Protein 7XIH (pdb70)

B-factor: mean 23.39, std 10.76, range [11.21, 102.72]

Nearest PDB structures (foldseek):
  7xig-assembly1_B  TM=1.002E+00  e=7.622E-67  Pyrobaculum calidifontis
  1jq3-assembly1_B  TM=9.353E-01  e=1.056E-29  Thermotoga maritima
  1iy9-assembly1_D  TM=9.188E-01  e=1.643E-30  Bacillus subtilis
  2o07-assembly1_B  TM=8.857E-01  e=4.064E-29  Homo sapiens
  3rw9-assembly1_B  TM=8.843E-01  e=9.977E-29  Homo sapiens

InterPro domains:
  IPR001045 Spermidine/spermine synthases [MF_00198] (8-289)
  IPR029063 S-adenosyl-L-methionine-dependent methyltransferase superfamily [G3DSA:3.40.50.150] (61-288)
  IPR029063 S-adenosyl-L-methionine-dependent methyltransferase superfamily [SSF53335] (6-283)
  IPR030373 Polyamine biosynthesis domain, conserved site [PS01330] (84-97)
  IPR030374 Polyamine biosynthesis domain [PS51006] (5-245)
  IPR035246 Spermidine synthase, tetramerisation domain [PF17284] (21-57)
  IPR037163 Spermidine synthase, tetramerisation domain superfamily [G3DSA:2.30.140.10] (8-59)

Foldseek 3Di:
DVQADPDWQFADAQVVDTDTFYWDFWDDWDDFVFWTWTWTQTPVFGTFIATNSFTLAGLRFNLVVLCVQAQLQVLLQPAFAEEEEEAPQLQQNLVQNVLFQSHQAYEYEYQTPVSNVVSVVPVCSRNVCSCVPPRYHYHHNLVQVVLVVCLVVQAAGQEYGYSDPECVDGPSCVVCQALVNLQSNLSRYDQFHKYKYWHRACASCVPSSVRSVVSLVVRAVEKAWFWADRPSRPHTTIMIMGTNHGHSQPQAQVSSQVSCVVRNRDGPDDGRVVSNCRRPDDGDYPPD/DDADPDWQFADAQVVDTDTFHFDFWDDWDDFPFWTWTWTQTPVFGTFIATNSFTLAGLRFNQVVLCVQAQLQVLLQLAFAEEEEEAPLLQQNLVQNVLQQSHQAYEYEYQTVVSNVVSVVPVCSRNVCSCVPPRYHYHHRLVQVVLVVCLVVQAAGAEYGYSDPECVDHPSCVVCQALVNLQSVLSRYDLFHKYKYWQRACASCVVSSVRSVVSLVSRAVAKAWFWADRPSRPGTTIMIMGGNHGHSQPDALVSSQVSCVVRNRDGPDDGSVVSNVRRPDDGDYDPD

Structure (mmCIF, N/CA/C/O backbone):
data_7XIH
#
_entry.id   7XIH
#
_cell.length_a   176.567
_cell.length_b   57.256
_cell.length_c   54.485
_cell.angle_alpha   90.00
_cell.angle_beta   98.50
_cell.angle_gamma   90.00
#
_symmetry.space_group_name_H-M   'C 1 2 1'
#
loop_
_entity.id
_entity.type
_entity.pdbx_description
1 polymer 'Polyamine aminopropyltransferase'
2 non-polymer "5'-DEOXY-5'-METHYLTHIOADENOSINE"
3 non-polymer SPERMIDINE
4 water water
#
loop_
_atom_site.group_PDB
_atom_site.id
_atom_site.type_symbol
_atom_site.label_atom_id
_atom_site.label_alt_id
_atom_site.label_comp_id
_atom_site.label_asym_id
_atom_site.label_entity_id
_atom_site.label_seq_id
_atom_site.pdbx_PDB_ins_code
_atom_site.Cartn_x
_atom_site.Cartn_y
_atom_site.Cartn_z
_atom_site.occupancy
_atom_site.B_iso_or_equiv
_atom_site.auth_seq_id
_atom_site.auth_comp_id
_atom_site.auth_asym_id
_atom_site.auth_atom_id
_atom_site.pdbx_PDB_model_num
ATOM 1 N N . ARG A 1 22 ? -2.005 -38.764 15.338 1.00 40.25 2 ARG A N 1
ATOM 2 C CA . ARG A 1 22 ? -2.781 -39.605 14.360 1.00 45.60 2 ARG A CA 1
ATOM 3 C C . ARG A 1 22 ? -3.268 -40.915 15.031 1.00 40.17 2 ARG A C 1
ATOM 4 O O . ARG A 1 22 ? -4.479 -41.317 14.965 1.00 38.05 2 ARG A O 1
ATOM 12 N N . LYS A 1 23 ? -2.434 -41.694 15.720 1.00 30.03 3 LYS A N 1
ATOM 13 C CA . LYS A 1 23 ? -3.052 -42.775 16.546 1.00 28.95 3 LYS A CA 1
ATOM 14 C C . LYS A 1 23 ? -3.392 -42.194 17.920 1.00 28.85 3 LYS A C 1
ATOM 15 O O . LYS A 1 23 ? -4.517 -42.510 18.435 1.00 24.73 3 LYS A O 1
ATOM 21 N N . VAL A 1 24 ? -2.475 -41.356 18.435 1.00 36.38 4 VAL A N 1
ATOM 22 C CA . VAL A 1 24 ? -2.618 -40.661 19.735 1.00 35.41 4 VAL A CA 1
ATOM 23 C C . VAL A 1 24 ? -2.659 -39.160 19.367 1.00 28.06 4 VAL A C 1
ATOM 24 O O . VAL A 1 24 ? -1.643 -38.583 19.000 1.00 36.44 4 VAL A O 1
ATOM 28 N N . PRO A 1 25 ? -3.845 -38.502 19.338 1.00 31.13 5 PRO A N 1
ATOM 29 C CA . PRO A 1 25 ? -4.011 -37.054 19.130 1.00 19.30 5 PRO A CA 1
ATOM 30 C C . PRO A 1 25 ? -3.036 -36.379 20.111 1.00 19.98 5 PRO A C 1
ATOM 31 O O . PRO A 1 25 ? -2.736 -36.915 21.179 1.00 27.11 5 PRO A O 1
ATOM 35 N N . GLY A 1 26 ? -2.614 -35.168 19.796 1.00 17.77 6 GLY A N 1
ATOM 36 C CA . GLY A 1 26 ? -1.740 -34.396 20.674 1.00 19.29 6 GLY A CA 1
ATOM 37 C C . GLY A 1 26 ? -0.978 -33.354 19.912 1.00 15.28 6 GLY A C 1
ATOM 38 O O . GLY A 1 26 ? -1.258 -33.129 18.730 1.00 16.22 6 GLY A O 1
ATOM 39 N N . PRO A 1 27 ? 0.048 -32.785 20.562 1.00 14.05 7 PRO A N 1
ATOM 40 C CA . PRO A 1 27 ? 0.550 -33.206 21.889 1.00 15.03 7 PRO A CA 1
ATOM 41 C C . PRO A 1 27 ? -0.297 -32.868 23.090 1.00 14.15 7 PRO A C 1
ATOM 42 O O . PRO A 1 27 ? -0.114 -33.526 24.108 1.00 15.55 7 PRO A O 1
ATOM 46 N N . ILE A 1 28 ? -1.149 -31.880 23.007 1.00 13.50 8 ILE A N 1
ATOM 47 C CA . ILE A 1 28 ? -2.008 -31.510 24.129 1.00 14.52 8 ILE A CA 1
ATOM 48 C C . ILE A 1 28 ? -3.409 -32.047 23.826 1.00 13.85 8 ILE A C 1
ATOM 49 O O . ILE A 1 28 ? -3.934 -31.822 22.706 1.00 14.35 8 ILE A O 1
ATOM 54 N N . THR A 1 29 ? -3.969 -32.722 24.808 1.00 13.57 9 THR A N 1
ATOM 55 C CA A THR A 1 29 ? -5.157 -33.549 24.588 0.50 14.50 9 THR A CA 1
ATOM 56 C CA B THR A 1 29 ? -5.211 -33.470 24.555 0.50 14.63 9 THR A CA 1
ATOM 57 C C . THR A 1 29 ? -6.142 -33.370 25.743 1.00 14.29 9 THR A C 1
ATOM 58 O O . THR A 1 29 ? -5.706 -33.339 26.901 1.00 20.48 9 THR A O 1
ATOM 65 N N . LEU A 1 30 ? -7.427 -33.304 25.498 1.00 13.31 10 LEU A N 1
ATOM 66 C CA . LEU A 1 30 ? -8.486 -33.452 26.499 1.00 13.17 10 LEU A CA 1
ATOM 67 C C . LEU A 1 30 ? -8.763 -34.940 26.601 1.00 13.39 10 LEU A C 1
ATOM 68 O O . LEU A 1 30 ? -8.990 -35.618 25.593 1.00 14.40 10 LEU A O 1
ATOM 73 N N . ILE A 1 31 ? -8.830 -35.411 27.830 1.00 13.60 11 ILE A N 1
ATOM 74 C CA . ILE A 1 31 ? -9.341 -36.763 28.119 1.00 14.84 11 ILE A CA 1
ATOM 75 C C . ILE A 1 31 ? -10.789 -36.569 28.560 1.00 14.78 11 ILE A C 1
ATOM 76 O O . ILE A 1 31 ? -11.066 -36.106 29.691 1.00 16.13 11 ILE A O 1
ATOM 81 N N . GLU A 1 32 ? -11.718 -36.777 27.651 1.00 14.05 12 GLU A N 1
ATOM 82 C CA . GLU A 1 32 ? -13.129 -36.572 27.904 1.00 13.34 12 GLU A CA 1
ATOM 83 C C . GLU A 1 32 ? -13.726 -37.886 28.399 1.00 13.86 12 GLU A C 1
ATOM 84 O O . GLU A 1 32 ? -13.743 -38.863 27.646 1.00 14.75 12 GLU A O 1
ATOM 90 N N . PRO A 1 33 ? -14.265 -37.943 29.634 1.00 13.49 13 PRO A N 1
ATOM 91 C CA . PRO A 1 33 ? -14.943 -39.133 30.083 1.00 13.75 13 PRO A CA 1
ATOM 92 C C . PRO A 1 33 ? -16.149 -39.393 29.186 1.00 14.50 13 PRO A C 1
ATOM 93 O O . PRO A 1 33 ? -16.746 -38.504 28.639 1.00 14.60 13 PRO A O 1
ATOM 97 N N A LEU A 1 34 ? -16.554 -40.634 29.201 0.50 15.93 14 LEU A N 1
ATOM 98 N N B LEU A 1 34 ? -16.395 -40.680 28.939 0.50 17.44 14 LEU A N 1
ATOM 99 C CA A LEU A 1 34 ? -17.808 -41.037 28.564 0.50 14.83 14 LEU A CA 1
ATOM 100 C CA B LEU A 1 34 ? -17.602 -41.171 28.225 0.50 17.88 14 LEU A CA 1
ATOM 101 C C A LEU A 1 34 ? -18.454 -42.035 29.506 0.50 16.04 14 LEU A C 1
ATOM 102 C C B LEU A 1 34 ? -18.434 -42.063 29.179 0.50 17.26 14 LEU A C 1
ATOM 103 O O A LEU A 1 34 ? -19.334 -41.612 30.335 0.50 20.00 14 LEU A O 1
ATOM 104 O O B LEU A 1 34 ? -19.490 -41.606 29.661 0.50 20.43 14 LEU A O 1
ATOM 113 N N . SER A 1 35 ? -17.983 -43.279 29.495 1.00 16.06 15 SER A N 1
ATOM 114 C CA . SER A 1 35 ? -18.733 -44.302 30.218 1.00 17.31 15 SER A CA 1
ATOM 115 C C . SER A 1 35 ? -18.070 -44.743 31.499 1.00 16.27 15 SER A C 1
ATOM 116 O O . SER A 1 35 ? -18.683 -45.544 32.225 1.00 19.64 15 SER A O 1
ATOM 119 N N . GLY A 1 36 ? -16.810 -44.395 31.682 1.00 15.96 16 GLY A N 1
ATOM 120 C CA . GLY A 1 36 ? -15.942 -44.982 32.727 1.00 17.56 16 GLY A CA 1
ATOM 121 C C . GLY A 1 36 ? -15.095 -46.117 32.155 1.00 16.26 16 GLY A C 1
ATOM 122 O O . GLY A 1 36 ? -14.006 -46.326 32.636 1.00 19.95 16 GLY A O 1
ATOM 123 N N . ASN A 1 37 ? -15.569 -46.811 31.121 1.00 15.58 17 ASN A N 1
ATOM 124 C CA . ASN A 1 37 ? -14.816 -47.883 30.451 1.00 15.88 17 ASN A CA 1
ATOM 125 C C . ASN A 1 37 ? -14.448 -47.477 29.025 1.00 15.10 17 ASN A C 1
ATOM 126 O O . ASN A 1 37 ? -13.733 -48.274 28.387 1.00 16.26 17 ASN A O 1
ATOM 131 N N . THR A 1 38 ? -14.887 -46.328 28.577 1.00 14.40 18 THR A N 1
ATOM 132 C CA . THR A 1 38 ? -14.487 -45.674 27.331 1.00 14.01 18 THR A CA 1
ATOM 133 C C . THR A 1 38 ? -14.334 -44.194 27.658 1.00 13.91 18 THR A C 1
ATOM 134 O O . THR A 1 38 ? -15.194 -43.656 28.334 1.00 15.11 18 THR A O 1
ATOM 138 N N . SER A 1 39 ? -13.296 -43.578 27.126 1.00 13.58 19 SER A N 1
ATOM 139 C CA . SER A 1 39 ? -13.120 -42.116 27.128 1.00 14.12 19 SER A CA 1
ATOM 140 C C . SER A 1 39 ? -12.674 -41.656 25.740 1.00 14.00 19 SER A C 1
ATOM 141 O O . SER A 1 39 ? -12.258 -42.487 24.902 1.00 15.24 19 SER A O 1
ATOM 144 N N . LEU A 1 40 ? -12.791 -40.362 25.450 1.00 14.19 20 LEU A N 1
ATOM 145 C CA . LEU A 1 40 ? -12.304 -39.794 24.195 1.00 13.88 20 LEU A CA 1
ATOM 146 C C . LEU A 1 40 ? -11.000 -39.044 24.476 1.00 14.38 20 LEU A C 1
ATOM 147 O O . LEU A 1 40 ? -10.856 -38.415 25.503 1.00 16.29 20 LEU A O 1
ATOM 152 N N A LEU A 1 41 ? -10.036 -39.172 23.562 0.50 13.55 21 LEU A N 1
ATOM 153 N N B LEU A 1 41 ? -10.086 -39.102 23.524 0.50 13.74 21 LEU A N 1
ATOM 154 C CA A LEU A 1 41 ? -8.800 -38.369 23.524 0.50 13.15 21 LEU A CA 1
ATOM 155 C CA B LEU A 1 41 ? -8.820 -38.366 23.562 0.50 13.94 21 LEU A CA 1
ATOM 156 C C A LEU A 1 41 ? -8.978 -37.358 22.408 0.50 12.65 21 LEU A C 1
ATOM 157 C C B LEU A 1 41 ? -8.895 -37.367 22.416 0.50 12.79 21 LEU A C 1
ATOM 158 O O A LEU A 1 41 ? -9.118 -37.772 21.231 0.50 14.94 21 LEU A O 1
ATOM 159 O O B LEU A 1 41 ? -8.956 -37.798 21.235 0.50 15.24 21 LEU A O 1
ATOM 168 N N . ILE A 1 42 ? -8.939 -36.071 22.744 1.00 13.02 22 ILE A N 1
ATOM 169 C CA . ILE A 1 42 ? -9.282 -35.019 21.760 1.00 12.69 22 ILE A CA 1
ATOM 170 C C . ILE A 1 42 ? -8.168 -33.990 21.719 1.00 11.95 22 ILE A C 1
ATOM 171 O O . ILE A 1 42 ? -7.892 -33.347 22.736 1.00 13.57 22 ILE A O 1
ATOM 176 N N . LYS A 1 43 ? -7.567 -33.772 20.570 1.00 13.10 23 LYS A N 1
ATOM 177 C CA . LYS A 1 43 ? -6.487 -32.769 20.456 1.00 13.18 23 LYS A CA 1
ATOM 178 C C . LYS A 1 43 ? -7.045 -31.373 20.782 1.00 12.87 23 LYS A C 1
ATOM 179 O O . LYS A 1 43 ? -8.068 -30.945 20.237 1.00 13.09 23 LYS A O 1
ATOM 185 N N . ILE A 1 44 ? -6.280 -30.683 21.625 1.00 13.15 24 ILE A N 1
ATOM 186 C CA . ILE A 1 44 ? -6.517 -29.293 22.073 1.00 13.41 24 ILE A CA 1
ATOM 187 C C . ILE A 1 44 ? -5.494 -28.387 21.418 1.00 14.49 24 ILE A C 1
ATOM 188 O O . ILE A 1 44 ? -4.290 -28.681 21.446 1.00 16.98 24 ILE A O 1
ATOM 193 N N . ASN A 1 45 ? -5.960 -27.275 20.903 1.00 15.29 25 ASN A N 1
ATOM 194 C CA . ASN A 1 45 ? -5.062 -26.265 20.294 1.00 17.29 25 ASN A CA 1
ATOM 195 C C . ASN A 1 45 ? -4.808 -25.074 21.201 1.00 17.78 25 ASN A C 1
ATOM 196 O O . ASN A 1 45 ? -3.764 -24.436 21.025 1.00 20.41 25 ASN A O 1
ATOM 201 N N . ALA A 1 46 ? -5.722 -24.778 22.116 1.00 17.46 26 ALA A N 1
ATOM 202 C CA . ALA A 1 46 ? -5.665 -23.553 22.946 1.00 17.44 26 ALA A CA 1
ATOM 203 C C . ALA A 1 46 ? -6.543 -23.741 24.152 1.00 17.27 26 ALA A C 1
ATOM 204 O O . ALA A 1 46 ? -7.568 -24.436 24.072 1.00 17.69 26 ALA A O 1
ATOM 206 N N . ILE A 1 47 ? -6.191 -23.040 25.224 1.00 18.59 27 ILE A N 1
ATOM 207 C CA . ILE A 1 47 ? -7.009 -22.972 26.455 1.00 19.75 27 ILE A CA 1
ATOM 208 C C . ILE A 1 47 ? -7.306 -21.502 26.693 1.00 21.62 27 ILE A C 1
ATOM 209 O O . ILE A 1 47 ? -6.355 -20.791 27.033 1.00 25.47 27 ILE A O 1
ATOM 214 N N . HIS A 1 48 ? -8.550 -21.089 26.503 1.00 20.20 28 HIS A N 1
ATOM 215 C CA . HIS A 1 48 ? -8.921 -19.655 26.615 1.00 22.38 28 HIS A CA 1
ATOM 216 C C . HIS A 1 48 ? -9.273 -19.253 28.030 1.00 24.00 28 HIS A C 1
ATOM 217 O O . HIS A 1 48 ? -9.003 -18.120 28.372 1.00 29.91 28 HIS A O 1
ATOM 224 N N . SER A 1 49 ? -9.917 -20.107 28.793 1.00 21.70 29 SER A N 1
ATOM 225 C CA . SER A 1 49 ? -10.319 -19.765 30.172 1.00 23.42 29 SER A CA 1
ATOM 226 C C . SER A 1 49 ? -10.436 -21.022 31.013 1.00 22.18 29 SER A C 1
ATOM 227 O O . SER A 1 49 ? -10.955 -22.019 30.512 1.00 22.78 29 SER A O 1
ATOM 230 N N . VAL A 1 50 ? -10.068 -20.958 32.277 1.00 25.18 30 VAL A N 1
ATOM 231 C CA . VAL A 1 50 ? -10.219 -22.042 33.272 1.00 24.29 30 VAL A CA 1
ATOM 232 C C . VAL A 1 50 ? -10.767 -21.365 34.516 1.00 27.09 30 VAL A C 1
ATOM 233 O O . VAL A 1 50 ? -10.131 -20.410 35.007 1.00 33.90 30 VAL A O 1
ATOM 237 N N . LYS A 1 51 ? -11.906 -21.804 35.030 1.00 22.51 31 LYS A N 1
ATOM 238 C CA . LYS A 1 51 ? -12.509 -21.203 36.236 1.00 23.17 31 LYS A CA 1
ATOM 239 C C . LYS A 1 51 ? -13.076 -22.351 37.036 1.00 20.97 31 LYS A C 1
ATOM 240 O O . LYS A 1 51 ? -13.958 -23.074 36.546 1.00 21.89 31 LYS A O 1
ATOM 246 N N . LYS A 1 52 ? -12.714 -22.427 38.311 1.00 22.16 32 LYS A N 1
ATOM 247 C CA . LYS A 1 52 ? -13.407 -23.239 39.319 1.00 23.63 32 LYS A CA 1
ATOM 248 C C . LYS A 1 52 ? -14.478 -22.361 39.950 1.00 22.87 32 LYS A C 1
ATOM 249 O O . LYS A 1 52 ? -14.192 -21.495 40.791 1.00 27.45 32 LYS A O 1
ATOM 255 N N . SER A 1 53 ? -15.711 -22.629 39.547 1.00 22.54 33 SER A N 1
ATOM 256 C CA . SER A 1 53 ? -16.885 -21.902 40.086 1.00 22.36 33 SER A CA 1
ATOM 257 C C . SER A 1 53 ? -17.255 -22.598 41.387 1.00 24.46 33 SER A C 1
ATOM 258 O O . SER A 1 53 ? -16.719 -23.670 41.726 1.00 24.52 33 SER A O 1
ATOM 261 N N . PRO A 1 54 ? -18.206 -22.051 42.166 1.00 25.97 34 PRO A N 1
ATOM 262 C CA . PRO A 1 54 ? -18.701 -22.766 43.330 1.00 27.96 34 PRO A CA 1
ATOM 263 C C . PRO A 1 54 ? -19.408 -24.077 43.008 1.00 23.41 34 PRO A C 1
ATOM 264 O O . PRO A 1 54 ? -19.582 -24.911 43.889 1.00 29.68 34 PRO A O 1
ATOM 268 N N . TYR A 1 55 ? -19.754 -24.267 41.717 1.00 22.95 35 TYR A N 1
ATOM 269 C CA . TYR A 1 55 ? -20.597 -25.408 41.289 1.00 23.92 35 TYR A CA 1
ATOM 270 C C . TYR A 1 55 ? -19.792 -26.460 40.527 1.00 21.69 35 TYR A C 1
ATOM 271 O O . TYR A 1 55 ? -20.124 -27.626 40.594 1.00 23.19 35 TYR A O 1
ATOM 280 N N . GLN A 1 56 ? -18.828 -26.061 39.693 1.00 21.91 36 GLN A N 1
ATOM 281 C CA . GLN A 1 56 ? -18.197 -26.982 38.735 1.00 21.03 36 GLN A CA 1
ATOM 282 C C . GLN A 1 56 ? -16.922 -26.338 38.208 1.00 19.16 36 GLN A C 1
ATOM 283 O O . GLN A 1 56 ? -16.729 -25.129 38.319 1.00 20.06 36 GLN A O 1
ATOM 289 N N . GLU A 1 57 ? -16.141 -27.170 37.565 1.00 18.08 37 GLU A N 1
ATOM 290 C CA . GLU A 1 57 ? -14.901 -26.725 36.877 1.00 17.45 37 GLU A CA 1
ATOM 291 C C . GLU A 1 57 ? -15.206 -26.409 35.410 1.00 16.31 37 GLU A C 1
ATOM 292 O O . GLU A 1 57 ? -15.696 -27.298 34.655 1.00 18.20 37 GLU A O 1
ATOM 298 N N . ILE A 1 58 ? -14.934 -25.168 35.003 1.00 16.27 38 ILE A N 1
ATOM 299 C CA . ILE A 1 58 ? -15.272 -24.672 33.655 1.00 15.32 38 ILE A CA 1
ATOM 300 C C . ILE A 1 58 ? -13.999 -24.513 32.840 1.00 16.17 38 ILE A C 1
ATOM 301 O O . ILE A 1 58 ? -13.018 -23.897 33.319 1.00 18.57 38 ILE A O 1
ATOM 306 N N . ILE A 1 59 ? -13.975 -25.013 31.613 1.00 15.38 39 ILE A N 1
ATOM 307 C CA . ILE A 1 59 ? -12.869 -24.740 30.664 1.00 15.09 39 ILE A CA 1
ATOM 308 C C . ILE A 1 59 ? -13.489 -24.308 29.349 1.00 14.39 39 ILE A C 1
ATOM 309 O O . ILE A 1 59 ? -14.417 -24.971 28.854 1.00 15.58 39 ILE A O 1
ATOM 314 N N . ILE A 1 60 ? -12.970 -23.231 28.783 1.00 15.08 40 ILE A N 1
ATOM 315 C CA . ILE A 1 60 ? -13.239 -22.924 27.368 1.00 15.57 40 ILE A CA 1
ATOM 316 C C . ILE A 1 60 ? -11.951 -23.122 26.611 1.00 15.92 40 ILE A C 1
ATOM 317 O O . ILE A 1 60 ? -10.898 -22.604 27.006 1.00 17.65 40 ILE A O 1
ATOM 322 N N . ALA A 1 61 ? -12.008 -23.948 25.555 1.00 15.13 41 ALA A N 1
ATOM 323 C CA . ALA A 1 61 ? -10.801 -24.379 24.861 1.00 15.23 41 ALA A CA 1
ATOM 324 C C . ALA A 1 61 ? -11.093 -24.483 23.373 1.00 14.77 41 ALA A C 1
ATOM 325 O O . ALA A 1 61 ? -12.284 -24.532 22.995 1.00 16.77 41 ALA A O 1
ATOM 327 N N . ASP A 1 62 ? -10.056 -24.619 22.565 1.00 15.32 42 ASP A N 1
ATOM 328 C CA . ASP A 1 62 ? -10.219 -24.902 21.138 1.00 15.30 42 ASP A CA 1
ATOM 329 C C . ASP A 1 62 ? -9.758 -26.311 20.877 1.00 13.78 42 ASP A C 1
ATOM 330 O O . ASP A 1 62 ? -8.655 -26.679 21.311 1.00 15.49 42 ASP A O 1
ATOM 335 N N . THR A 1 63 ? -10.583 -27.092 20.215 1.00 14.38 43 THR A N 1
ATOM 336 C CA . THR A 1 63 ? -10.237 -28.440 19.789 1.00 13.56 43 THR A CA 1
ATOM 337 C C . THR A 1 63 ? -10.007 -28.442 18.276 1.00 13.67 43 THR A C 1
ATOM 338 O O . THR A 1 63 ? -10.645 -27.676 17.520 1.00 14.76 43 THR A O 1
ATOM 342 N N . GLU A 1 64 ? -9.156 -29.336 17.785 1.00 14.05 44 GLU A N 1
ATOM 343 C CA . GLU A 1 64 ? -8.932 -29.411 16.331 1.00 14.47 44 GLU A CA 1
ATOM 344 C C . GLU A 1 64 ? -10.170 -29.957 15.614 1.00 14.65 44 GLU A C 1
ATOM 345 O O . GLU A 1 64 ? -10.577 -29.391 14.587 1.00 16.06 44 GLU A O 1
ATOM 351 N N . ASP A 1 65 ? -10.763 -31.042 16.101 1.00 13.15 45 ASP A N 1
ATOM 352 C CA . ASP A 1 65 ? -11.887 -31.647 15.392 1.00 13.23 45 ASP A CA 1
ATOM 353 C C . ASP A 1 65 ? -13.154 -30.824 15.502 1.00 12.79 45 ASP A C 1
ATOM 354 O O . ASP A 1 65 ? -13.975 -30.894 14.585 1.00 14.30 45 ASP A O 1
ATOM 359 N N . TYR A 1 66 ? -13.371 -30.155 16.629 1.00 12.42 46 TYR A N 1
ATOM 360 C CA . TYR A 1 66 ? -14.717 -29.649 16.941 1.00 12.69 46 TYR A CA 1
ATOM 361 C C . TYR A 1 66 ? -14.741 -28.129 17.127 1.00 12.71 46 TYR A C 1
ATOM 362 O O . TYR A 1 66 ? -15.782 -27.562 17.457 1.00 13.79 46 TYR A O 1
ATOM 371 N N . GLY A 1 67 ? -13.615 -27.464 16.926 1.00 13.08 47 GLY A N 1
ATOM 372 C CA . GLY A 1 67 ? -13.530 -26.037 17.204 1.00 13.38 47 GLY A CA 1
ATOM 373 C C . GLY A 1 67 ? -13.682 -25.704 18.700 1.00 12.70 47 GLY A C 1
ATOM 374 O O . GLY A 1 67 ? -13.330 -26.509 19.554 1.00 13.33 47 GLY A O 1
ATOM 375 N N . ARG A 1 68 ? -14.163 -24.502 18.978 1.00 12.75 48 ARG A N 1
ATOM 376 C CA . ARG A 1 68 ? -14.239 -24.047 20.385 1.00 13.68 48 ARG A CA 1
ATOM 377 C C . ARG A 1 68 ? -15.263 -24.896 21.128 1.00 13.34 48 ARG A C 1
ATOM 378 O O . ARG A 1 68 ? -16.349 -25.187 20.592 1.00 13.84 48 ARG A O 1
ATOM 386 N N . VAL A 1 69 ? -14.953 -25.184 22.385 1.00 13.72 49 VAL A N 1
ATOM 387 C CA . VAL A 1 69 ? -15.798 -25.955 23.277 1.00 13.34 49 VAL A CA 1
ATOM 388 C C . VAL A 1 69 ? -15.958 -25.296 24.631 1.00 13.91 49 VAL A C 1
ATOM 389 O O . VAL A 1 69 ? -15.042 -24.636 25.141 1.00 14.62 49 VAL A O 1
ATOM 393 N N . LEU A 1 70 ? -17.110 -25.579 25.228 1.00 13.27 50 LEU A N 1
ATOM 394 C CA . LEU A 1 70 ? -17.356 -25.440 26.668 1.00 13.27 50 LEU A CA 1
ATOM 395 C C . LEU A 1 70 ? -17.195 -26.827 27.285 1.00 13.61 50 LEU A C 1
ATOM 396 O O . LEU A 1 70 ? -17.863 -27.764 26.821 1.00 13.62 50 LEU A O 1
ATOM 401 N N . ILE A 1 71 ? -16.392 -26.902 28.349 1.00 13.56 51 ILE A N 1
ATOM 402 C CA . ILE A 1 71 ? -16.173 -28.145 29.113 1.00 13.39 51 ILE A CA 1
ATOM 403 C C . ILE A 1 71 ? -16.593 -27.893 30.565 1.00 13.57 51 ILE A C 1
ATOM 404 O O . ILE A 1 71 ? -16.131 -26.900 31.103 1.00 15.88 51 ILE A O 1
ATOM 409 N N . LEU A 1 72 ? -17.411 -28.771 31.101 1.00 13.28 52 LEU A N 1
ATOM 410 C CA . LEU A 1 72 ? -17.808 -28.686 32.499 1.00 14.16 52 LEU A CA 1
ATOM 411 C C . LEU A 1 72 ? -17.493 -30.011 33.152 1.00 14.30 52 LEU A C 1
ATOM 412 O O . LEU A 1 72 ? -17.976 -31.078 32.722 1.00 13.97 52 LEU A O 1
ATOM 417 N N . ASP A 1 73 ? -16.683 -29.969 34.196 1.00 15.05 53 ASP A N 1
ATOM 418 C CA . ASP A 1 73 ? -16.216 -31.182 34.884 1.00 16.19 53 ASP A CA 1
ATOM 419 C C . ASP A 1 73 ? -15.724 -32.238 33.917 1.00 13.94 53 ASP A C 1
ATOM 420 O O . ASP A 1 73 ? -15.954 -33.421 34.115 1.00 15.30 53 ASP A O 1
ATOM 425 N N . ASP A 1 74 ? -14.975 -31.770 32.926 1.00 13.97 54 ASP A N 1
ATOM 426 C CA . ASP A 1 74 ? -14.251 -32.637 31.963 1.00 13.56 54 ASP A CA 1
ATOM 427 C C . ASP A 1 74 ? -15.097 -33.058 30.750 1.00 13.32 54 ASP A C 1
ATOM 428 O O . ASP A 1 74 ? -14.538 -33.633 29.810 1.00 13.71 54 ASP A O 1
ATOM 433 N N . TYR A 1 75 ? -16.387 -32.808 30.794 1.00 12.95 55 TYR A N 1
ATOM 434 C CA . TYR A 1 75 ? -17.297 -33.202 29.709 1.00 13.56 55 TYR A CA 1
ATOM 435 C C . TYR A 1 75 ? -17.543 -32.029 28.776 1.00 12.94 55 TYR A C 1
ATOM 436 O O . TYR A 1 75 ? -17.978 -30.959 29.217 1.00 14.48 55 TYR A O 1
ATOM 445 N N . ILE A 1 76 ? -17.319 -32.244 27.460 1.00 12.72 56 ILE A N 1
ATOM 446 C CA . ILE A 1 76 ? -17.725 -31.234 26.467 1.00 12.48 56 ILE A CA 1
ATOM 447 C C . ILE A 1 76 ? -19.242 -31.082 26.555 1.00 12.07 56 ILE A C 1
ATOM 448 O O . ILE A 1 76 ? -19.969 -32.057 26.474 1.00 14.16 56 ILE A O 1
ATOM 453 N N . GLN A 1 77 ? -19.680 -29.828 26.685 1.00 12.37 57 GLN A N 1
ATOM 454 C CA . GLN A 1 77 ? -21.105 -29.477 26.717 1.00 12.78 57 GLN A CA 1
ATOM 455 C C . GLN A 1 77 ? -21.608 -29.089 25.358 1.00 12.28 57 GLN A C 1
ATOM 456 O O . GLN A 1 77 ? -22.777 -29.263 25.066 1.00 14.90 57 GLN A O 1
ATOM 462 N N . SER A 1 78 ? -20.740 -28.493 24.546 1.00 13.02 58 SER A N 1
ATOM 463 C CA . SER A 1 78 ? -21.066 -27.918 23.241 1.00 12.94 58 SER A CA 1
ATOM 464 C C . SER A 1 78 ? -19.775 -27.586 22.526 1.00 13.53 58 SER A C 1
ATOM 465 O O . SER A 1 78 ? -18.802 -27.159 23.151 1.00 14.10 58 SER A O 1
ATOM 468 N N . SER A 1 79 ? -19.829 -27.787 21.218 1.00 12.91 59 SER A N 1
ATOM 469 C CA . SER A 1 79 ? -18.708 -27.422 20.320 1.00 13.12 59 SER A CA 1
ATOM 470 C C . SER A 1 79 ? -19.192 -26.583 19.161 1.00 12.06 59 SER A C 1
ATOM 471 O O . SER A 1 79 ? -20.324 -26.720 18.712 1.00 13.05 59 SER A O 1
ATOM 474 N N . TYR A 1 80 ? -18.341 -25.714 18.653 1.00 12.70 60 TYR A N 1
ATOM 475 C CA . TYR A 1 80 ? -18.752 -24.926 17.478 1.00 13.05 60 TYR A CA 1
ATOM 476 C C . TYR A 1 80 ? -19.171 -25.787 16.285 1.00 13.43 60 TYR A C 1
ATOM 477 O O . TYR A 1 80 ? -20.108 -25.440 15.593 1.00 14.09 60 TYR A O 1
ATOM 486 N N . VAL A 1 81 ? -18.510 -26.915 16.065 1.00 13.87 61 VAL A N 1
ATOM 487 C CA . VAL A 1 81 ? -18.735 -27.681 14.852 1.00 14.56 61 VAL A CA 1
ATOM 488 C C . VAL A 1 81 ? -20.046 -28.518 14.929 1.00 14.48 61 VAL A C 1
ATOM 489 O O . VAL A 1 81 ? -20.535 -28.859 13.847 1.00 16.19 61 VAL A O 1
ATOM 493 N N . ASP A 1 82 ? -20.495 -28.921 16.129 1.00 13.43 62 ASP A N 1
ATOM 494 C CA . ASP A 1 82 ? -21.656 -29.840 16.188 1.00 13.90 62 ASP A CA 1
ATOM 495 C C . ASP A 1 82 ? -22.697 -29.443 17.234 1.00 12.95 62 ASP A C 1
ATOM 496 O O . ASP A 1 82 ? -23.726 -30.115 17.287 1.00 13.29 62 ASP A O 1
ATOM 501 N N . GLU A 1 83 ? -22.568 -28.282 17.863 1.00 13.42 63 GLU A N 1
ATOM 502 C CA . GLU A 1 83 ? -23.613 -27.904 18.841 1.00 13.05 63 GLU A CA 1
ATOM 503 C C . GLU A 1 83 ? -24.975 -27.713 18.210 1.00 13.54 63 GLU A C 1
ATOM 504 O O . GLU A 1 83 ? -25.989 -27.970 18.844 1.00 13.31 63 GLU A O 1
ATOM 510 N N . GLN A 1 84 ? -25.035 -27.292 16.953 1.00 12.81 64 GLN A N 1
ATOM 511 C CA . GLN A 1 84 ? -26.378 -27.121 16.352 1.00 13.83 64 GLN A CA 1
ATOM 512 C C . GLN A 1 84 ? -27.116 -28.462 16.284 1.00 12.89 64 GLN A C 1
ATOM 513 O O . GLN A 1 84 ? -28.350 -28.457 16.424 1.00 14.57 64 GLN A O 1
ATOM 519 N N . TYR A 1 85 ? -26.427 -29.585 16.098 1.00 13.66 65 TYR A N 1
ATOM 520 C CA . TYR A 1 85 ? -27.148 -30.875 16.161 1.00 12.96 65 TYR A CA 1
ATOM 521 C C . TYR A 1 85 ? -27.825 -31.032 17.490 1.00 13.33 65 TYR A C 1
ATOM 522 O O . TYR A 1 85 ? -28.990 -31.483 17.578 1.00 15.46 65 TYR A O 1
ATOM 531 N N . TYR A 1 86 ? -27.146 -30.694 18.561 1.00 12.53 66 TYR A N 1
ATOM 532 C CA . TYR A 1 86 ? -27.658 -30.850 19.939 1.00 12.78 66 TYR A CA 1
ATOM 533 C C . TYR A 1 86 ? -28.792 -29.864 20.165 1.00 12.38 66 TYR A C 1
ATOM 534 O O . TYR A 1 86 ? -29.898 -30.257 20.550 1.00 12.84 66 TYR A O 1
ATOM 543 N N . HIS A 1 87 ? -28.533 -28.573 19.958 1.00 12.62 67 HIS A N 1
ATOM 544 C CA . HIS A 1 87 ? -29.515 -27.540 20.351 1.00 13.41 67 HIS A CA 1
ATOM 545 C C . HIS A 1 87 ? -30.761 -27.604 19.493 1.00 13.40 67 HIS A C 1
ATOM 546 O O . HIS A 1 87 ? -31.853 -27.393 19.977 1.00 13.79 67 HIS A O 1
ATOM 553 N N . GLU A 1 88 ? -30.589 -27.832 18.171 1.00 12.63 68 GLU A N 1
ATOM 554 C CA . GLU A 1 88 ? -31.787 -27.931 17.307 1.00 13.29 68 GLU A CA 1
ATOM 555 C C . GLU A 1 88 ? -32.614 -29.163 17.676 1.00 13.10 68 GLU A C 1
ATOM 556 O O . GLU A 1 88 ? -33.855 -29.094 17.630 1.00 14.23 68 GLU A O 1
ATOM 562 N N . SER A 1 89 ? -31.964 -30.284 17.976 1.00 13.04 69 SER A N 1
ATOM 563 C CA . SER A 1 89 ? -32.693 -31.502 18.340 1.00 13.31 69 SER A CA 1
ATOM 564 C C . SER A 1 89 ? -33.364 -31.375 19.691 1.00 14.00 69 SER A C 1
ATOM 565 O O . SER A 1 89 ? -34.453 -31.954 19.884 1.00 14.33 69 SER A O 1
ATOM 568 N N . LEU A 1 90 ? -32.766 -30.653 20.626 1.00 13.45 70 LEU A N 1
ATOM 569 C CA . LEU A 1 90 ? -33.366 -30.452 21.938 1.00 13.42 70 LEU A CA 1
ATOM 570 C C . LEU A 1 90 ? -34.624 -29.584 21.815 1.00 13.29 70 LEU A C 1
ATOM 571 O O . LEU A 1 90 ? -35.617 -29.848 22.486 1.00 14.76 70 LEU A O 1
ATOM 576 N N . VAL A 1 91 ? -34.514 -28.508 21.001 1.00 13.62 71 VAL A N 1
ATOM 577 C CA . VAL A 1 91 ? -35.541 -27.462 21.055 1.00 12.97 71 VAL A CA 1
ATOM 578 C C . VAL A 1 91 ? -36.676 -27.673 20.061 1.00 13.92 71 VAL A C 1
ATOM 579 O O . VAL A 1 91 ? -37.855 -27.502 20.412 1.00 14.47 71 VAL A O 1
ATOM 583 N N . HIS A 1 92 ? -36.350 -27.922 18.790 1.00 13.47 72 HIS A N 1
ATOM 584 C CA . HIS A 1 92 ? -37.372 -27.741 17.761 1.00 14.40 72 HIS A CA 1
ATOM 585 C C . HIS A 1 92 ? -38.469 -28.804 17.723 1.00 14.14 72 HIS A C 1
ATOM 586 O O . HIS A 1 92 ? -39.603 -28.443 17.437 1.00 15.31 72 HIS A O 1
ATOM 593 N N . PRO A 1 93 ? -38.220 -30.097 18.004 1.00 14.14 73 PRO A N 1
ATOM 594 C CA . PRO A 1 93 ? -39.356 -31.022 18.001 1.00 15.20 73 PRO A CA 1
ATOM 595 C C . PRO A 1 93 ? -40.449 -30.573 18.970 1.00 15.19 73 PRO A C 1
ATOM 596 O O . PRO A 1 93 ? -41.649 -30.573 18.592 1.00 17.47 73 PRO A O 1
ATOM 600 N N . ALA A 1 94 ? -40.083 -30.157 20.178 1.00 15.13 74 ALA A N 1
ATOM 601 C CA . ALA A 1 94 ? -41.058 -29.730 21.199 1.00 16.34 74 ALA A CA 1
ATOM 602 C C . ALA A 1 94 ? -41.712 -28.420 20.715 1.00 15.89 74 ALA A C 1
ATOM 603 O O . ALA A 1 94 ? -42.952 -28.283 20.753 1.00 19.07 74 ALA A O 1
ATOM 605 N N . MET A 1 95 ? -40.917 -27.461 20.290 1.00 15.78 75 MET A N 1
ATOM 606 C CA . MET A 1 95 ? -41.480 -26.168 19.872 1.00 16.46 75 MET A CA 1
ATOM 607 C C . MET A 1 95 ? -42.392 -26.288 18.657 1.00 17.39 75 MET A C 1
ATOM 608 O O . MET A 1 95 ? -43.418 -25.594 18.644 1.00 18.79 75 MET A O 1
ATOM 613 N N . ALA A 1 96 ? -42.048 -27.130 17.693 1.00 18.04 76 ALA A N 1
ATOM 614 C CA . ALA A 1 96 ? -42.880 -27.340 16.507 1.00 19.30 76 ALA A CA 1
ATOM 615 C C . ALA A 1 96 ? -44.139 -28.135 16.854 1.00 22.23 76 ALA A C 1
ATOM 616 O O . ALA A 1 96 ? -45.179 -27.909 16.183 1.00 25.48 76 ALA A O 1
ATOM 618 N N . THR A 1 97 ? -44.099 -29.016 17.828 1.00 19.94 77 THR A N 1
ATOM 619 C CA . THR A 1 97 ? -45.268 -29.811 18.238 1.00 22.72 77 THR A CA 1
ATOM 620 C C . THR A 1 97 ? -46.323 -28.906 18.907 1.00 24.52 77 THR A C 1
ATOM 621 O O . THR A 1 97 ? -47.534 -29.102 18.754 1.00 28.91 77 THR A O 1
ATOM 625 N N . HIS A 1 98 ? -45.883 -27.930 19.663 1.00 21.22 78 HIS A N 1
ATOM 626 C CA . HIS A 1 98 ? -46.787 -26.958 20.291 1.00 21.57 78 HIS A CA 1
ATOM 627 C C . HIS A 1 98 ? -47.341 -26.061 19.192 1.00 21.58 78 HIS A C 1
ATOM 628 O O . HIS A 1 98 ? -46.598 -25.496 18.407 1.00 21.98 78 HIS A O 1
ATOM 635 N N . PRO A 1 99 ? -48.685 -25.885 19.088 1.00 24.96 79 PRO A N 1
ATOM 636 C CA . PRO A 1 99 ? -49.236 -25.085 17.988 1.00 26.15 79 PRO A CA 1
ATOM 637 C C . PRO A 1 99 ? -48.965 -23.580 18.103 1.00 23.81 79 PRO A C 1
ATOM 638 O O . PRO A 1 99 ? -49.113 -22.880 17.121 1.00 24.14 79 PRO A O 1
ATOM 642 N N . ASN A 1 100 ? -48.661 -23.096 19.306 1.00 21.29 80 ASN A N 1
ATOM 643 C CA . ASN A 1 100 ? -48.473 -21.639 19.525 1.00 21.18 80 ASN A CA 1
ATOM 644 C C . ASN A 1 100 ? -47.682 -21.387 20.790 1.00 20.75 80 ASN A C 1
ATOM 645 O O . ASN A 1 100 ? -48.188 -20.916 21.780 1.00 22.13 80 ASN A O 1
ATOM 650 N N . PRO A 1 101 ? -46.386 -21.708 20.797 1.00 20.08 81 PRO A N 1
ATOM 651 C CA . PRO A 1 101 ? -45.624 -21.541 22.024 1.00 19.75 81 PRO A CA 1
ATOM 652 C C . PRO A 1 101 ? -45.236 -20.082 22.225 1.00 18.83 81 PRO A C 1
ATOM 653 O O . PRO A 1 101 ? -44.452 -19.529 21.475 1.00 21.17 81 PRO A O 1
ATOM 657 N N . ARG A 1 102 ? -45.813 -19.477 23.262 1.00 19.31 82 ARG A N 1
ATOM 658 C CA . ARG A 1 102 ? -45.616 -18.050 23.568 1.00 19.92 82 ARG A CA 1
ATOM 659 C C . ARG A 1 102 ? -44.668 -17.853 24.745 1.00 19.53 82 ARG A C 1
ATOM 660 O O . ARG A 1 102 ? -43.892 -16.943 24.704 1.00 20.87 82 ARG A O 1
ATOM 668 N N . ASP A 1 103 ? -44.793 -18.688 25.779 1.00 19.75 83 ASP A N 1
ATOM 669 C CA . ASP A 1 103 ? -44.031 -18.580 27.033 1.00 20.02 83 ASP A CA 1
ATOM 670 C C . ASP A 1 103 ? -43.144 -19.835 27.166 1.00 19.40 83 ASP A C 1
ATOM 671 O O . ASP A 1 103 ? -43.670 -20.958 27.259 1.00 19.42 83 ASP A O 1
ATOM 676 N N . VAL A 1 104 ? -41.841 -19.632 27.194 1.00 18.14 84 VAL A N 1
ATOM 677 C CA . VAL A 1 104 ? -40.853 -20.730 27.204 1.00 17.02 84 VAL A CA 1
ATOM 678 C C . VAL A 1 104 ? -39.973 -20.560 28.442 1.00 17.06 84 VAL A C 1
ATOM 679 O O . VAL A 1 104 ? -39.527 -19.436 28.727 1.00 17.87 84 VAL A O 1
ATOM 683 N N . LEU A 1 105 ? -39.729 -21.669 29.129 1.00 15.72 85 LEU A N 1
ATOM 684 C CA . LEU A 1 105 ? -38.775 -21.755 30.222 1.00 16.50 85 LEU A CA 1
ATOM 685 C C . LEU A 1 105 ? -37.674 -22.729 29.851 1.00 16.18 85 LEU A C 1
ATOM 686 O O . LEU A 1 105 ? -37.980 -23.839 29.427 1.00 16.81 85 LEU A O 1
ATOM 691 N N . ILE A 1 106 ? -36.445 -22.313 30.088 1.00 15.47 86 ILE A N 1
ATOM 692 C CA . ILE A 1 106 ? -35.246 -23.156 29.872 1.00 16.20 86 ILE A CA 1
ATOM 693 C C . ILE A 1 106 ? -34.571 -23.296 31.221 1.00 16.20 86 ILE A C 1
ATOM 694 O O . ILE A 1 106 ? -34.324 -22.252 31.861 1.00 16.81 86 ILE A O 1
ATOM 699 N N . LEU A 1 107 ? -34.291 -24.530 31.640 1.00 15.36 87 LEU A N 1
ATOM 700 C CA . LEU A 1 107 ? -33.479 -24.817 32.832 1.00 16.95 87 LEU A CA 1
ATOM 701 C C . LEU A 1 107 ? -32.131 -25.298 32.358 1.00 15.50 87 LEU A C 1
ATOM 702 O O . LEU A 1 107 ? -32.059 -26.257 31.572 1.00 16.56 87 LEU A O 1
ATOM 707 N N . GLY A 1 108 ? -31.107 -24.615 32.796 1.00 15.40 88 GLY A N 1
ATOM 708 C CA . GLY A 1 108 ? -29.736 -24.832 32.316 1.00 16.03 88 GLY A CA 1
ATOM 709 C C . GLY A 1 108 ? -29.463 -24.006 31.054 1.00 15.29 88 GLY A C 1
ATOM 710 O O . GLY A 1 108 ? -29.833 -22.841 30.982 1.00 17.91 88 GLY A O 1
ATOM 711 N N . GLY A 1 109 ? -28.779 -24.586 30.078 1.00 16.36 89 GLY A N 1
ATOM 712 C CA . GLY A 1 109 ? -28.544 -23.904 28.787 1.00 17.35 89 GLY A CA 1
ATOM 713 C C . GLY A 1 109 ? -27.568 -22.727 28.886 1.00 16.87 89 GLY A C 1
ATOM 714 O O . GLY A 1 109 ? -27.718 -21.780 28.172 1.00 18.17 89 GLY A O 1
ATOM 715 N N . GLY A 1 110 ? -26.571 -22.816 29.780 1.00 17.77 90 GLY A N 1
ATOM 716 C CA . GLY A 1 110 ? -25.687 -21.702 30.115 1.00 18.75 90 GLY A CA 1
ATOM 717 C C . GLY A 1 110 ? -24.973 -21.033 28.969 1.00 18.04 90 GLY A C 1
ATOM 718 O O . GLY A 1 110 ? -24.632 -19.885 29.136 1.00 19.55 90 GLY A O 1
ATOM 719 N N . GLU A 1 111 ? -24.706 -21.726 27.865 1.00 16.24 91 GLU A N 1
ATOM 720 C CA . GLU A 1 111 ? -23.988 -21.073 26.768 1.00 17.69 91 GLU A CA 1
ATOM 721 C C . GLU A 1 111 ? -24.936 -20.232 25.919 1.00 15.58 91 GLU A C 1
ATOM 722 O O . GLU A 1 111 ? -24.454 -19.480 25.064 1.00 17.03 91 GLU A O 1
ATOM 728 N N . GLY A 1 112 ? -26.268 -20.371 26.114 1.00 15.38 92 GLY A N 1
ATOM 729 C CA . GLY A 1 112 ? -27.206 -19.488 25.399 1.00 15.69 92 GLY A CA 1
ATOM 730 C C . GLY A 1 112 ? -27.734 -20.036 24.082 1.00 14.80 92 GLY A C 1
ATOM 731 O O . GLY A 1 112 ? -28.588 -19.383 23.488 1.00 16.12 92 GLY A O 1
ATOM 732 N N . ALA A 1 113 ? -27.260 -21.197 23.644 1.00 14.60 93 ALA A N 1
ATOM 733 C CA . ALA A 1 113 ? -27.683 -21.725 22.333 1.00 13.56 93 ALA A CA 1
ATOM 734 C C . ALA A 1 113 ? -29.093 -22.328 22.393 1.00 14.07 93 ALA A C 1
ATOM 735 O O . ALA A 1 113 ? -29.800 -22.270 21.385 1.00 14.38 93 ALA A O 1
ATOM 737 N N . THR A 1 114 ? -29.518 -22.863 23.534 1.00 13.88 94 THR A N 1
ATOM 738 C CA . THR A 1 114 ? -30.894 -23.370 23.660 1.00 13.77 94 THR A CA 1
ATOM 739 C C . THR A 1 114 ? -31.840 -22.178 23.520 1.00 13.35 94 THR A C 1
ATOM 740 O O . THR A 1 114 ? -32.837 -22.253 22.808 1.00 14.41 94 THR A O 1
ATOM 744 N N . LEU A 1 115 ? -31.523 -21.091 24.231 1.00 14.79 95 LEU A N 1
ATOM 745 C CA . LEU A 1 115 ? -32.335 -19.850 24.154 1.00 15.26 95 LEU A CA 1
ATOM 746 C C . LEU A 1 115 ? -32.313 -19.321 22.712 1.00 14.99 95 LEU A C 1
ATOM 747 O O . LEU A 1 115 ? -33.379 -18.954 22.190 1.00 15.83 95 LEU A O 1
ATOM 752 N N . ARG A 1 116 ? -31.146 -19.293 22.092 1.00 14.61 96 ARG A N 1
ATOM 753 C CA . ARG A 1 116 ? -31.048 -18.900 20.665 1.00 14.60 96 ARG A CA 1
ATOM 754 C C . ARG A 1 116 ? -32.046 -19.660 19.790 1.00 15.68 96 ARG A C 1
ATOM 755 O O . ARG A 1 116 ? -32.796 -19.064 19.019 1.00 15.82 96 ARG A O 1
ATOM 763 N N . GLU A 1 117 ? -32.083 -20.967 19.919 1.00 14.44 97 GLU A N 1
ATOM 764 C CA . GLU A 1 117 ? -33.012 -21.755 19.092 1.00 15.11 97 GLU A CA 1
ATOM 765 C C . GLU A 1 117 ? -34.473 -21.455 19.437 1.00 14.02 97 GLU A C 1
ATOM 766 O O . GLU A 1 117 ? -35.299 -21.349 18.534 1.00 15.42 97 GLU A O 1
ATOM 772 N N . ALA A 1 118 ? -34.807 -21.391 20.726 1.00 14.63 98 ALA A N 1
ATOM 773 C CA . ALA A 1 118 ? -36.219 -21.185 21.092 1.00 15.08 98 ALA A CA 1
ATOM 774 C C . ALA A 1 118 ? -36.698 -19.803 20.589 1.00 15.62 98 ALA A C 1
ATOM 775 O O . ALA A 1 118 ? -37.838 -19.702 20.111 1.00 16.66 98 ALA A O 1
ATOM 777 N N . LEU A 1 119 ? -35.825 -18.803 20.651 1.00 16.64 99 LEU A N 1
ATOM 778 C CA . LEU A 1 119 ? -36.205 -17.425 20.236 1.00 17.70 99 LEU A CA 1
ATOM 779 C C . LEU A 1 119 ? -36.481 -17.342 18.742 1.00 16.92 99 LEU A C 1
ATOM 780 O O . LEU A 1 119 ? -37.122 -16.378 18.281 1.00 19.26 99 LEU A O 1
ATOM 785 N N . LYS A 1 120 ? -36.014 -18.310 17.943 1.00 16.15 100 LYS A N 1
ATOM 786 C CA . LYS A 1 120 ? -36.263 -18.300 16.494 1.00 15.46 100 LYS A CA 1
ATOM 787 C C . LYS A 1 120 ? -37.766 -18.420 16.206 1.00 17.43 100 LYS A C 1
ATOM 788 O O . LYS A 1 120 ? -38.199 -17.994 15.155 1.00 18.67 100 LYS A O 1
ATOM 794 N N . HIS A 1 121 ? -38.522 -19.033 17.098 1.00 16.56 101 HIS A N 1
ATOM 795 C CA . HIS A 1 121 ? -39.957 -19.225 16.864 1.00 16.73 101 HIS A CA 1
ATOM 796 C C . HIS A 1 121 ? -40.621 -17.851 17.050 1.00 17.18 101 HIS A C 1
ATOM 797 O O . HIS A 1 121 ? -40.668 -17.348 18.151 1.00 18.27 101 HIS A O 1
ATOM 804 N N . GLY A 1 122 ? -41.249 -17.377 15.980 1.00 18.37 102 GLY A N 1
ATOM 805 C CA . GLY A 1 122 ? -41.881 -16.043 15.986 1.00 20.39 102 GLY A CA 1
ATOM 806 C C . GLY A 1 122 ? -43.094 -15.941 16.903 1.00 19.86 102 GLY A C 1
ATOM 807 O O . GLY A 1 122 ? -43.548 -14.813 17.161 1.00 23.19 102 GLY A O 1
ATOM 808 N N . THR A 1 123 ? -43.627 -17.057 17.367 1.00 19.34 103 THR A N 1
ATOM 809 C CA . THR A 1 123 ? -44.736 -17.098 18.334 1.00 19.48 103 THR A CA 1
ATOM 810 C C . THR A 1 123 ? -44.237 -16.693 19.726 1.00 17.93 103 THR A C 1
ATOM 811 O O . THR A 1 123 ? -45.057 -16.320 20.593 1.00 20.37 103 THR A O 1
ATOM 815 N N . VAL A 1 124 ? -42.936 -16.866 19.989 1.00 18.18 104 VAL A N 1
ATOM 816 C CA . VAL A 1 124 ? -42.459 -16.698 21.389 1.00 17.23 104 VAL A CA 1
ATOM 817 C C . VAL A 1 124 ? -42.543 -15.220 21.779 1.00 18.68 104 VAL A C 1
ATOM 818 O O . VAL A 1 124 ? -42.008 -14.348 21.082 1.00 20.75 104 VAL A O 1
ATOM 822 N N . LYS A 1 125 ? -43.147 -14.944 22.925 1.00 19.14 105 LYS A N 1
ATOM 823 C CA . LYS A 1 125 ? -43.296 -13.589 23.475 1.00 19.43 105 LYS A CA 1
ATOM 824 C C . LYS A 1 125 ? -42.375 -13.423 24.684 1.00 19.23 105 LYS A C 1
ATOM 825 O O . LYS A 1 125 ? -41.895 -12.315 24.928 1.00 22.80 105 LYS A O 1
ATOM 831 N N . ARG A 1 126 ? -42.165 -14.480 25.475 1.00 21.64 106 ARG A N 1
ATOM 832 C CA A ARG A 1 126 ? -41.386 -14.424 26.733 0.50 23.60 106 ARG A CA 1
ATOM 833 C CA B ARG A 1 126 ? -41.389 -14.417 26.735 0.50 24.34 106 ARG A CA 1
ATOM 834 C C . ARG A 1 126 ? -40.593 -15.724 26.857 1.00 20.88 106 ARG A C 1
ATOM 835 O O . ARG A 1 126 ? -41.184 -16.774 26.809 1.00 21.72 106 ARG A O 1
ATOM 850 N N . ALA A 1 127 ? -39.301 -15.612 26.981 1.00 20.05 107 ALA A N 1
ATOM 851 C CA . ALA A 1 127 ? -38.416 -16.762 27.217 1.00 20.42 107 ALA A CA 1
ATOM 852 C C . ALA A 1 127 ? -37.588 -16.487 28.462 1.00 20.95 107 ALA A C 1
ATOM 853 O O . ALA A 1 127 ? -37.004 -15.398 28.568 1.00 26.55 107 ALA A O 1
ATOM 855 N N . VAL A 1 128 ? -37.560 -17.405 29.381 1.00 19.56 108 VAL A N 1
ATOM 856 C CA . VAL A 1 128 ? -36.763 -17.251 30.616 1.00 19.05 108 VAL A CA 1
ATOM 857 C C . VAL A 1 128 ? -35.772 -18.410 30.609 1.00 17.55 108 VAL A C 1
ATOM 858 O O . VAL A 1 128 ? -36.202 -19.558 30.387 1.00 19.19 108 VAL A O 1
ATOM 862 N N . MET A 1 129 ? -34.526 -18.123 30.858 1.00 17.58 109 MET A N 1
ATOM 863 C CA . MET A 1 129 ? -33.482 -19.165 31.001 1.00 17.72 109 MET A CA 1
ATOM 864 C C . MET A 1 129 ? -32.960 -19.059 32.456 1.00 16.69 109 MET A C 1
ATOM 865 O O . MET A 1 129 ? -32.650 -17.947 32.911 1.00 18.94 109 MET A O 1
ATOM 870 N N . VAL A 1 130 ? -32.845 -20.187 33.126 1.00 17.08 110 VAL A N 1
ATOM 871 C CA . VAL A 1 130 ? -32.428 -20.252 34.556 1.00 17.51 110 VAL A CA 1
ATOM 872 C C . VAL A 1 130 ? -31.235 -21.184 34.637 1.00 17.73 110 VAL A C 1
ATOM 873 O O . VAL A 1 130 ? -31.390 -22.394 34.443 1.00 17.77 110 VAL A O 1
ATOM 877 N N . ASP A 1 131 ? -30.064 -20.639 34.933 1.00 17.62 111 ASP A N 1
ATOM 878 C CA . ASP A 1 131 ? -28.822 -21.439 35.114 1.00 17.00 111 ASP A CA 1
ATOM 879 C C . ASP A 1 131 ? -28.340 -21.170 36.557 1.00 16.95 111 ASP A C 1
ATOM 880 O O . ASP A 1 131 ? -28.305 -20.015 36.967 1.00 19.61 111 ASP A O 1
ATOM 885 N N . ILE A 1 132 ? -27.834 -22.204 37.213 1.00 17.31 112 ILE A N 1
ATOM 886 C CA . ILE A 1 132 ? -27.353 -22.096 38.604 1.00 18.62 112 ILE A CA 1
ATOM 887 C C . ILE A 1 132 ? -26.032 -21.331 38.636 1.00 20.02 112 ILE A C 1
ATOM 888 O O . ILE A 1 132 ? -25.657 -20.800 39.688 1.00 20.21 112 ILE A O 1
ATOM 893 N N . ASP A 1 133 ? -25.295 -21.295 37.516 1.00 18.83 113 ASP A N 1
ATOM 894 C CA . ASP A 1 133 ? -23.880 -20.899 37.521 1.00 17.92 113 ASP A CA 1
ATOM 895 C C . ASP A 1 133 ? -23.624 -19.634 36.731 1.00 17.69 113 ASP A C 1
ATOM 896 O O . ASP A 1 133 ? -23.458 -19.700 35.524 1.00 18.35 113 ASP A O 1
ATOM 901 N N . ARG A 1 134 ? -23.532 -18.501 37.428 1.00 18.67 114 ARG A N 1
ATOM 902 C CA . ARG A 1 134 ? -23.234 -17.201 36.792 1.00 20.89 114 ARG A CA 1
ATOM 903 C C . ARG A 1 134 ? -21.953 -17.301 35.956 1.00 18.42 114 ARG A C 1
ATOM 904 O O . ARG A 1 134 ? -21.852 -16.610 34.917 1.00 18.88 114 ARG A O 1
ATOM 912 N N . ASP A 1 135 ? -20.952 -18.031 36.422 1.00 18.44 115 ASP A N 1
ATOM 913 C CA . ASP A 1 135 ? -19.656 -18.056 35.698 1.00 18.62 115 ASP A CA 1
ATOM 914 C C . ASP A 1 135 ? -19.801 -18.731 34.333 1.00 18.54 115 ASP A C 1
ATOM 915 O O . ASP A 1 135 ? -19.133 -18.323 33.394 1.00 18.41 115 ASP A O 1
ATOM 920 N N . VAL A 1 136 ? -20.658 -19.751 34.230 1.00 17.59 116 VAL A N 1
ATOM 921 C CA . VAL A 1 136 ? -20.866 -20.348 32.892 1.00 16.83 116 VAL A CA 1
ATOM 922 C C . VAL A 1 136 ? -21.475 -19.305 31.972 1.00 16.92 116 VAL A C 1
ATOM 923 O O . VAL A 1 136 ? -21.005 -19.160 30.805 1.00 16.82 116 VAL A O 1
ATOM 927 N N . VAL A 1 137 ? -22.492 -18.608 32.413 1.00 17.75 117 VAL A N 1
ATOM 928 C CA . VAL A 1 137 ? -23.170 -17.621 31.546 1.00 18.05 117 VAL A CA 1
ATOM 929 C C . VAL A 1 137 ? -22.172 -16.516 31.177 1.00 18.44 117 VAL A C 1
ATOM 930 O O . VAL A 1 137 ? -22.106 -16.135 29.987 1.00 18.70 117 VAL A O 1
ATOM 934 N N . GLU A 1 138 ? -21.414 -16.008 32.159 1.00 19.25 118 GLU A N 1
ATOM 935 C CA . GLU A 1 138 ? -20.500 -14.878 31.886 1.00 20.94 118 GLU A CA 1
ATOM 936 C C . GLU A 1 138 ? -19.368 -15.302 30.939 1.00 18.50 118 GLU A C 1
ATOM 937 O O . GLU A 1 138 ? -19.004 -14.561 30.034 1.00 19.74 118 GLU A O 1
ATOM 943 N N . LEU A 1 139 ? -18.811 -16.492 31.138 1.00 18.42 119 LEU A N 1
ATOM 944 C CA . LEU A 1 139 ? -17.705 -16.919 30.245 1.00 18.08 119 LEU A CA 1
ATOM 945 C C . LEU A 1 139 ? -18.279 -17.242 28.862 1.00 17.41 119 LEU A C 1
ATOM 946 O O . LEU A 1 139 ? -17.577 -17.031 27.872 1.00 18.34 119 LEU A O 1
ATOM 951 N N . SER A 1 140 ? -19.524 -17.733 28.776 1.00 17.87 120 SER A N 1
ATOM 952 C CA . SER A 1 140 ? -20.135 -17.967 27.466 1.00 18.70 120 SER A CA 1
ATOM 953 C C . SER A 1 140 ? -20.354 -16.635 26.760 1.00 19.96 120 SER A C 1
ATOM 954 O O . SER A 1 140 ? -20.046 -16.530 25.562 1.00 20.89 120 SER A O 1
ATOM 957 N N . ARG A 1 141 ? -20.814 -15.631 27.484 1.00 18.99 121 ARG A N 1
ATOM 958 C CA . ARG A 1 141 ? -21.042 -14.303 26.878 1.00 21.58 121 ARG A CA 1
ATOM 959 C C . ARG A 1 141 ? -19.741 -13.879 26.234 1.00 21.04 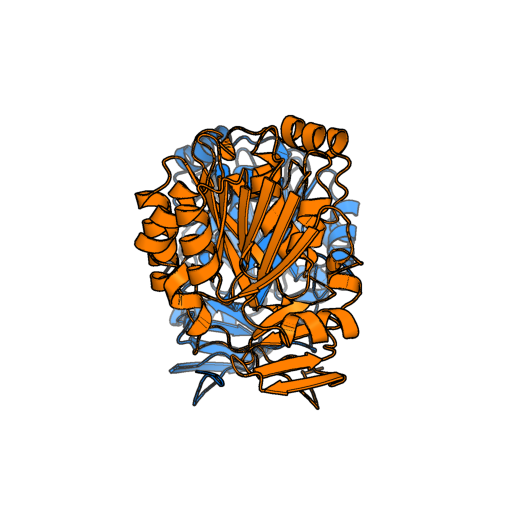121 ARG A C 1
ATOM 960 O O . ARG A 1 141 ? -19.743 -13.483 25.072 1.00 22.99 121 ARG A O 1
ATOM 968 N N . ALA A 1 142 ? -18.629 -13.982 26.965 1.00 19.91 122 ALA A N 1
ATOM 969 C CA . ALA A 1 142 ? -17.302 -13.477 26.534 1.00 21.72 122 ALA A CA 1
ATOM 970 C C . ALA A 1 142 ? -16.652 -14.316 25.434 1.00 19.57 122 ALA A C 1
ATOM 971 O O . ALA A 1 142 ? -16.013 -13.756 24.563 1.00 21.44 122 ALA A O 1
ATOM 973 N N . TYR A 1 143 ? -16.742 -15.629 25.526 1.00 17.55 123 TYR A N 1
ATOM 974 C CA . TYR A 1 143 ? -15.909 -16.525 24.702 1.00 18.03 123 TYR A CA 1
ATOM 975 C C . TYR A 1 143 ? -16.688 -17.387 23.710 1.00 16.59 123 TYR A C 1
ATOM 976 O O . TYR A 1 143 ? -16.034 -18.017 22.857 1.00 18.26 123 TYR A O 1
ATOM 985 N N . LEU A 1 144 ? -18.020 -17.458 23.793 1.00 16.59 124 LEU A N 1
ATOM 986 C CA . LEU A 1 144 ? -18.777 -18.348 22.880 1.00 16.69 124 LEU A CA 1
ATOM 987 C C . LEU A 1 144 ? -19.829 -17.582 22.105 1.00 15.97 124 LEU A C 1
ATOM 988 O O . LEU A 1 144 ? -20.993 -17.986 22.084 1.00 16.23 124 LEU A O 1
ATOM 993 N N . PRO A 1 145 ? -19.444 -16.515 21.379 1.00 16.78 125 PRO A N 1
ATOM 994 C CA . PRO A 1 145 ? -20.455 -15.771 20.641 1.00 16.32 125 PRO A CA 1
ATOM 995 C C . PRO A 1 145 ? -21.204 -16.529 19.543 1.00 15.90 125 PRO A C 1
ATOM 996 O O . PRO A 1 145 ? -22.336 -16.194 19.267 1.00 17.56 125 PRO A O 1
ATOM 1000 N N . GLN A 1 146 ? -20.578 -17.553 18.975 1.00 15.91 126 GLN A N 1
ATOM 1001 C CA . GLN A 1 146 ? -21.276 -18.349 17.954 1.00 18.39 126 GLN A CA 1
ATOM 1002 C C . GLN A 1 146 ? -22.330 -19.243 18.622 1.00 16.69 126 GLN A C 1
ATOM 1003 O O . GLN A 1 146 ? -23.227 -19.744 17.904 1.00 20.62 126 GLN A O 1
ATOM 1009 N N . MET A 1 147 ? -22.308 -19.418 19.943 1.00 16.72 127 MET A N 1
ATOM 1010 C CA . MET A 1 147 ? -23.353 -20.204 20.613 1.00 17.34 127 MET A CA 1
ATOM 1011 C C . MET A 1 147 ? -24.508 -19.285 21.001 1.00 17.24 127 MET A C 1
ATOM 1012 O O . MET A 1 147 ? -25.634 -19.502 20.545 1.00 18.09 127 MET A O 1
ATOM 1017 N N . HIS A 1 148 ? -24.282 -18.195 21.727 1.00 16.64 128 HIS A N 1
ATOM 1018 C CA . HIS A 1 148 ? -25.424 -17.357 22.169 1.00 16.50 128 HIS A CA 1
ATOM 1019 C C . HIS A 1 148 ? -25.977 -16.517 21.030 1.00 16.72 128 HIS A C 1
ATOM 1020 O O . HIS A 1 148 ? -27.194 -16.261 21.015 1.00 17.68 128 HIS A O 1
ATOM 1027 N N . GLN A 1 149 ? -25.098 -16.001 20.181 1.00 16.68 129 GLN A N 1
ATOM 1028 C CA . GLN A 1 149 ? -25.518 -15.147 19.053 1.00 17.77 129 GLN A CA 1
ATOM 1029 C C . GLN A 1 149 ? -26.458 -14.047 19.515 1.00 19.78 129 GLN A C 1
ATOM 1030 O O . GLN A 1 149 ? -27.481 -13.780 18.853 1.00 23.84 129 GLN A O 1
ATOM 1036 N N . GLY A 1 150 ? -26.121 -13.442 20.637 1.00 18.71 130 GLY A N 1
ATOM 1037 C CA . GLY A 1 150 ? -26.901 -12.318 21.173 1.00 20.32 130 GLY A CA 1
ATOM 1038 C C . GLY A 1 150 ? -28.166 -12.689 21.915 1.00 21.28 130 GLY A C 1
ATOM 1039 O O . GLY A 1 150 ? -28.906 -11.775 22.326 1.00 22.97 130 GLY A O 1
ATOM 1040 N N . ALA A 1 151 ? -28.453 -13.953 22.088 1.00 19.36 131 ALA A N 1
ATOM 1041 C CA . ALA A 1 151 ? -29.756 -14.378 22.683 1.00 19.67 131 ALA A CA 1
ATOM 1042 C C . ALA A 1 151 ? -29.951 -13.794 24.084 1.00 21.20 131 ALA A C 1
ATOM 1043 O O . ALA A 1 151 ? -31.077 -13.510 24.458 1.00 22.44 131 ALA A O 1
ATOM 1045 N N . PHE A 1 152 ? -28.894 -13.656 24.835 1.00 21.49 132 PHE A N 1
ATOM 1046 C CA . PHE A 1 152 ? -28.982 -13.179 26.232 1.00 22.68 132 PHE A CA 1
ATOM 1047 C C . PHE A 1 152 ? -29.570 -11.763 26.248 1.00 25.20 132 PHE A C 1
ATOM 1048 O O . PHE A 1 152 ? -30.142 -11.384 27.263 1.00 32.11 132 PHE A O 1
ATOM 1056 N N . ASP A 1 153 ? -29.404 -11.008 25.168 1.00 26.63 133 ASP A N 1
ATOM 1057 C CA . ASP A 1 153 ? -29.773 -9.576 25.117 1.00 29.60 133 ASP A CA 1
ATOM 1058 C C . ASP A 1 153 ? -31.059 -9.383 24.294 1.00 28.62 133 ASP A C 1
ATOM 1059 O O . ASP A 1 153 ? -31.487 -8.250 24.094 1.00 33.66 133 ASP A O 1
ATOM 1064 N N . ASP A 1 154 ? -31.763 -10.443 23.905 1.00 24.99 134 ASP A N 1
ATOM 1065 C CA . ASP A 1 154 ? -33.065 -10.297 23.178 1.00 24.93 134 ASP A CA 1
ATOM 1066 C C . ASP A 1 154 ? -34.058 -9.726 24.181 1.00 21.68 134 ASP A C 1
ATOM 1067 O O . ASP A 1 154 ? -34.089 -10.169 25.305 1.00 22.47 134 ASP A O 1
ATOM 1072 N N . PRO A 1 155 ? -34.864 -8.723 23.809 1.00 25.61 135 PRO A N 1
ATOM 1073 C CA . PRO A 1 155 ? -35.813 -8.141 24.745 1.00 26.05 135 PRO A CA 1
ATOM 1074 C C . PRO A 1 155 ? -36.909 -9.097 25.202 1.00 24.06 135 PRO A C 1
ATOM 1075 O O . PRO A 1 155 ? -37.545 -8.829 26.214 1.00 26.59 135 PRO A O 1
ATOM 1079 N N . ARG A 1 156 ? -37.064 -10.225 24.504 1.00 22.22 136 ARG A N 1
ATOM 1080 C CA . ARG A 1 156 ? -38.061 -11.240 24.927 1.00 22.67 136 ARG A CA 1
ATOM 1081 C C . ARG A 1 156 ? -37.455 -12.163 25.961 1.00 21.35 136 ARG A C 1
ATOM 1082 O O . ARG A 1 156 ? -38.213 -13.001 26.492 1.00 24.11 136 ARG A O 1
ATOM 1090 N N . ALA A 1 157 ? -36.136 -12.099 26.180 1.00 21.97 137 ALA A N 1
ATOM 1091 C CA . ALA A 1 157 ? -35.432 -13.061 27.033 1.00 22.13 137 ALA A CA 1
ATOM 1092 C C . ALA A 1 157 ? -35.140 -12.438 28.393 1.00 20.78 137 ALA A C 1
ATOM 1093 O O . ALA A 1 157 ? -34.837 -11.243 28.439 1.00 23.87 137 ALA A O 1
ATOM 1095 N N . LYS A 1 158 ? -35.123 -13.262 29.414 1.00 21.18 138 LYS A N 1
ATOM 1096 C CA . LYS A 1 158 ? -34.618 -12.965 30.763 1.00 23.01 138 LYS A CA 1
ATOM 1097 C C . LYS A 1 158 ? -33.700 -14.120 31.158 1.00 21.01 138 LYS A C 1
ATOM 1098 O O . LYS A 1 158 ? -34.091 -15.288 31.074 1.00 22.91 138 LYS A O 1
ATOM 1104 N N . VAL A 1 159 ? -32.541 -13.763 31.667 1.00 20.59 139 VAL A N 1
ATOM 1105 C CA . VAL A 1 159 ? -31.594 -14.738 32.227 1.00 20.34 139 VAL A CA 1
ATOM 1106 C C . VAL A 1 159 ? -31.622 -14.597 33.743 1.00 20.65 139 VAL A C 1
ATOM 1107 O O . VAL A 1 159 ? -31.368 -13.497 34.253 1.00 23.02 139 VAL A O 1
ATOM 1111 N N . VAL A 1 160 ? -31.923 -15.700 34.421 1.00 19.53 140 VAL A N 1
ATOM 1112 C CA . VAL A 1 160 ? -31.976 -15.766 35.892 1.00 20.29 140 VAL A CA 1
ATOM 1113 C C . VAL A 1 160 ? -30.867 -16.709 36.323 1.00 21.82 140 VAL A C 1
ATOM 1114 O O . VAL A 1 160 ? -30.786 -17.832 35.801 1.00 21.25 140 VAL A O 1
ATOM 1118 N N . ILE A 1 161 ? -30.080 -16.275 37.297 1.00 21.77 141 ILE A N 1
ATOM 1119 C CA . ILE A 1 161 ? -29.093 -17.165 37.948 1.00 20.60 141 ILE A CA 1
ATOM 1120 C C . ILE A 1 161 ? -29.704 -17.686 39.231 1.00 20.19 141 ILE A C 1
ATOM 1121 O O . ILE A 1 161 ? -29.872 -16.922 40.228 1.00 23.15 141 ILE A O 1
ATOM 1126 N N . GLN A 1 162 ? -30.076 -18.951 39.216 1.00 20.11 142 GLN A N 1
ATOM 1127 C CA . GLN A 1 162 ? -30.737 -19.627 40.356 1.00 21.51 142 GLN A CA 1
ATOM 1128 C C . GLN A 1 162 ? -30.683 -21.126 40.122 1.00 21.58 142 GLN A C 1
ATOM 1129 O O . GLN A 1 162 ? -30.599 -21.560 38.945 1.00 19.99 142 GLN A O 1
ATOM 1135 N N . ASP A 1 163 ? -30.713 -21.910 41.168 1.00 21.33 143 ASP A N 1
ATOM 1136 C CA . ASP A 1 163 ? -31.021 -23.345 41.055 1.00 19.00 143 ASP A CA 1
ATOM 1137 C C . ASP A 1 163 ? -32.427 -23.482 40.452 1.00 20.36 143 ASP A C 1
ATOM 1138 O O . ASP A 1 163 ? -33.390 -22.960 40.995 1.00 21.57 143 ASP A O 1
ATOM 1143 N N . GLY A 1 164 ? -32.517 -24.189 39.331 1.00 19.57 144 GLY A N 1
ATOM 1144 C CA . GLY A 1 164 ? -33.797 -24.446 38.682 1.00 19.53 144 GLY A CA 1
ATOM 1145 C C . GLY A 1 164 ? -34.804 -25.112 39.628 1.00 17.93 144 GLY A C 1
ATOM 1146 O O . GLY A 1 164 ? -36.001 -24.901 39.458 1.00 21.02 144 GLY A O 1
ATOM 1147 N N . PHE A 1 165 ? -34.335 -25.876 40.608 1.00 20.55 145 PHE A N 1
ATOM 1148 C CA . PHE A 1 165 ? -35.216 -26.541 41.596 1.00 23.75 145 PHE A CA 1
ATOM 1149 C C . PHE A 1 165 ? -36.008 -25.475 42.362 1.00 23.09 145 PHE A C 1
ATOM 1150 O O . PHE A 1 165 ? -37.222 -25.563 42.493 1.00 24.33 145 PHE A O 1
ATOM 1158 N N . VAL A 1 166 ? -35.291 -24.440 42.786 1.00 23.67 146 VAL A N 1
ATOM 1159 C CA . VAL A 1 166 ? -35.885 -23.347 43.570 1.00 25.67 146 VAL A CA 1
ATOM 1160 C C . VAL A 1 166 ? -36.730 -22.476 42.669 1.00 23.92 146 VAL A C 1
ATOM 1161 O O . VAL A 1 166 ? -37.814 -22.032 43.065 1.00 25.27 146 VAL A O 1
ATOM 1165 N N . TYR A 1 167 ? -36.256 -22.243 41.448 1.00 22.80 147 TYR A N 1
ATOM 1166 C CA . TYR A 1 167 ? -37.035 -21.409 40.527 1.00 21.46 147 TYR A CA 1
ATOM 1167 C C . TYR A 1 167 ? -38.422 -22.046 40.342 1.00 19.73 147 TYR A C 1
ATOM 1168 O O . TYR A 1 167 ? -39.466 -21.343 40.310 1.00 22.14 147 TYR A O 1
ATOM 1177 N N . VAL A 1 168 ? -38.455 -23.356 40.129 1.00 20.52 148 VAL A N 1
ATOM 1178 C CA . VAL A 1 168 ? -39.745 -24.036 39.863 1.00 21.82 148 VAL A CA 1
ATOM 1179 C C . VAL A 1 168 ? -40.622 -24.032 41.137 1.00 21.66 148 VAL A C 1
ATOM 1180 O O . VAL A 1 168 ? -41.819 -23.818 40.984 1.00 24.28 148 VAL A O 1
ATOM 1184 N N . GLU A 1 169 ? -40.021 -24.191 42.306 1.00 24.31 149 GLU A N 1
ATOM 1185 C CA . GLU A 1 169 ? -40.781 -24.106 43.596 1.00 25.81 149 GLU A CA 1
ATOM 1186 C C . GLU A 1 169 ? -41.433 -22.716 43.689 1.00 23.68 149 GLU A C 1
ATOM 1187 O O . GLU A 1 169 ? -42.660 -22.605 44.005 1.00 27.61 149 GLU A O 1
ATOM 1193 N N . GLU A 1 170 ? -40.675 -21.666 43.361 1.00 25.01 150 GLU A N 1
ATOM 1194 C CA . GLU A 1 170 ? -41.191 -20.270 43.374 1.00 26.43 150 GLU A CA 1
ATOM 1195 C C . GLU A 1 170 ? -42.265 -20.095 42.317 1.00 24.86 150 GLU A C 1
ATOM 1196 O O . GLU A 1 170 ? -43.217 -19.373 42.583 1.00 26.28 150 GLU A O 1
ATOM 1202 N N . ALA A 1 171 ? -42.076 -20.644 41.124 1.00 22.98 151 ALA A N 1
ATOM 1203 C CA . ALA A 1 171 ? -43.053 -20.508 40.038 1.00 23.38 151 ALA A CA 1
ATOM 1204 C C . ALA A 1 171 ? -44.391 -21.105 40.515 1.00 21.13 151 ALA A C 1
ATOM 1205 O O . ALA A 1 171 ? -45.451 -20.531 40.188 1.00 26.21 151 ALA A O 1
ATOM 1207 N N . ILE A 1 172 ? -44.355 -22.267 41.158 1.00 22.82 152 ILE A N 1
ATOM 1208 C CA . ILE A 1 172 ? -45.604 -22.938 41.640 1.00 24.02 152 ILE A CA 1
ATOM 1209 C C . ILE A 1 172 ? -46.296 -22.015 42.668 1.00 27.66 152 ILE A C 1
ATOM 1210 O O . ILE A 1 172 ? -47.495 -21.814 42.507 1.00 26.88 152 ILE A O 1
ATOM 1215 N N . LYS A 1 173 ? -45.545 -21.436 43.584 1.00 28.51 153 LYS A N 1
ATOM 1216 C CA . LYS A 1 173 ? -46.134 -20.565 44.644 1.00 33.40 153 LYS A CA 1
ATOM 1217 C C . LYS A 1 173 ? -46.817 -19.399 43.939 1.00 32.39 153 LYS A C 1
ATOM 1218 O O . LYS A 1 173 ? -47.879 -18.972 44.364 1.00 32.33 153 LYS A O 1
ATOM 1224 N N . ALA A 1 174 ? -46.188 -18.865 42.912 1.00 28.55 154 ALA A N 1
ATOM 1225 C CA . ALA A 1 174 ? -46.642 -17.664 42.168 1.00 30.02 154 ALA A CA 1
ATOM 1226 C C . ALA A 1 174 ? -47.767 -18.004 41.156 1.00 30.54 154 ALA A C 1
ATOM 1227 O O . ALA A 1 174 ? -48.429 -17.055 40.688 1.00 34.79 154 ALA A O 1
ATOM 1229 N N . GLY A 1 175 ? -48.049 -19.280 40.872 1.00 28.59 155 GLY A N 1
ATOM 1230 C CA . GLY A 1 175 ? -49.036 -19.668 39.844 1.00 28.99 155 GLY A CA 1
ATOM 1231 C C . GLY A 1 175 ? -48.569 -19.470 38.412 1.00 24.58 155 GLY A C 1
ATOM 1232 O O . GLY A 1 175 ? -49.398 -19.445 37.501 1.00 28.25 155 GLY A O 1
ATOM 1233 N N . ASP A 1 176 ? -47.263 -19.371 38.197 1.00 24.46 156 ASP A N 1
ATOM 1234 C CA . ASP A 1 176 ? -46.716 -19.121 36.844 1.00 26.09 156 ASP A CA 1
ATOM 1235 C C . ASP A 1 176 ? -46.902 -20.381 35.979 1.00 24.63 156 ASP A C 1
ATOM 1236 O O . ASP A 1 176 ? -46.821 -21.495 36.496 1.00 24.28 156 ASP A O 1
ATOM 1241 N N . LYS A 1 177 ? -47.127 -20.172 34.684 1.00 22.52 157 LYS A N 1
ATOM 1242 C CA . LYS A 1 177 ? -47.334 -21.241 33.696 1.00 22.99 157 LYS A CA 1
ATOM 1243 C C . LYS A 1 177 ? -46.586 -20.942 32.402 1.00 21.57 157 LYS A C 1
ATOM 1244 O O . LYS A 1 177 ? -46.506 -19.781 31.977 1.00 23.95 157 LYS A O 1
ATOM 1250 N N . TYR A 1 178 ? -46.102 -22.017 31.793 1.00 19.45 158 TYR A N 1
ATOM 1251 C CA . TYR A 1 178 ? -45.392 -21.937 30.520 1.00 19.07 158 TYR A CA 1
ATOM 1252 C C . TYR A 1 178 ? -46.046 -22.881 29.524 1.00 19.87 158 TYR A C 1
ATOM 1253 O O . TYR A 1 178 ? -46.698 -23.839 29.877 1.00 20.10 158 TYR A O 1
ATOM 1262 N N . ASP A 1 179 ? -45.775 -22.622 28.233 1.00 18.16 159 ASP A N 1
ATOM 1263 C CA . ASP A 1 179 ? -46.189 -23.470 27.090 1.00 19.34 159 ASP A CA 1
ATOM 1264 C C . ASP A 1 179 ? -45.186 -24.604 26.859 1.00 17.39 159 ASP A C 1
ATOM 1265 O O . ASP A 1 179 ? -45.613 -25.730 26.570 1.00 18.25 159 ASP A O 1
ATOM 1270 N N . VAL A 1 180 ? -43.908 -24.274 26.895 1.00 16.75 160 VAL A N 1
ATOM 1271 C CA . VAL A 1 180 ? -42.856 -25.261 26.621 1.00 16.97 160 VAL A CA 1
ATOM 1272 C C . VAL A 1 180 ? -41.778 -25.042 27.664 1.00 16.16 160 VAL A C 1
ATOM 1273 O O . VAL A 1 180 ? -41.348 -23.907 27.864 1.00 17.39 160 VAL A O 1
ATOM 1277 N N . ILE A 1 181 ? -41.339 -26.143 28.258 1.00 15.32 161 ILE A N 1
ATOM 1278 C CA . ILE A 1 181 ? -40.242 -26.156 29.235 1.00 16.10 161 ILE A CA 1
ATOM 1279 C C . ILE A 1 181 ? -39.152 -27.053 28.663 1.00 15.93 161 ILE A C 1
ATOM 1280 O O . ILE A 1 181 ? -39.404 -28.205 28.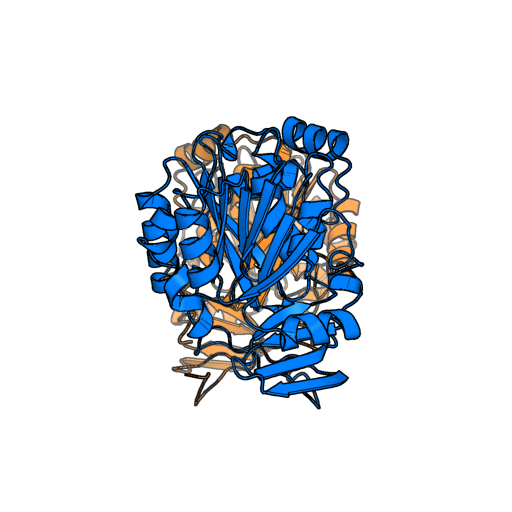349 1.00 16.45 161 ILE A O 1
ATOM 1285 N N . ILE A 1 182 ? -37.965 -26.487 28.546 1.00 15.67 162 ILE A N 1
ATOM 1286 C CA . ILE A 1 182 ? -36.795 -27.166 27.954 1.00 15.38 162 ILE A CA 1
ATOM 1287 C C . ILE A 1 182 ? -35.754 -27.326 29.058 1.00 14.97 162 ILE A C 1
ATOM 1288 O O . ILE A 1 182 ? -35.272 -26.308 29.571 1.00 16.94 162 ILE A O 1
ATOM 1293 N N . MET A 1 183 ? -35.377 -28.550 29.334 1.00 15.06 163 MET A N 1
ATOM 1294 C CA . MET A 1 183 ? -34.355 -28.850 30.355 1.00 15.60 163 MET A CA 1
ATOM 1295 C C . MET A 1 183 ? -33.068 -29.252 29.608 1.00 15.20 163 MET A C 1
ATOM 1296 O O . MET A 1 183 ? -33.046 -30.279 28.927 1.00 15.69 163 MET A O 1
ATOM 1301 N N . ASP A 1 184 ? -32.087 -28.380 29.764 1.00 15.04 164 ASP A N 1
ATOM 1302 C CA . ASP A 1 184 ? -30.757 -28.483 29.151 1.00 14.87 164 ASP A CA 1
ATOM 1303 C C . ASP A 1 184 ? -29.707 -28.459 30.282 1.00 14.91 164 ASP A C 1
ATOM 1304 O O . ASP A 1 184 ? -28.892 -27.544 30.342 1.00 15.60 164 ASP A O 1
ATOM 1309 N N . LEU A 1 185 ? -29.708 -29.487 31.090 1.00 14.93 165 LEU A N 1
ATOM 1310 C CA . LEU A 1 185 ? -28.888 -29.532 32.291 1.00 15.49 165 LEU A CA 1
ATOM 1311 C C . LEU A 1 185 ? -27.659 -30.405 32.022 1.00 16.41 165 LEU A C 1
ATOM 1312 O O . LEU A 1 185 ? -27.506 -31.060 30.972 1.00 18.01 165 LEU A O 1
ATOM 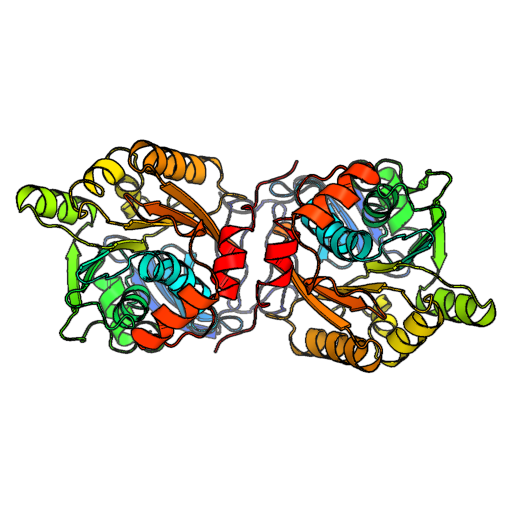1317 N N . THR A 1 186 ? -26.722 -30.351 32.927 1.00 16.35 166 THR A N 1
ATOM 1318 C CA . THR A 1 186 ? -25.642 -31.325 33.003 1.00 16.27 166 THR A CA 1
ATOM 1319 C C . THR A 1 186 ? -26.232 -32.727 33.186 1.00 16.68 166 THR A C 1
ATOM 1320 O O . THR A 1 186 ? -27.390 -32.882 33.456 1.00 17.98 166 THR A O 1
ATOM 1324 N N . ASP A 1 187 ? -25.424 -33.753 32.956 1.00 16.68 167 ASP A N 1
ATOM 1325 C CA . ASP A 1 187 ? -25.951 -35.115 32.749 1.00 17.53 167 ASP A CA 1
ATOM 1326 C C . ASP A 1 187 ? -26.512 -35.723 34.008 1.00 18.19 167 ASP A C 1
ATOM 1327 O O . ASP A 1 187 ? -25.994 -35.588 35.115 1.00 19.43 167 ASP A O 1
ATOM 1332 N N . PRO A 1 188 ? -27.566 -36.568 33.829 1.00 17.38 168 PRO A N 1
ATOM 1333 C CA . PRO A 1 188 ? -28.185 -37.237 34.974 1.00 18.69 168 PRO A CA 1
ATOM 1334 C C . PRO A 1 188 ? -27.250 -38.298 35.571 1.00 18.27 168 PRO A C 1
ATOM 1335 O O . PRO A 1 188 ? -27.405 -38.623 36.733 1.00 25.29 168 PRO A O 1
ATOM 1339 N N . TYR A 1 189 ? -26.266 -38.781 34.848 1.00 18.58 169 TYR A N 1
ATOM 1340 C CA . TYR A 1 189 ? -25.395 -39.883 35.312 1.00 20.99 169 TYR A CA 1
ATOM 1341 C C . TYR A 1 189 ? -24.138 -39.351 35.979 1.00 20.87 169 TYR A C 1
ATOM 1342 O O . TYR A 1 189 ? -23.397 -40.183 36.544 1.00 25.56 169 TYR A O 1
ATOM 1351 N N . SER A 1 190 ? -23.863 -38.060 35.899 1.00 20.63 170 SER A N 1
ATOM 1352 C CA . SER A 1 190 ? -22.579 -37.531 36.421 1.00 23.13 170 SER A CA 1
ATOM 1353 C C . SER A 1 190 ? -22.729 -36.336 37.342 1.00 23.52 170 SER A C 1
ATOM 1354 O O . SER A 1 190 ? -21.787 -36.022 37.967 1.00 28.57 170 SER A O 1
ATOM 1357 N N . SER A 1 191 ? -23.828 -35.595 37.272 1.00 23.79 171 SER A N 1
ATOM 1358 C CA . SER A 1 191 ? -23.886 -34.184 37.741 1.00 26.69 171 SER A CA 1
ATOM 1359 C C . SER A 1 191 ? -24.611 -34.102 39.086 1.00 23.65 171 SER A C 1
ATOM 1360 O O . SER A 1 191 ? -25.839 -34.271 39.166 1.00 31.27 171 SER A O 1
ATOM 1363 N N . ASP A 1 192 ? -23.901 -33.857 40.167 1.00 21.78 172 ASP A N 1
ATOM 1364 C CA . ASP A 1 192 ? -24.595 -33.706 41.463 1.00 23.76 172 ASP A CA 1
ATOM 1365 C C . ASP A 1 192 ? -25.496 -32.454 41.444 1.00 20.00 172 ASP A C 1
ATOM 1366 O O . ASP A 1 192 ? -26.629 -32.482 42.000 1.00 22.36 172 ASP A O 1
ATOM 1371 N N . ILE A 1 193 ? -25.051 -31.361 40.823 1.00 21.64 173 ILE A N 1
ATOM 1372 C CA . ILE A 1 193 ? -25.826 -30.091 40.849 1.00 21.61 173 ILE A CA 1
ATOM 1373 C C . ILE A 1 193 ? -27.180 -30.234 40.157 1.00 21.21 173 ILE A C 1
ATOM 1374 O O . ILE A 1 193 ? -28.092 -29.479 40.536 1.00 20.80 173 ILE A O 1
ATOM 1379 N N . ALA A 1 194 ? -27.340 -31.129 39.169 1.00 19.68 174 ALA A N 1
ATOM 1380 C CA . ALA A 1 194 ? -28.630 -31.296 38.467 1.00 20.69 174 ALA A CA 1
ATOM 1381 C C . ALA A 1 194 ? -29.477 -32.466 38.967 1.00 20.07 174 ALA A C 1
ATOM 1382 O O . ALA A 1 194 ? -30.624 -32.551 38.539 1.00 19.23 174 ALA A O 1
ATOM 1384 N N . LYS A 1 195 ? -29.036 -33.213 39.976 1.00 20.87 175 LYS A N 1
ATOM 1385 C CA . LYS A 1 195 ? -29.624 -34.540 40.284 1.00 22.87 175 LYS A CA 1
ATOM 1386 C C . LYS A 1 195 ? -31.116 -34.353 40.636 1.00 20.52 175 LYS A C 1
ATOM 1387 O O . LYS A 1 195 ? -31.932 -35.203 40.334 1.00 24.94 175 LYS A O 1
ATOM 1393 N N . GLN A 1 196 ? -31.445 -33.370 41.468 1.00 22.47 176 GLN A N 1
ATOM 1394 C CA . GLN A 1 196 ? -32.824 -33.230 41.995 1.00 24.57 176 GLN A CA 1
ATOM 1395 C C . GLN A 1 196 ? -33.817 -32.839 40.885 1.00 21.15 176 GLN A C 1
ATOM 1396 O O . GLN A 1 196 ? -35.027 -32.901 41.102 1.00 22.96 176 GLN A O 1
ATOM 1402 N N . LEU A 1 197 ? -33.332 -32.455 39.690 1.00 19.30 177 LEU A N 1
ATOM 1403 C CA . LEU A 1 197 ? -34.215 -32.011 38.573 1.00 19.90 177 LEU A CA 1
ATOM 1404 C C . LEU A 1 197 ? -34.594 -33.181 37.665 1.00 19.26 177 LEU A C 1
ATOM 1405 O O . LEU A 1 197 ? -35.345 -32.962 36.726 1.00 21.83 177 LEU A O 1
ATOM 1410 N N . TYR A 1 198 ? -34.118 -34.384 37.961 1.00 18.89 178 TYR A N 1
ATOM 1411 C CA . TYR A 1 198 ? -34.351 -35.538 37.074 1.00 19.43 178 TYR A CA 1
ATOM 1412 C C . TYR A 1 198 ? -35.357 -36.537 37.659 1.00 18.42 178 TYR A C 1
ATOM 1413 O O . TYR A 1 198 ? -35.462 -37.651 37.133 1.00 21.00 178 TYR A O 1
ATOM 1422 N N . THR A 1 199 ? -35.966 -36.218 38.784 1.00 18.82 179 THR A N 1
ATOM 1423 C CA . THR A 1 199 ? -36.831 -37.149 39.526 1.00 18.10 179 THR A CA 1
ATOM 1424 C C . THR A 1 199 ? -38.286 -37.102 39.083 1.00 18.47 179 THR A C 1
ATOM 1425 O O . THR A 1 199 ? -38.780 -36.096 38.573 1.00 19.18 179 THR A O 1
ATOM 1429 N N . ARG A 1 200 ? -39.006 -38.169 39.389 1.00 19.92 180 ARG A N 1
ATOM 1430 C CA A ARG A 1 200 ? -40.480 -38.205 39.186 0.50 19.93 180 ARG A CA 1
ATOM 1431 C CA B ARG A 1 200 ? -40.472 -38.189 39.167 0.50 19.80 180 ARG A CA 1
ATOM 1432 C C . ARG A 1 200 ? -41.104 -36.997 39.891 1.00 19.85 180 ARG A C 1
ATOM 1433 O O . ARG A 1 200 ? -42.042 -36.383 39.338 1.00 20.56 180 ARG A O 1
ATOM 1448 N N . GLU A 1 201 ? -40.704 -36.728 41.137 1.00 20.71 181 GLU A N 1
ATOM 1449 C CA . GLU A 1 201 ? -41.254 -35.583 41.897 1.00 22.04 181 GLU A CA 1
ATOM 1450 C C . GLU A 1 201 ? -40.992 -34.273 41.151 1.00 20.24 181 GLU A C 1
ATOM 1451 O O . GLU A 1 201 ? -41.899 -33.392 41.165 1.00 21.46 181 GLU A O 1
ATOM 1457 N N . PHE A 1 202 ? -39.811 -34.080 40.590 1.00 19.59 182 PHE A N 1
ATOM 1458 C CA . PHE A 1 202 ? -39.577 -32.830 39.856 1.00 18.45 182 PHE A CA 1
ATOM 1459 C C . PHE A 1 202 ? -40.462 -32.738 38.586 1.00 18.17 182 PHE A C 1
ATOM 1460 O O . PHE A 1 202 ? -40.961 -31.651 38.294 1.00 18.59 182 PHE A O 1
ATOM 1468 N N . PHE A 1 203 ? -40.626 -33.834 37.854 1.00 18.71 183 PHE A N 1
ATOM 1469 C CA . PHE A 1 203 ? -41.526 -33.767 36.673 1.00 18.58 183 PHE A CA 1
ATOM 1470 C C . PHE A 1 203 ? -42.990 -33.521 37.104 1.00 17.40 183 PHE A C 1
ATOM 1471 O O . PHE A 1 203 ? -43.692 -32.885 36.313 1.00 19.47 183 PHE A O 1
ATOM 1479 N N . ALA A 1 204 ? -43.384 -33.888 38.324 1.00 18.38 184 ALA A N 1
ATOM 1480 C CA . ALA A 1 204 ? -44.739 -33.525 38.787 1.00 20.17 184 ALA A CA 1
ATOM 1481 C C . ALA A 1 204 ? -44.800 -31.988 39.023 1.00 20.12 184 ALA A C 1
ATOM 1482 O O . ALA A 1 204 ? -45.809 -31.364 38.691 1.00 21.49 184 ALA A O 1
ATOM 1484 N N . LYS A 1 205 ? -43.709 -31.368 39.499 1.00 20.30 185 LYS A N 1
ATOM 1485 C CA . LYS A 1 205 ? -43.650 -29.902 39.678 1.00 20.55 185 LYS A CA 1
ATOM 1486 C C . LYS A 1 205 ? -43.648 -29.226 38.296 1.00 19.94 185 LYS A C 1
ATOM 1487 O O . LYS A 1 205 ? -44.352 -28.214 38.113 1.00 20.29 185 LYS A O 1
ATOM 1493 N N . ILE A 1 206 ? -42.916 -29.755 37.315 1.00 18.90 186 ILE A N 1
ATOM 1494 C CA . ILE A 1 206 ? -42.929 -29.206 35.945 1.00 18.30 186 ILE A CA 1
ATOM 1495 C C . ILE A 1 206 ? -44.358 -29.231 35.391 1.00 18.88 186 ILE A C 1
ATOM 1496 O O . ILE A 1 206 ? -44.798 -28.220 34.888 1.00 20.32 186 ILE A O 1
ATOM 1501 N N . ARG A 1 207 ? -45.110 -30.310 35.596 1.00 19.57 187 ARG A N 1
ATOM 1502 C CA A ARG A 1 207 ? -46.510 -30.359 35.100 0.50 21.51 187 ARG A CA 1
ATOM 1503 C CA B ARG A 1 207 ? -46.502 -30.354 35.103 0.50 21.28 187 ARG A CA 1
ATOM 1504 C C . ARG A 1 207 ? -47.276 -29.183 35.717 1.00 19.32 187 ARG A C 1
ATOM 1505 O O . ARG A 1 207 ? -48.149 -28.635 35.059 1.00 22.26 187 ARG A O 1
ATOM 1520 N N . ARG A 1 208 ? -47.048 -28.917 37.011 1.00 21.46 188 ARG A N 1
ATOM 1521 C CA . ARG A 1 208 ? -47.819 -27.844 37.684 1.00 23.20 188 ARG A CA 1
ATOM 1522 C C . ARG A 1 208 ? -47.518 -26.455 37.128 1.00 23.62 188 ARG A C 1
ATOM 1523 O O . ARG A 1 208 ? -48.361 -25.533 37.365 1.00 25.60 188 ARG A O 1
ATOM 1531 N N . ILE A 1 209 ? -46.394 -26.264 36.434 1.00 21.68 189 ILE A N 1
ATOM 1532 C CA . ILE A 1 209 ? -46.118 -24.938 35.827 1.00 21.62 189 ILE A CA 1
ATOM 1533 C C . ILE A 1 209 ? -46.233 -24.999 34.294 1.00 19.40 189 ILE A C 1
ATOM 1534 O O . ILE A 1 209 ? -45.745 -24.096 33.622 1.00 20.32 189 ILE A O 1
ATOM 1539 N N . LEU A 1 210 ? -46.964 -25.979 33.780 1.00 19.28 190 LEU A N 1
ATOM 1540 C CA . LEU A 1 210 ? -47.313 -26.010 32.341 1.00 17.88 190 LEU A CA 1
ATOM 1541 C C . LEU A 1 210 ? -48.793 -25.671 32.197 1.00 19.30 190 LEU A C 1
ATOM 1542 O O . LEU A 1 210 ? -49.632 -26.119 32.981 1.00 23.49 190 LEU A O 1
ATOM 1547 N N . ASN A 1 211 ? -49.073 -24.965 31.121 1.00 18.83 191 ASN A N 1
ATOM 1548 C CA . ASN A 1 211 ? -50.440 -24.841 30.597 1.00 20.82 191 ASN A CA 1
ATOM 1549 C C . ASN A 1 211 ? -50.969 -26.212 30.218 1.00 20.87 191 ASN A C 1
ATOM 1550 O O . ASN A 1 211 ? -50.192 -27.154 30.111 1.00 21.09 191 ASN A O 1
ATOM 1555 N N . ASP A 1 212 ? -52.296 -26.329 30.115 1.00 21.71 192 ASP A N 1
ATOM 1556 C CA . ASP A 1 212 ? -52.963 -27.634 29.946 1.00 23.74 192 ASP A CA 1
ATOM 1557 C C . ASP A 1 212 ? -52.505 -28.343 28.679 1.00 19.92 192 ASP A C 1
ATOM 1558 O O . ASP A 1 212 ? -52.665 -29.521 28.671 1.00 23.28 192 ASP A O 1
ATOM 1563 N N . ASP A 1 213 ? -52.055 -27.632 27.645 1.00 20.49 193 ASP A N 1
ATOM 1564 C CA . ASP A 1 213 ? -51.553 -28.216 26.398 1.00 20.40 193 ASP A CA 1
ATOM 1565 C C . ASP A 1 213 ? -50.005 -28.137 26.333 1.00 19.36 193 ASP A C 1
ATOM 1566 O O . ASP A 1 213 ? -49.462 -28.219 25.238 1.00 19.64 193 ASP A O 1
ATOM 1571 N N . GLY A 1 214 ? -49.346 -27.996 27.480 1.00 18.74 194 GLY A N 1
ATOM 1572 C CA . GLY A 1 214 ? -47.889 -27.788 27.573 1.00 19.59 194 GLY A CA 1
ATOM 1573 C C . GLY A 1 214 ? -47.083 -29.008 27.185 1.00 17.79 194 GLY A C 1
ATOM 1574 O O . GLY A 1 214 ? -47.550 -30.136 27.129 1.00 17.69 194 GLY A O 1
ATOM 1575 N N . VAL A 1 215 ? -45.807 -28.728 26.938 1.00 17.33 195 VAL A N 1
ATOM 1576 C CA . VAL A 1 215 ? -44.795 -29.726 26.543 1.00 16.30 195 VAL A CA 1
ATOM 1577 C C . VAL A 1 215 ? -43.529 -29.506 27.377 1.00 16.23 195 VAL A C 1
ATOM 1578 O O . VAL A 1 215 ? -43.114 -28.364 27.584 1.00 17.59 195 VAL A O 1
ATOM 1582 N N . VAL A 1 216 ? -42.932 -30.604 27.819 1.00 17.20 196 VAL A N 1
ATOM 1583 C CA . VAL A 1 216 ? -41.577 -30.620 28.427 1.00 15.71 196 VAL A CA 1
ATOM 1584 C C . VAL A 1 216 ? -40.637 -31.429 27.533 1.00 14.79 196 VAL A C 1
ATOM 1585 O O . VAL A 1 216 ? -41.052 -32.449 26.944 1.00 16.66 196 VAL A O 1
ATOM 1589 N N . VAL A 1 217 ? -39.393 -30.964 27.438 1.00 15.74 197 VAL A N 1
ATOM 1590 C CA . VAL A 1 217 ? -38.364 -31.830 26.854 1.00 14.52 197 VAL A CA 1
ATOM 1591 C C . VAL A 1 217 ? -37.116 -31.734 27.692 1.00 15.15 197 VAL A C 1
ATOM 1592 O O . VAL A 1 217 ? -36.787 -30.647 28.143 1.00 14.84 197 VAL A O 1
ATOM 1596 N N . THR A 1 218 ? -36.434 -32.843 27.825 1.00 14.50 198 THR A N 1
ATOM 1597 C CA . THR A 1 218 ? -35.158 -32.880 28.533 1.00 14.27 198 THR A CA 1
ATOM 1598 C C . THR A 1 218 ? -34.199 -33.755 27.745 1.00 13.44 198 THR A C 1
ATOM 1599 O O . THR A 1 218 ? -34.602 -34.756 27.151 1.00 14.34 198 THR A O 1
ATOM 1603 N N . GLN A 1 219 ? -32.907 -33.427 27.859 1.00 13.12 199 GLN A N 1
ATOM 1604 C CA . GLN A 1 219 ? -31.851 -34.413 27.561 1.00 14.51 199 GLN A CA 1
ATOM 1605 C C . GLN A 1 219 ? -31.800 -35.380 28.738 1.00 13.78 199 GLN A C 1
ATOM 1606 O O . GLN A 1 219 ? -32.107 -35.028 29.889 1.00 16.78 199 GLN A O 1
ATOM 1612 N N . ALA A 1 220 ? -31.434 -36.634 28.498 1.00 14.27 200 ALA A N 1
ATOM 1613 C CA . ALA A 1 220 ? -31.496 -37.699 29.493 1.00 14.75 200 ALA A CA 1
ATOM 1614 C C . ALA A 1 220 ? -30.249 -38.585 29.451 1.00 15.58 200 ALA A C 1
ATOM 1615 O O . ALA A 1 220 ? -30.304 -39.765 29.872 1.00 16.39 200 ALA A O 1
ATOM 1617 N N . GLY A 1 221 ? -29.122 -38.011 29.086 1.00 15.29 201 GLY A N 1
ATOM 1618 C CA . GLY A 1 221 ? -27.860 -38.750 29.050 1.00 15.39 201 GLY A CA 1
ATOM 1619 C C . GLY A 1 221 ? -27.819 -39.676 27.857 1.00 13.75 201 GLY A C 1
ATOM 1620 O O . GLY A 1 221 ? -27.950 -39.211 26.698 1.00 14.56 201 GLY A O 1
ATOM 1621 N N . ASN A 1 222 ? -27.516 -40.958 28.077 1.00 13.23 202 ASN A N 1
ATOM 1622 C CA . ASN A 1 222 ? -27.363 -41.928 26.983 1.00 13.41 202 ASN A CA 1
ATOM 1623 C C . ASN A 1 222 ? -27.838 -43.315 27.423 1.00 12.92 202 ASN A C 1
ATOM 1624 O O . ASN A 1 222 ? -27.362 -43.832 28.444 1.00 13.68 202 ASN A O 1
ATOM 1629 N N . SER A 1 223 ? -28.763 -43.879 26.667 1.00 12.79 203 SER A N 1
ATOM 1630 C CA . SER A 1 223 ? -29.374 -45.173 26.975 1.00 13.19 203 SER A CA 1
ATOM 1631 C C . SER A 1 223 ? -28.482 -46.374 26.717 1.00 13.73 203 SER A C 1
ATOM 1632 O O . SER A 1 223 ? -28.784 -47.437 27.205 1.00 15.29 203 SER A O 1
ATOM 1635 N N . PHE A 1 224 ? -27.439 -46.206 25.921 1.00 12.66 204 PHE A N 1
ATOM 1636 C CA . PHE A 1 224 ? -26.509 -47.298 25.614 1.00 12.52 204 PHE A CA 1
ATOM 1637 C C . PHE A 1 224 ? -25.522 -47.485 26.764 1.00 12.96 204 PHE A C 1
ATOM 1638 O O . PHE A 1 224 ? -25.414 -48.602 27.256 1.00 13.98 204 PHE A O 1
ATOM 1646 N N . TYR A 1 225 ? -24.889 -46.415 27.194 1.00 12.63 205 TYR A N 1
ATOM 1647 C CA . TYR A 1 225 ? -23.874 -46.477 28.263 1.00 13.62 205 TYR A CA 1
ATOM 1648 C C . TYR A 1 225 ? -24.444 -46.313 29.649 1.00 14.50 205 TYR A C 1
ATOM 1649 O O . TYR A 1 225 ? -23.841 -46.865 30.554 1.00 16.02 205 TYR A O 1
ATOM 1658 N N . PHE A 1 226 ? -25.571 -45.606 29.782 1.00 13.47 206 PHE A N 1
ATOM 1659 C CA . PHE A 1 226 ? -26.139 -45.296 31.115 1.00 14.18 206 PHE A CA 1
ATOM 1660 C C . PHE A 1 226 ? -27.624 -45.593 31.084 1.00 14.66 206 PHE A C 1
ATOM 1661 O O . PHE A 1 226 ? -28.472 -44.724 31.353 1.00 15.53 206 PHE A O 1
ATOM 1669 N N . PRO A 1 227 ? -27.971 -46.870 30.789 1.00 13.98 207 PRO A N 1
ATOM 1670 C CA . PRO A 1 227 ? -29.394 -47.200 30.685 1.00 15.32 207 PRO A CA 1
ATOM 1671 C C . PRO A 1 227 ? -30.130 -47.021 32.020 1.00 15.44 207 PRO A C 1
ATOM 1672 O O . PRO A 1 227 ? -31.326 -46.659 31.998 1.00 16.61 207 PRO A O 1
ATOM 1676 N N . ALA A 1 228 ? -29.524 -47.317 33.168 1.00 15.72 208 ALA A N 1
ATOM 1677 C CA . ALA A 1 228 ? -30.256 -47.218 34.459 1.00 17.83 208 ALA A CA 1
ATOM 1678 C C . ALA A 1 228 ? -30.649 -45.776 34.708 1.00 15.84 208 ALA A C 1
ATOM 1679 O O . ALA A 1 228 ? -31.817 -45.513 35.070 1.00 17.41 208 ALA A O 1
ATOM 1681 N N . GLU A 1 229 ? -29.728 -44.850 34.549 1.00 16.22 209 GLU A N 1
ATOM 1682 C CA . GLU A 1 229 ? -29.968 -43.410 34.801 1.00 16.18 209 GLU A CA 1
ATOM 1683 C C . GLU A 1 229 ? -31.020 -42.934 33.797 1.00 15.63 209 GLU A C 1
ATOM 1684 O O . GLU A 1 229 ? -31.936 -42.164 34.133 1.00 17.06 209 GLU A O 1
ATOM 1690 N N . TYR A 1 230 ? -30.895 -43.329 32.538 1.00 15.38 210 TYR A N 1
ATOM 1691 C CA . TYR A 1 230 ? -31.836 -43.006 31.464 1.00 14.52 210 TYR A CA 1
ATOM 1692 C C . TYR A 1 230 ? -33.245 -43.460 31.838 1.00 15.09 210 TYR A C 1
ATOM 1693 O O . TYR A 1 230 ? -34.231 -42.689 31.789 1.00 16.03 210 TYR A O 1
ATOM 1702 N N . ASP A 1 231 ? -33.354 -44.749 32.207 1.00 15.59 211 ASP A N 1
ATOM 1703 C CA . ASP A 1 231 ? -34.667 -45.327 32.561 1.00 17.15 211 ASP A CA 1
ATOM 1704 C C . ASP A 1 231 ? -35.302 -44.600 33.762 1.00 16.75 211 ASP A C 1
ATOM 1705 O O . ASP A 1 231 ? -36.524 -44.484 33.791 1.00 18.61 211 ASP A O 1
ATOM 1710 N N . MET A 1 232 ? -34.521 -44.158 34.743 1.00 17.74 212 MET A N 1
ATOM 1711 C CA . MET A 1 232 ? -35.145 -43.461 35.859 1.00 19.65 212 MET A CA 1
ATOM 1712 C C . MET A 1 232 ? -35.701 -42.126 35.400 1.00 18.42 212 MET A C 1
ATOM 1713 O O . MET A 1 232 ? -36.799 -41.755 35.872 1.00 19.00 212 MET A O 1
ATOM 1718 N N . VAL A 1 233 ? -35.031 -41.433 34.505 1.00 16.31 213 VAL A N 1
ATOM 1719 C CA . VAL A 1 233 ? -35.610 -40.185 33.964 1.00 16.21 213 VAL A CA 1
ATOM 1720 C C . VAL A 1 233 ? -36.874 -40.515 33.164 1.00 15.21 213 VAL A C 1
ATOM 1721 O O . VAL A 1 233 ? -37.898 -39.872 33.372 1.00 16.70 213 VAL A O 1
ATOM 1725 N N . LEU A 1 234 ? -36.798 -41.574 32.341 1.00 15.70 214 LEU A N 1
ATOM 1726 C CA . LEU A 1 234 ? -37.954 -41.931 31.494 1.00 15.58 214 LEU A CA 1
ATOM 1727 C C . LEU A 1 234 ? -39.169 -42.249 32.378 1.00 16.94 214 LEU A C 1
ATOM 1728 O O . LEU A 1 234 ? -40.270 -41.780 32.106 1.00 16.82 214 LEU A O 1
ATOM 1733 N N . GLU A 1 235 ? -38.963 -43.055 33.420 1.00 17.67 215 GLU A N 1
ATOM 1734 C CA . GLU A 1 235 ? -40.111 -43.444 34.287 1.00 18.98 215 GLU A CA 1
ATOM 1735 C C . GLU A 1 235 ? -40.638 -42.204 35.037 1.00 16.72 215 GLU A C 1
ATOM 1736 O O . GLU A 1 235 ? -41.894 -42.141 35.187 1.00 21.05 215 GLU A O 1
ATOM 1742 N N . GLY A 1 236 ? -39.797 -41.224 35.323 1.00 17.93 216 GLY A N 1
ATOM 1743 C CA . GLY A 1 236 ? -40.215 -39.976 35.968 1.00 20.56 216 GLY A CA 1
ATOM 1744 C C . GLY A 1 236 ? -41.076 -39.129 35.047 1.00 19.20 216 GLY A C 1
ATOM 1745 O O . GLY A 1 236 ? -42.084 -38.563 35.461 1.00 20.84 216 GLY A O 1
ATOM 1746 N N . VAL A 1 237 ? -40.753 -39.096 33.765 1.00 17.68 217 VAL A N 1
ATOM 1747 C CA . VAL A 1 237 ? -41.578 -38.389 32.777 1.00 17.25 217 VAL A CA 1
ATOM 1748 C C . VAL A 1 237 ? -42.913 -39.129 32.555 1.00 17.40 217 VAL A C 1
ATOM 1749 O O . VAL A 1 237 ? -43.973 -38.508 32.545 1.00 18.33 217 VAL A O 1
ATOM 1753 N N . LYS A 1 238 ? -42.848 -40.437 32.324 1.00 16.99 218 LYS A N 1
ATOM 1754 C CA . LYS A 1 238 ? -44.041 -41.237 32.024 1.00 17.90 218 LYS A CA 1
ATOM 1755 C C . LYS A 1 238 ? -45.075 -41.136 33.147 1.00 18.98 218 LYS A C 1
ATOM 1756 O O . LYS A 1 238 ? -46.331 -41.153 32.860 1.00 22.02 218 LYS A O 1
ATOM 1762 N N . ALA A 1 239 ? -44.633 -41.022 34.394 1.00 19.04 219 ALA A N 1
ATOM 1763 C CA . ALA A 1 239 ? -45.566 -40.986 35.518 1.00 19.70 219 ALA A CA 1
ATOM 1764 C C . ALA A 1 239 ? -46.430 -39.723 35.443 1.00 19.15 219 ALA A C 1
ATOM 1765 O O . ALA A 1 239 ? -47.515 -39.703 36.024 1.00 22.37 219 ALA A O 1
ATOM 1767 N N . ASN A 1 240 ? -45.926 -38.683 34.799 1.00 19.07 220 ASN A N 1
ATOM 1768 C CA . ASN A 1 240 ? -46.522 -37.335 34.850 1.00 19.22 220 ASN A CA 1
ATOM 1769 C C . ASN A 1 240 ? -47.127 -36.881 33.518 1.00 18.47 220 ASN A C 1
ATOM 1770 O O . ASN A 1 240 ? -47.841 -35.887 33.527 1.00 21.91 220 ASN A O 1
ATOM 1775 N N . PHE A 1 241 ? -46.867 -37.543 32.407 1.00 16.46 221 PHE A N 1
ATOM 1776 C CA . PHE A 1 241 ? -47.281 -37.121 31.051 1.00 18.01 221 PHE A CA 1
ATOM 1777 C C . PHE A 1 241 ? -47.890 -38.273 30.293 1.00 18.41 221 PHE A C 1
ATOM 1778 O O . PHE A 1 241 ? -47.353 -39.357 30.292 1.00 19.62 221 PHE A O 1
ATOM 1786 N N . PRO A 1 242 ? -48.981 -37.995 29.571 1.00 17.70 222 PRO A N 1
ATOM 1787 C CA . PRO A 1 242 ? -49.638 -39.064 28.853 1.00 19.72 222 PRO A CA 1
ATOM 1788 C C . PRO A 1 242 ? -48.997 -39.445 27.530 1.00 18.07 222 PRO A C 1
ATOM 1789 O O . PRO A 1 242 ? -49.185 -40.550 27.074 1.00 24.13 222 PRO A O 1
ATOM 1793 N N . ILE A 1 243 ? -48.274 -38.476 26.919 1.00 18.30 223 ILE A N 1
ATOM 1794 C CA . ILE A 1 243 ? -47.565 -38.693 25.642 1.00 17.31 223 ILE A CA 1
ATOM 1795 C C . ILE A 1 243 ? -46.079 -38.500 25.929 1.00 16.71 223 ILE A C 1
ATOM 1796 O O . ILE A 1 243 ? -45.688 -37.463 26.483 1.00 16.54 223 ILE A O 1
ATOM 1801 N N . VAL A 1 244 ? -45.316 -39.517 25.646 1.00 16.50 224 VAL A N 1
ATOM 1802 C CA . VAL A 1 244 ? -43.851 -39.477 25.866 1.00 16.10 224 VAL A CA 1
ATOM 1803 C C . VAL A 1 244 ? -43.182 -39.955 24.582 1.00 17.91 224 VAL A C 1
ATOM 1804 O O . VAL A 1 244 ? -43.403 -41.108 24.229 1.00 22.16 224 VAL A O 1
ATOM 1808 N N . ALA A 1 245 ? -42.338 -39.127 23.964 1.00 14.52 225 ALA A N 1
ATOM 1809 C CA . ALA A 1 245 ? -41.550 -39.484 22.787 1.00 14.43 225 ALA A CA 1
ATOM 1810 C C . ALA A 1 245 ? -40.066 -39.558 23.199 1.00 14.92 225 ALA A C 1
ATOM 1811 O O . ALA A 1 245 ? -39.583 -38.701 23.926 1.00 17.74 225 ALA A O 1
ATOM 1813 N N . GLU A 1 246 ? -39.398 -40.586 22.751 1.00 13.20 226 GLU A N 1
ATOM 1814 C CA . GLU A 1 246 ? -37.962 -40.824 22.989 1.00 12.22 226 GLU A CA 1
ATOM 1815 C C . GLU A 1 246 ? -37.243 -40.710 21.655 1.00 12.50 226 GLU A C 1
ATOM 1816 O O . GLU A 1 246 ? -37.627 -41.410 20.706 1.00 14.34 226 GLU A O 1
ATOM 1822 N N . TYR A 1 247 ? -36.164 -39.917 21.576 1.00 11.87 227 TYR A N 1
ATOM 1823 C CA . TYR A 1 247 ? -35.394 -39.837 20.345 1.00 12.18 227 TYR A CA 1
ATOM 1824 C C . TYR A 1 247 ? -33.932 -39.513 20.693 1.00 11.93 227 TYR A C 1
ATOM 1825 O O . TYR A 1 247 ? -33.644 -39.126 21.799 1.00 13.63 227 TYR A O 1
ATOM 1834 N N . GLU A 1 248 ? -33.056 -39.766 19.754 1.00 14.61 228 GLU A N 1
ATOM 1835 C CA . GLU A 1 248 ? -31.604 -39.571 20.023 1.00 14.08 228 GLU A CA 1
ATOM 1836 C C . GLU A 1 248 ? -30.928 -39.007 18.816 1.00 12.44 228 GLU A C 1
ATOM 1837 O O . GLU A 1 248 ? -31.392 -39.201 17.637 1.00 14.76 228 GLU A O 1
ATOM 1843 N N . VAL A 1 249 ? -29.785 -38.327 19.010 1.00 12.13 229 VAL A N 1
ATOM 1844 C CA . VAL A 1 249 ? -28.988 -37.771 17.907 1.00 12.67 229 VAL A CA 1
ATOM 1845 C C . VAL A 1 249 ? -27.516 -37.902 18.252 1.00 11.80 229 VAL A C 1
ATOM 1846 O O . VAL A 1 249 ? -27.081 -37.458 19.349 1.00 12.54 229 VAL A O 1
ATOM 1850 N N . TRP A 1 250 ? -26.709 -38.440 17.382 1.00 12.84 230 TRP A N 1
ATOM 1851 C CA . TRP A 1 250 ? -25.260 -38.503 17.557 1.00 12.00 230 TRP A CA 1
ATOM 1852 C C . TRP A 1 250 ? -24.654 -37.097 17.607 1.00 11.91 230 TRP A C 1
ATOM 1853 O O . TRP A 1 250 ? -24.841 -36.318 16.696 1.00 12.94 230 TRP A O 1
ATOM 1864 N N . ILE A 1 251 ? -23.890 -36.858 18.683 1.00 11.54 231 ILE A N 1
ATOM 1865 C CA . ILE A 1 251 ? -23.115 -35.621 18.889 1.00 12.84 231 ILE A CA 1
ATOM 1866 C C . ILE A 1 251 ? -21.662 -36.034 18.915 1.00 11.62 231 ILE A C 1
ATOM 1867 O O . ILE A 1 251 ? -21.136 -36.549 19.905 1.00 13.07 231 ILE A O 1
ATOM 1872 N N . PRO A 1 252 ? -20.916 -35.845 17.784 1.00 12.37 232 PRO A N 1
ATOM 1873 C CA . PRO A 1 252 ? -19.560 -36.333 17.697 1.00 12.38 232 PRO A CA 1
ATOM 1874 C C . PRO A 1 252 ? -18.686 -35.970 18.906 1.00 11.36 232 PRO A C 1
ATOM 1875 O O . PRO A 1 252 ? -17.917 -36.811 19.389 1.00 13.53 232 PRO A O 1
ATOM 1879 N N . SER A 1 253 ? -18.701 -34.687 19.273 1.00 12.89 233 SER A N 1
ATOM 1880 C CA . SER A 1 253 ? -17.780 -34.214 20.322 1.00 13.27 233 SER A CA 1
ATOM 1881 C C . SER A 1 253 ? -18.061 -34.867 21.687 1.00 12.93 233 SER A C 1
ATOM 1882 O O . SER A 1 253 ? -17.151 -34.840 22.515 1.00 14.55 233 SER A O 1
ATOM 1885 N N . PHE A 1 254 ? -19.249 -35.416 21.927 1.00 12.97 234 PHE A N 1
ATOM 1886 C CA . PHE A 1 254 ? -19.596 -36.037 23.206 1.00 12.98 234 PHE A CA 1
ATOM 1887 C C . PHE A 1 254 ? -19.188 -37.522 23.166 1.00 13.55 234 PHE A C 1
ATOM 1888 O O . PHE A 1 254 ? -19.013 -38.144 24.231 1.00 14.59 234 PHE A O 1
ATOM 1896 N N . GLY A 1 255 ? -19.104 -38.128 21.976 1.00 13.88 235 GLY A N 1
ATOM 1897 C CA . GLY A 1 255 ? -18.834 -39.564 21.869 1.00 14.52 235 GLY A CA 1
ATOM 1898 C C . GLY A 1 255 ? -20.050 -40.440 21.899 1.00 15.09 235 GLY A C 1
ATOM 1899 O O . GLY A 1 255 ? -19.913 -41.667 21.924 1.00 15.92 235 GLY A O 1
ATOM 1900 N N . TYR A 1 256 ? -21.246 -39.878 21.813 1.00 13.21 236 TYR A N 1
ATOM 1901 C CA . TYR A 1 256 ? -22.450 -40.718 21.859 1.00 13.88 236 TYR A CA 1
ATOM 1902 C C . TYR A 1 256 ? -23.653 -39.966 21.283 1.00 12.55 236 TYR A C 1
ATOM 1903 O O . TYR A 1 256 ? -23.571 -38.778 21.013 1.00 13.18 236 TYR A O 1
ATOM 1912 N N . ALA A 1 257 ? -24.739 -40.726 21.110 1.00 14.24 237 ALA A N 1
ATOM 1913 C CA . ALA A 1 257 ? -26.033 -40.152 20.691 1.00 13.90 237 ALA A CA 1
ATOM 1914 C C . ALA A 1 257 ? -26.769 -39.722 21.952 1.00 14.22 237 ALA A C 1
ATOM 1915 O O . ALA A 1 257 ? -27.150 -40.560 22.756 1.00 16.07 237 ALA A O 1
ATOM 1917 N N . VAL A 1 258 ? -27.003 -38.435 22.100 1.00 12.24 238 VAL A N 1
ATOM 1918 C CA . VAL A 1 258 ? -27.708 -37.928 23.261 1.00 12.92 238 VAL A CA 1
ATOM 1919 C C . VAL A 1 258 ? -29.163 -38.354 23.152 1.00 12.53 238 VAL A C 1
ATOM 1920 O O . VAL A 1 258 ? -29.762 -38.236 22.091 1.00 13.56 238 VAL A O 1
ATOM 1924 N N . ASN A 1 259 ? -29.703 -38.829 24.255 1.00 13.05 239 ASN A N 1
ATOM 1925 C CA . ASN A 1 259 ? -31.098 -39.210 24.331 1.00 12.95 239 ASN A CA 1
ATOM 1926 C C . ASN A 1 259 ? -31.910 -38.004 24.795 1.00 14.70 239 ASN A C 1
ATOM 1927 O O . ASN A 1 259 ? -31.569 -37.357 25.797 1.00 19.16 239 ASN A O 1
ATOM 1932 N N . PHE A 1 260 ? -33.049 -37.794 24.192 1.00 12.21 240 PHE A N 1
ATOM 1933 C CA . PHE A 1 260 ? -34.030 -36.765 24.567 1.00 12.54 240 PHE A CA 1
ATOM 1934 C C . PHE A 1 260 ? -35.361 -37.469 24.893 1.00 12.41 240 PHE A C 1
ATOM 1935 O O . PHE A 1 260 ? -35.681 -38.520 24.309 1.00 13.96 240 PHE A O 1
ATOM 1943 N N . ILE A 1 261 ? -36.033 -36.884 25.868 1.00 13.26 241 ILE A N 1
ATOM 1944 C CA . ILE A 1 261 ? -37.362 -37.368 26.269 1.00 13.80 241 ILE A CA 1
ATOM 1945 C C . ILE A 1 261 ? -38.285 -36.177 26.275 1.00 15.41 241 ILE A C 1
ATOM 1946 O O . ILE A 1 261 ? -38.007 -35.165 26.941 1.00 14.51 241 ILE A O 1
ATOM 1951 N N . LEU A 1 262 ? -39.357 -36.278 25.498 1.00 15.06 242 LEU A N 1
ATOM 1952 C CA . LEU A 1 262 ? -40.384 -35.221 25.363 1.00 14.85 242 LEU A CA 1
ATOM 1953 C C . LEU A 1 262 ? -41.671 -35.743 25.966 1.00 15.65 242 LEU A C 1
ATOM 1954 O O . LEU A 1 262 ? -42.167 -36.775 25.543 1.00 18.57 242 LEU A O 1
ATOM 1959 N N . GLY A 1 263 ? -42.199 -34.989 26.900 1.00 15.85 243 GLY A N 1
ATOM 1960 C CA . GLY A 1 263 ? -43.499 -35.251 27.500 1.00 16.07 243 GLY A CA 1
ATOM 1961 C C . GLY A 1 263 ? -44.526 -34.180 27.123 1.00 14.70 243 GLY A C 1
ATOM 1962 O O . GLY A 1 263 ? -44.215 -33.012 27.105 1.00 17.57 243 GLY A O 1
ATOM 1963 N N . SER A 1 264 ? -45.726 -34.627 26.774 1.00 14.82 244 SER A N 1
ATOM 1964 C CA . SER A 1 264 ? -46.729 -33.708 26.261 1.00 16.80 244 SER A CA 1
ATOM 1965 C C . SER A 1 264 ? -48.051 -34.046 26.924 1.00 18.01 244 SER A C 1
ATOM 1966 O O . SER A 1 264 ? -48.406 -35.242 27.100 1.00 17.56 244 SER A O 1
ATOM 1969 N N . LEU A 1 265 ? -48.781 -32.979 27.194 1.00 18.08 245 LEU A N 1
ATOM 1970 C CA . LEU A 1 265 ? -50.094 -33.067 27.827 1.00 20.39 245 LEU A CA 1
ATOM 1971 C C . LEU A 1 265 ? -51.221 -33.254 26.817 1.00 20.55 245 LEU A C 1
ATOM 1972 O O . LEU A 1 265 ? -52.292 -33.683 27.216 1.00 24.86 245 LEU A O 1
ATOM 1977 N N A ARG A 1 266 ? -51.035 -32.776 25.572 0.50 18.85 246 ARG A N 1
ATOM 1978 N N B ARG A 1 266 ? -51.000 -32.897 25.545 0.50 17.25 246 ARG A N 1
ATOM 1979 C CA A ARG A 1 266 ? -52.148 -32.721 24.590 0.50 22.02 246 ARG A CA 1
ATOM 1980 C CA B ARG A 1 266 ? -52.117 -32.889 24.568 0.50 21.09 246 ARG A CA 1
ATOM 1981 C C A ARG A 1 266 ? -51.713 -33.162 23.192 0.50 21.45 246 ARG A C 1
ATOM 1982 C C B ARG A 1 266 ? -51.626 -33.288 23.182 0.50 21.07 246 ARG A C 1
ATOM 1983 O O A ARG A 1 266 ? -52.449 -34.010 22.620 0.50 30.00 246 ARG A O 1
ATOM 1984 O O B ARG A 1 266 ? -52.176 -34.260 22.616 0.50 23.76 246 ARG A O 1
ATOM 1999 N N . TYR A 1 267 ? -50.621 -32.589 22.646 1.00 19.46 247 TYR A N 1
ATOM 2000 C CA . TYR A 1 267 ? -50.229 -32.751 21.210 1.00 20.59 247 TYR A CA 1
ATOM 2001 C C . TYR A 1 267 ? -49.171 -33.833 21.043 1.00 20.99 247 TYR A C 1
ATOM 2002 O O . TYR A 1 267 ? -48.178 -33.847 21.777 1.00 21.43 247 TYR A O 1
ATOM 2011 N N . ASP A 1 268 ? -49.350 -34.705 20.072 1.00 21.44 248 ASP A N 1
ATOM 2012 C CA . ASP A 1 268 ? -48.439 -35.849 19.870 1.00 20.84 248 ASP A CA 1
ATOM 2013 C C . ASP A 1 268 ? -47.435 -35.514 18.767 1.00 18.60 248 ASP A C 1
ATOM 2014 O O . ASP A 1 268 ? -47.851 -35.293 17.618 1.00 19.55 248 ASP A O 1
ATOM 2019 N N . PRO A 1 269 ? -46.117 -35.442 19.046 1.00 17.42 249 PRO A N 1
ATOM 2020 C CA . PRO A 1 269 ? -45.146 -35.106 18.004 1.00 17.82 249 PRO A CA 1
ATOM 2021 C C . PRO A 1 269 ? -45.115 -36.152 16.893 1.00 17.34 249 PRO A C 1
ATOM 2022 O O . PRO A 1 269 ? -44.728 -35.844 15.770 1.00 18.54 249 PRO A O 1
ATOM 2026 N N . HIS A 1 270 ? -45.585 -37.356 17.169 1.00 17.46 250 HIS A N 1
ATOM 2027 C CA . HIS A 1 270 ? -45.630 -38.371 16.104 1.00 19.07 250 HIS A CA 1
ATOM 2028 C C . HIS A 1 270 ? -46.692 -38.052 15.058 1.00 22.81 250 HIS A C 1
ATOM 2029 O O . HIS A 1 270 ? -46.619 -38.635 13.931 1.00 26.96 250 HIS A O 1
ATOM 2036 N N . ALA A 1 271 ? -47.670 -37.205 15.374 1.00 22.20 251 ALA A N 1
ATOM 2037 C CA . ALA A 1 271 ? -48.790 -36.909 14.443 1.00 24.92 251 ALA A CA 1
ATOM 2038 C C . ALA A 1 271 ? -48.402 -35.801 13.463 1.00 26.07 251 ALA A C 1
ATOM 2039 O O . ALA A 1 271 ? -49.179 -35.548 12.497 1.00 29.75 251 ALA A O 1
ATOM 2041 N N . LEU A 1 272 ? -47.218 -35.206 13.608 1.00 21.60 252 LEU A N 1
ATOM 2042 C CA . LEU A 1 272 ? -46.877 -34.080 12.736 1.00 23.94 252 LEU A CA 1
ATOM 2043 C C . LEU A 1 272 ? -46.105 -34.607 11.503 1.00 22.57 252 LEU A C 1
ATOM 2044 O O . LEU A 1 272 ? -45.058 -35.200 11.624 1.00 27.95 252 LEU A O 1
ATOM 2049 N N . THR A 1 273 ? -46.639 -34.431 10.308 1.00 20.06 253 THR A N 1
ATOM 2050 C CA . THR A 1 273 ? -45.999 -34.876 9.053 1.00 18.97 253 THR A CA 1
ATOM 2051 C C . THR A 1 273 ? -44.874 -33.916 8.724 1.00 17.70 253 THR A C 1
ATOM 2052 O O . THR A 1 273 ? -44.858 -32.764 9.185 1.00 17.58 253 THR A O 1
ATOM 2056 N N . PRO A 1 274 ? -43.948 -34.313 7.826 1.00 16.59 254 PRO A N 1
ATOM 2057 C CA . PRO A 1 274 ? -42.887 -33.402 7.454 1.00 16.48 254 PRO A CA 1
ATOM 2058 C C . PRO A 1 274 ? -43.392 -32.081 6.889 1.00 16.88 254 PRO A C 1
ATOM 2059 O O . PRO A 1 274 ? -42.835 -31.013 7.192 1.00 17.41 254 PRO A O 1
ATOM 2063 N N . SER A 1 275 ? -44.446 -32.145 6.079 1.00 17.93 255 SER A N 1
ATOM 2064 C CA . SER A 1 275 ? -45.006 -30.889 5.508 1.00 19.42 255 SER A CA 1
ATOM 2065 C C . SER A 1 275 ? -45.553 -29.960 6.565 1.00 17.74 255 SER A C 1
ATOM 2066 O O . SER A 1 275 ? -45.359 -28.750 6.470 1.00 19.08 255 SER A O 1
ATOM 2069 N N . GLU A 1 276 ? -46.181 -30.537 7.573 1.00 18.06 256 GLU A N 1
ATOM 2070 C CA . GLU A 1 276 ? -46.702 -29.711 8.688 1.00 20.22 256 GLU A CA 1
ATOM 2071 C C . GLU A 1 276 ? -45.558 -29.082 9.470 1.00 18.46 256 GLU A C 1
ATOM 2072 O O . GLU A 1 276 ? -45.617 -27.885 9.799 1.00 20.29 256 GLU A O 1
ATOM 2078 N N . VAL A 1 277 ? -44.519 -29.850 9.751 1.00 17.98 257 VAL A N 1
ATOM 2079 C CA . VAL A 1 277 ? -43.342 -29.286 10.446 1.00 18.13 257 VAL A CA 1
ATOM 2080 C C . VAL A 1 277 ? -42.728 -28.133 9.643 1.00 17.52 257 VAL A C 1
ATOM 2081 O O . VAL A 1 277 ? -42.480 -27.042 10.172 1.00 18.22 257 VAL A O 1
ATOM 2085 N N . ASP A 1 278 ? -42.525 -28.383 8.360 1.00 17.23 258 ASP A N 1
ATOM 2086 C CA . ASP A 1 278 ? -41.825 -27.393 7.510 1.00 18.74 258 ASP A CA 1
ATOM 2087 C C . ASP A 1 278 ? -42.681 -26.110 7.415 1.00 18.18 258 ASP A C 1
ATOM 2088 O O . ASP A 1 278 ? -42.149 -25.024 7.389 1.00 20.07 258 ASP A O 1
ATOM 2093 N N . GLU A 1 279 ? -44.010 -26.261 7.354 1.00 20.58 259 GLU A N 1
ATOM 2094 C CA . GLU A 1 279 ? -44.909 -25.085 7.264 1.00 21.39 259 GLU A CA 1
ATOM 2095 C C . GLU A 1 279 ? -44.855 -24.262 8.552 1.00 20.60 259 GLU A C 1
ATOM 2096 O O . GLU A 1 279 ? -44.812 -23.053 8.492 1.00 20.28 259 GLU A O 1
ATOM 2102 N N . ARG A 1 280 ? -44.842 -24.951 9.700 1.00 19.83 260 ARG A N 1
ATOM 2103 C CA . ARG A 1 280 ? -44.736 -24.251 11.001 1.00 20.63 260 ARG A CA 1
ATOM 2104 C C . ARG A 1 280 ? -43.392 -23.540 11.101 1.00 19.35 260 ARG A C 1
ATOM 2105 O O . ARG A 1 280 ? -43.366 -22.391 11.519 1.00 20.48 260 ARG A O 1
ATOM 2113 N N . LEU A 1 281 ? -42.300 -24.209 10.719 1.00 19.14 261 LEU A N 1
ATOM 2114 C CA . LEU A 1 281 ? -40.980 -23.531 10.754 1.00 18.78 261 LEU A CA 1
ATOM 2115 C C . LEU A 1 281 ? -41.013 -22.297 9.849 1.00 18.91 261 LEU A C 1
ATOM 2116 O O . LEU A 1 281 ? -40.569 -21.188 10.258 1.00 19.67 261 LEU A O 1
ATOM 2121 N N . ARG A 1 282 ? -41.593 -22.426 8.664 1.00 18.71 262 ARG A N 1
ATOM 2122 C CA . ARG A 1 282 ? -41.631 -21.287 7.717 1.00 21.70 262 ARG A CA 1
ATOM 2123 C C . ARG A 1 282 ? -42.483 -20.154 8.293 1.00 19.61 262 ARG A C 1
ATOM 2124 O O . ARG A 1 282 ? -42.072 -18.978 8.262 1.00 21.69 262 ARG A O 1
ATOM 2132 N N . ALA A 1 283 ? -43.681 -20.479 8.766 1.00 21.26 263 ALA A N 1
ATOM 2133 C CA . ALA A 1 283 ? -44.610 -19.444 9.259 1.00 21.28 263 ALA A CA 1
ATOM 2134 C C . ALA A 1 283 ? -43.972 -18.677 10.427 1.00 20.78 263 ALA A C 1
ATOM 2135 O O . ALA A 1 283 ? -44.234 -17.491 10.620 1.00 23.53 263 ALA A O 1
ATOM 2137 N N . ARG A 1 284 ? -43.163 -19.362 11.229 1.00 19.68 264 ARG A N 1
ATOM 2138 C CA . ARG A 1 284 ? -42.587 -18.783 12.460 1.00 19.27 264 ARG A CA 1
ATOM 2139 C C . ARG A 1 284 ? -41.233 -18.146 12.194 1.00 17.55 264 ARG A C 1
ATOM 2140 O O . ARG A 1 284 ? -40.637 -17.630 13.129 1.00 19.37 264 ARG A O 1
ATOM 2148 N N . GLY A 1 285 ? -40.751 -18.258 10.959 1.00 18.52 265 GLY A N 1
ATOM 2149 C CA . GLY A 1 285 ? -39.438 -17.673 10.594 1.00 19.78 265 GLY A CA 1
ATOM 2150 C C . GLY A 1 285 ? -38.224 -18.408 11.141 1.00 18.90 265 GLY A C 1
ATOM 2151 O O . GLY A 1 285 ? -37.175 -17.795 11.261 1.00 20.35 265 GLY A O 1
ATOM 2152 N N . VAL A 1 286 ? -38.343 -19.701 11.368 1.00 17.64 266 VAL A N 1
ATOM 2153 C CA . VAL A 1 286 ? -37.243 -20.501 11.969 1.00 17.66 266 VAL A CA 1
ATOM 2154 C C . VAL A 1 286 ? -36.301 -21.013 10.887 1.00 18.49 266 VAL A C 1
ATOM 2155 O O . VAL A 1 286 ? -36.716 -21.811 10.027 1.00 21.32 266 VAL A O 1
ATOM 2159 N N . LYS A 1 287 ? -35.057 -20.585 10.970 1.00 17.36 267 LYS A N 1
ATOM 2160 C CA . LYS A 1 287 ? -33.953 -21.063 10.086 1.00 18.98 267 LYS A CA 1
ATOM 2161 C C . LYS A 1 287 ? -33.099 -22.034 10.880 1.00 17.08 267 LYS A C 1
ATOM 2162 O O . LYS A 1 287 ? -32.713 -21.707 12.003 1.00 22.17 267 LYS A O 1
ATOM 2168 N N . THR A 1 288 ? -32.783 -23.183 10.296 1.00 17.35 268 THR A N 1
ATOM 2169 C CA . THR A 1 288 ? -31.989 -24.191 10.970 1.00 17.39 268 THR A CA 1
ATOM 2170 C C . THR A 1 288 ? -30.876 -24.683 10.063 1.00 17.11 268 THR A C 1
ATOM 2171 O O . THR A 1 288 ? -30.984 -24.598 8.820 1.00 19.46 268 THR A O 1
ATOM 2175 N N . ALA A 1 289 ? -29.895 -25.336 10.667 1.00 17.79 269 ALA A N 1
ATOM 2176 C CA . ALA A 1 289 ? -28.817 -26.042 9.944 1.00 18.00 269 ALA A CA 1
ATOM 2177 C C . ALA A 1 289 ? -29.104 -27.543 9.808 1.00 18.41 269 ALA A C 1
ATOM 2178 O O . ALA A 1 289 ? -28.476 -28.210 8.965 1.00 22.59 269 ALA A O 1
ATOM 2180 N N . PHE A 1 290 ? -29.992 -28.089 10.610 1.00 16.41 270 PHE A N 1
ATOM 2181 C CA . PHE A 1 290 ? -30.211 -29.553 10.714 1.00 16.44 270 PHE A CA 1
ATOM 2182 C C . PHE A 1 290 ? -31.713 -29.867 10.670 1.00 18.38 270 PHE A C 1
ATOM 2183 O O . PHE A 1 290 ? -32.196 -30.597 9.799 1.00 17.00 270 PHE A O 1
ATOM 2191 N N . TYR A 1 291 ? -32.455 -29.365 11.661 1.00 16.28 271 TYR A N 1
ATOM 2192 C CA . TYR A 1 291 ? -33.848 -29.790 11.825 1.00 15.30 271 TYR A CA 1
ATOM 2193 C C . TYR A 1 291 ? -34.737 -29.356 10.625 1.00 15.63 271 TYR A C 1
ATOM 2194 O O . TYR A 1 291 ? -34.788 -28.179 10.244 1.00 17.44 271 TYR A O 1
ATOM 2203 N N . THR A 1 292 ? -35.520 -30.323 10.156 1.00 15.27 272 THR A N 1
ATOM 2204 C CA . THR A 1 292 ? -36.500 -30.216 9.060 1.00 15.26 272 THR A CA 1
ATOM 2205 C C . THR A 1 292 ? -37.634 -31.185 9.356 1.00 16.35 272 THR A C 1
ATOM 2206 O O . THR A 1 292 ? -37.535 -32.026 10.282 1.00 15.18 272 THR A O 1
ATOM 2210 N N . GLY A 1 293 ? -38.695 -31.133 8.566 1.00 15.91 273 GLY A N 1
ATOM 2211 C CA . GLY A 1 293 ? -39.757 -32.113 8.700 1.00 15.82 273 GLY A CA 1
ATOM 2212 C C . GLY A 1 293 ? -39.292 -33.525 8.510 1.00 16.02 273 GLY A C 1
ATOM 2213 O O . GLY A 1 293 ? -39.795 -34.441 9.199 1.00 16.11 273 GLY A O 1
ATOM 2214 N N . ARG A 1 294 ? -38.379 -33.764 7.570 1.00 15.66 274 ARG A N 1
ATOM 2215 C CA . ARG A 1 294 ? -37.872 -35.138 7.370 1.00 16.94 274 ARG A CA 1
ATOM 2216 C C . ARG A 1 294 ? -37.057 -35.600 8.585 1.00 15.22 274 ARG A C 1
ATOM 2217 O O . ARG A 1 294 ? -37.127 -36.772 8.968 1.00 15.42 274 ARG A O 1
ATOM 2225 N N . VAL A 1 295 ? -36.251 -34.690 9.140 1.00 14.58 275 VAL A N 1
ATOM 2226 C CA . VAL A 1 295 ? -35.549 -35.032 10.409 1.00 13.88 275 VAL A CA 1
ATOM 2227 C C . VAL A 1 295 ? -36.546 -35.379 11.497 1.00 13.70 275 VAL A C 1
ATOM 2228 O O . VAL A 1 295 ? -36.358 -36.404 12.183 1.00 14.51 275 VAL A O 1
ATOM 2232 N N . HIS A 1 296 ? -37.611 -34.590 11.630 1.00 13.74 276 HIS A N 1
ATOM 2233 C CA . HIS A 1 296 ? -38.619 -34.904 12.646 1.00 14.41 276 HIS A CA 1
ATOM 2234 C C . HIS A 1 296 ? -39.159 -36.318 12.412 1.00 15.05 276 HIS A C 1
ATOM 2235 O O . HIS A 1 296 ? -39.274 -37.071 13.390 1.00 15.05 276 HIS A O 1
ATOM 2242 N N . LEU A 1 297 ? -39.533 -36.658 11.201 1.00 15.56 277 LEU A N 1
ATOM 2243 C CA . LEU A 1 297 ? -40.038 -38.001 10.908 1.00 15.56 277 LEU A CA 1
ATOM 2244 C C . LEU A 1 297 ? -39.024 -39.076 11.313 1.00 15.14 277 LEU A C 1
ATOM 2245 O O . LEU A 1 297 ? -39.398 -40.098 11.911 1.00 16.12 277 LEU A O 1
ATOM 2250 N N . ALA A 1 298 ? -37.764 -38.876 10.987 1.00 14.51 278 ALA A N 1
ATOM 2251 C CA . ALA A 1 298 ? -36.738 -39.864 11.370 1.00 14.05 278 ALA A CA 1
ATOM 2252 C C . ALA A 1 298 ? -36.612 -39.957 12.914 1.00 14.25 278 ALA A C 1
ATOM 2253 O O . ALA A 1 298 ? -36.525 -41.073 13.414 1.00 15.01 278 ALA A O 1
ATOM 2255 N N . LEU A 1 299 ? -36.592 -38.840 13.613 1.00 13.32 279 LEU A N 1
ATOM 2256 C CA . LEU A 1 299 ? -36.493 -38.869 15.071 1.00 14.44 279 LEU A CA 1
ATOM 2257 C C . LEU A 1 299 ? -37.681 -39.627 15.650 1.00 17.36 279 LEU A C 1
ATOM 2258 O O . LEU A 1 299 ? -37.494 -40.292 16.705 1.00 18.00 279 LEU A O 1
ATOM 2263 N N . MET A 1 300 ? -38.848 -39.467 15.068 1.00 16.47 280 MET A N 1
ATOM 2264 C CA . MET A 1 300 ? -40.077 -40.100 15.550 1.00 17.74 280 MET A CA 1
ATOM 2265 C C . MET A 1 300 ? -40.109 -41.586 15.267 1.00 19.02 280 MET A C 1
ATOM 2266 O O . MET A 1 300 ? -40.967 -42.282 15.860 1.00 25.76 280 MET A O 1
ATOM 2271 N N . ASN A 1 301 ? -39.236 -42.080 14.406 1.00 15.61 281 ASN A N 1
ATOM 2272 C CA . ASN A 1 301 ? -39.295 -43.492 14.008 1.00 16.69 281 ASN A CA 1
ATOM 2273 C C . ASN A 1 301 ? -38.061 -44.303 14.393 1.00 15.59 281 ASN A C 1
ATOM 2274 O O . ASN A 1 301 ? -38.145 -45.535 14.286 1.00 19.77 281 ASN A O 1
ATOM 2279 N N . MET A 1 302 ? -36.955 -43.679 14.704 1.00 14.99 282 MET A N 1
ATOM 2280 C CA . MET A 1 302 ? -35.727 -44.426 14.988 1.00 15.36 282 MET A CA 1
ATOM 2281 C C . MET A 1 302 ? -35.731 -44.861 16.450 1.00 14.75 282 MET A C 1
ATOM 2282 O O . MET A 1 302 ? -35.759 -44.021 17.342 1.00 15.54 282 MET A O 1
ATOM 2287 N N . PRO A 1 303 ? -35.645 -46.190 16.737 1.00 14.65 283 PRO A N 1
ATOM 2288 C CA . PRO A 1 303 ? -35.568 -46.642 18.120 1.00 14.38 283 PRO A CA 1
ATOM 2289 C C . PRO A 1 303 ? -34.232 -46.157 18.710 1.00 15.30 283 PRO A C 1
ATOM 2290 O O . PRO A 1 303 ? -33.255 -45.981 18.033 1.00 16.56 283 PRO A O 1
ATOM 22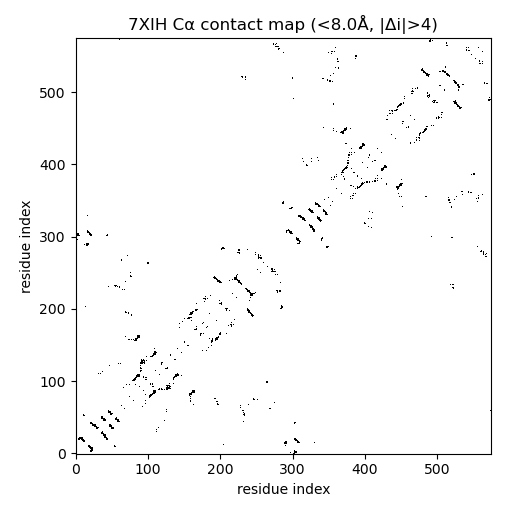94 N N . ILE A 1 304 ? -34.203 -46.020 20.031 1.00 14.15 284 ILE A N 1
ATOM 2295 C CA . ILE A 1 304 ? -32.947 -45.569 20.720 1.00 13.97 284 ILE A CA 1
ATOM 2296 C C . ILE A 1 304 ? -32.020 -46.776 20.894 1.00 13.17 284 ILE A C 1
ATOM 2297 O O . ILE A 1 304 ? -32.446 -47.946 20.899 1.00 14.95 284 ILE A O 1
ATOM 2302 N N . HIS A 1 305 ? -30.750 -46.482 21.021 1.00 12.85 285 HIS A N 1
ATOM 2303 C CA . HIS A 1 305 ? -29.734 -47.544 21.142 1.00 13.46 285 HIS A CA 1
ATOM 2304 C C . HIS A 1 305 ? -29.716 -48.132 22.546 1.00 13.50 285 HIS A C 1
ATOM 2305 O O . HIS A 1 305 ? -29.806 -47.436 23.591 1.00 16.17 285 HIS A O 1
ATOM 2312 N N . ARG A 1 306 ? -29.458 -49.447 22.581 1.00 13.17 286 ARG A N 1
ATOM 2313 C CA . ARG A 1 306 ? -29.242 -50.175 23.821 1.00 14.03 286 ARG A CA 1
ATOM 2314 C C . ARG A 1 306 ? -28.158 -51.205 23.544 1.00 14.03 286 ARG A C 1
ATOM 2315 O O . ARG A 1 306 ? -27.922 -51.586 22.380 1.00 14.97 286 ARG A O 1
ATOM 2323 N N . LYS A 1 307 ? -27.439 -51.613 24.577 1.00 14.48 287 LYS A N 1
ATOM 2324 C CA . LYS A 1 307 ? -26.494 -52.724 24.413 1.00 14.55 287 LYS A CA 1
ATOM 2325 C C . LYS A 1 307 ? -27.290 -53.944 23.989 1.00 15.81 287 LYS A C 1
ATOM 2326 O O . LYS A 1 307 ? -28.264 -54.289 24.670 1.00 18.68 287 LYS A O 1
ATOM 2332 N N . LEU A 1 308 ? -26.857 -54.647 22.939 1.00 15.80 288 LEU A N 1
ATOM 2333 C CA . LEU A 1 308 ? -27.672 -55.756 22.390 1.00 17.08 288 LEU A CA 1
ATOM 2334 C C . LEU A 1 308 ? -27.251 -57.102 22.954 1.00 19.02 288 LEU A C 1
ATOM 2335 O O . LEU A 1 308 ? -28.004 -58.069 22.787 1.00 21.50 288 LEU A O 1
ATOM 2340 N N . ARG A 1 309 ? -26.082 -57.177 23.579 1.00 20.02 289 ARG A N 1
ATOM 2341 C CA . ARG A 1 309 ? -25.576 -58.393 24.244 1.00 20.14 289 ARG A CA 1
ATOM 2342 C C . ARG A 1 309 ? -24.955 -57.971 25.569 1.00 22.93 289 ARG A C 1
ATOM 2343 O O . ARG A 1 309 ? -24.724 -56.755 25.736 1.00 23.12 289 ARG A O 1
ATOM 2352 N N . LYS B 1 23 ? -14.561 -43.687 37.949 1.00 52.49 3 LYS B N 1
ATOM 2353 C CA . LYS B 1 23 ? -13.967 -44.853 37.111 1.00 34.79 3 LYS B CA 1
ATOM 2354 C C . LYS B 1 23 ? -13.456 -44.262 35.809 1.00 28.09 3 LYS B C 1
ATOM 2355 O O . LYS B 1 23 ? -14.142 -43.384 35.188 1.00 35.61 3 LYS B O 1
ATOM 2361 N N . VAL B 1 24 ? -12.263 -44.712 35.407 1.00 24.19 4 VAL B N 1
ATOM 2362 C CA . VAL B 1 24 ? -11.608 -44.276 34.134 1.00 25.78 4 VAL B CA 1
ATOM 2363 C C . VAL B 1 24 ? -11.075 -45.528 33.404 1.00 28.38 4 VAL B C 1
ATOM 2364 O O . VAL B 1 24 ? -11.014 -46.638 33.993 1.00 27.54 4 VAL B O 1
ATOM 2368 N N . PRO B 1 25 ? -10.817 -45.482 32.060 1.00 26.46 5 PRO B N 1
ATOM 2369 C CA . PRO B 1 25 ? -10.453 -46.715 31.454 1.00 19.31 5 PRO B CA 1
ATOM 2370 C C . PRO B 1 25 ? -9.050 -47.213 31.818 1.00 18.54 5 PRO B C 1
ATOM 2371 O O . PRO B 1 25 ? -8.086 -46.545 31.701 1.00 24.47 5 PRO B O 1
ATOM 2375 N N . GLY B 1 26 ? -9.010 -48.447 32.245 1.00 17.52 6 GLY B N 1
ATOM 2376 C CA . GLY B 1 26 ? -7.761 -49.160 32.445 1.00 18.54 6 GLY B CA 1
ATOM 2377 C C . GLY B 1 26 ? -7.944 -50.207 33.515 1.00 17.43 6 GLY B C 1
ATOM 2378 O O . GLY B 1 26 ? -9.079 -50.471 33.962 1.00 17.12 6 GLY B O 1
ATOM 2379 N N . PRO B 1 27 ? -6.823 -50.791 33.973 1.00 16.72 7 PRO B N 1
ATOM 2380 C CA . PRO B 1 27 ? -5.471 -50.365 33.599 1.00 16.81 7 PRO B CA 1
ATOM 2381 C C . PRO B 1 27 ? -5.002 -50.689 32.179 1.00 15.31 7 PRO B C 1
ATOM 2382 O O . PRO B 1 27 ? -4.053 -50.053 31.742 1.00 16.75 7 PRO B O 1
ATOM 2386 N N . ILE B 1 28 ? -5.556 -51.732 31.548 1.00 15.16 8 ILE B N 1
ATOM 2387 C CA . ILE B 1 28 ? -5.139 -52.125 30.191 1.00 15.81 8 ILE B CA 1
ATOM 2388 C C . ILE B 1 28 ? -6.214 -51.581 29.234 1.00 14.36 8 ILE B C 1
ATOM 2389 O O . ILE B 1 28 ? -7.411 -51.766 29.481 1.00 14.84 8 ILE B O 1
ATOM 2394 N N . THR B 1 29 ? -5.749 -50.880 28.210 1.00 15.30 9 THR B N 1
ATOM 2395 C CA . THR B 1 29 ? -6.624 -50.099 27.336 1.00 15.96 9 THR B CA 1
ATOM 2396 C C . THR B 1 29 ? -6.224 -50.274 25.883 1.00 16.16 9 THR B C 1
ATOM 2397 O O . THR B 1 29 ? -5.045 -50.380 25.543 1.00 22.33 9 THR B O 1
ATOM 2401 N N . LEU B 1 30 ? -7.214 -50.239 25.035 1.00 14.37 10 LEU B N 1
ATOM 2402 C CA . LEU B 1 30 ? -7.037 -50.107 23.573 1.00 14.08 10 LEU B CA 1
ATOM 2403 C C . LEU B 1 30 ? -7.098 -48.610 23.277 1.00 13.80 10 LEU B C 1
ATOM 2404 O O . LEU B 1 30 ? -8.058 -47.946 23.692 1.00 15.25 10 LEU B O 1
ATOM 2409 N N . ILE B 1 31 ? -6.137 -48.143 22.495 1.00 14.56 11 ILE B N 1
ATOM 2410 C CA . ILE B 1 31 ? -6.200 -46.795 21.890 1.00 15.90 11 ILE B CA 1
ATOM 2411 C C . ILE B 1 31 ? -6.700 -46.981 20.467 1.00 15.96 11 ILE B C 1
ATOM 2412 O O . ILE B 1 31 ? -5.974 -47.482 19.626 1.00 17.40 11 ILE B O 1
ATOM 2417 N N . GLU B 1 32 ? -7.979 -46.743 20.278 1.00 14.26 12 GLU B N 1
ATOM 2418 C CA . GLU B 1 32 ? -8.619 -46.958 18.986 1.00 13.33 12 GLU B CA 1
ATOM 2419 C C . GLU B 1 32 ? -8.566 -45.646 18.227 1.00 13.99 12 GLU B C 1
ATOM 2420 O O . GLU B 1 32 ? -9.187 -44.671 18.651 1.00 14.28 12 GLU B O 1
ATOM 2426 N N . PRO B 1 33 ? -7.853 -45.588 17.085 1.00 13.46 13 PRO B N 1
ATOM 2427 C CA . PRO B 1 33 ? -7.877 -44.360 16.297 1.00 14.75 13 PRO B CA 1
ATOM 2428 C C . PRO B 1 33 ? -9.302 -44.080 15.812 1.00 15.31 13 PRO B C 1
ATOM 2429 O O . PRO B 1 33 ? -10.109 -44.986 15.634 1.00 15.09 13 PRO B O 1
ATOM 2433 N N . LEU B 1 34 ? -9.546 -42.810 15.564 1.00 16.47 14 LEU B N 1
ATOM 2434 C CA . LEU B 1 34 ? -10.808 -42.366 14.961 1.00 17.14 14 LEU B CA 1
ATOM 2435 C C . LEU B 1 34 ? -10.453 -41.411 13.854 1.00 17.18 14 LEU B C 1
ATOM 2436 O O . LEU B 1 34 ? -10.456 -41.842 12.706 1.00 23.37 14 LEU B O 1
ATOM 2441 N N . SER B 1 35 ? -10.151 -40.170 14.130 1.00 15.96 15 SER B N 1
ATOM 2442 C CA . SER B 1 35 ? -9.963 -39.140 13.087 1.00 16.52 15 SER B CA 1
ATOM 2443 C C . SER B 1 35 ? -8.535 -38.678 12.895 1.00 18.11 15 SER B C 1
ATOM 2444 O O . SER B 1 35 ? -8.311 -37.865 12.035 1.00 20.46 15 SER B O 1
ATOM 2447 N N . GLY B 1 36 ? -7.644 -39.077 13.781 1.00 17.78 16 GLY B N 1
ATOM 2448 C CA . GLY B 1 36 ? -6.325 -38.454 13.889 1.00 18.90 16 GLY B CA 1
ATOM 2449 C C . GLY B 1 36 ? -6.277 -37.378 14.969 1.00 17.32 16 GLY B C 1
ATOM 2450 O O . GLY B 1 36 ? -5.224 -37.125 15.559 1.00 21.48 16 GLY B O 1
ATOM 2451 N N . ASN B 1 37 ? -7.361 -36.666 15.140 1.00 15.79 17 ASN B N 1
ATOM 2452 C CA . ASN B 1 37 ? -7.497 -35.607 16.144 1.00 15.61 17 ASN B CA 1
ATOM 2453 C C . ASN B 1 37 ? -8.459 -36.006 17.296 1.00 14.22 17 ASN B C 1
ATOM 2454 O O . ASN B 1 37 ? -8.560 -35.247 18.294 1.00 15.18 17 ASN B O 1
ATOM 2459 N N . THR B 1 38 ? -9.068 -37.178 17.200 1.00 13.11 18 THR B N 1
ATOM 2460 C CA . THR B 1 38 ? -9.854 -37.814 18.261 1.00 13.85 18 THR B CA 1
ATOM 2461 C C . THR B 1 38 ? -9.504 -39.290 18.177 1.00 13.93 18 THR B C 1
ATOM 2462 O O . THR B 1 38 ? -9.441 -39.846 17.077 1.00 15.05 18 THR B O 1
ATOM 2466 N N . SER B 1 39 ? -9.333 -39.929 19.291 1.00 13.92 19 SER B N 1
ATOM 2467 C CA . SER B 1 39 ? -9.238 -41.384 19.444 1.00 14.11 19 SER B CA 1
ATOM 2468 C C . SER B 1 39 ? -10.100 -41.821 20.630 1.00 13.78 19 SER B C 1
ATOM 2469 O O . SER B 1 39 ? -10.513 -41.010 21.440 1.00 15.33 19 SER B O 1
ATOM 2472 N N . LEU B 1 40 ? -10.391 -43.128 20.721 1.00 13.97 20 LEU B N 1
ATOM 2473 C CA . LEU B 1 40 ? -11.119 -43.712 21.868 1.00 13.85 20 LEU B CA 1
ATOM 2474 C C . LEU B 1 40 ? -10.121 -44.481 22.738 1.00 14.34 20 LEU B C 1
ATOM 2475 O O . LEU B 1 40 ? -9.177 -45.103 22.227 1.00 16.36 20 LEU B O 1
ATOM 2480 N N A LEU B 1 41 ? -10.332 -44.426 24.027 0.50 13.62 21 LEU B N 1
ATOM 2481 N N B LEU B 1 41 ? -10.259 -44.348 24.050 0.50 15.00 21 LEU B N 1
ATOM 2482 C CA A LEU B 1 41 ? -9.561 -45.145 25.042 0.50 14.53 21 LEU B CA 1
ATOM 2483 C CA B LEU B 1 41 ? -9.572 -45.119 25.110 0.50 16.05 21 LEU B CA 1
ATOM 2484 C C A LEU B 1 41 ? -10.542 -46.125 25.664 0.50 13.21 21 LEU B C 1
ATOM 2485 C C B LEU B 1 41 ? -10.579 -46.129 25.637 0.50 14.02 21 LEU B C 1
ATOM 2486 O O A LEU B 1 41 ? -11.519 -45.682 26.282 0.50 15.38 21 LEU B O 1
ATOM 2487 O O B LEU B 1 41 ? -11.587 -45.710 26.236 0.50 15.77 21 LEU B O 1
ATOM 2496 N N . ILE B 1 42 ? -10.304 -47.433 25.441 1.00 13.67 22 ILE B N 1
ATOM 2497 C CA . ILE B 1 42 ? -11.304 -48.485 25.728 1.00 13.65 22 ILE B CA 1
ATOM 2498 C C . ILE B 1 42 ? -10.692 -49.520 26.662 1.00 13.35 22 ILE B C 1
ATOM 2499 O O . ILE B 1 42 ? -9.687 -50.145 26.298 1.00 14.37 22 ILE B O 1
ATOM 2504 N N . LYS B 1 43 ? -11.286 -49.747 27.805 1.00 13.87 23 LYS B N 1
ATOM 2505 C CA . LYS B 1 43 ? -10.792 -50.766 28.754 1.00 14.15 23 LYS B CA 1
ATOM 2506 C C . LYS B 1 43 ? -10.826 -52.137 28.108 1.00 14.46 23 LYS B C 1
ATOM 2507 O O . LYS B 1 43 ? -11.907 -52.548 27.593 1.00 14.80 23 LYS B O 1
ATOM 2513 N N . ILE B 1 44 ? -9.716 -52.838 28.216 1.00 14.10 24 ILE B N 1
ATOM 2514 C CA . ILE B 1 44 ? -9.517 -54.235 27.730 1.00 15.38 24 ILE B CA 1
ATOM 2515 C C . ILE B 1 44 ? -9.464 -55.142 28.951 1.00 17.45 24 ILE B C 1
ATOM 2516 O O . ILE B 1 44 ? -8.714 -54.846 29.924 1.00 18.91 24 ILE B O 1
ATOM 2521 N N . ASN B 1 45 ? -10.175 -56.270 28.885 1.00 16.65 25 ASN B N 1
ATOM 2522 C CA . ASN B 1 45 ? -10.156 -57.264 29.968 1.00 19.18 25 ASN B CA 1
ATOM 2523 C C . ASN B 1 45 ? -9.259 -58.447 29.648 1.00 21.13 25 ASN B C 1
ATOM 2524 O O . ASN B 1 45 ? -8.780 -59.066 30.588 1.00 23.50 25 ASN B O 1
ATOM 2529 N N . ALA B 1 46 ? -9.066 -58.773 28.398 1.00 21.51 26 ALA B N 1
ATOM 2530 C CA . ALA B 1 46 ? -8.346 -59.979 27.975 1.00 21.41 26 ALA B CA 1
ATOM 2531 C C . ALA B 1 46 ? -7.932 -59.805 26.528 1.00 19.16 26 ALA B C 1
ATOM 2532 O O . ALA B 1 46 ? -8.629 -59.114 25.751 1.00 20.09 26 ALA B O 1
ATOM 2534 N N . ILE B 1 47 ? -6.873 -60.509 26.145 1.00 21.79 27 ILE B N 1
ATOM 2535 C CA . ILE B 1 47 ? -6.407 -60.626 24.761 1.00 22.29 27 ILE B CA 1
ATOM 2536 C C . ILE B 1 47 ? -6.466 -62.121 24.433 1.00 31.34 27 ILE B C 1
ATOM 2537 O O . ILE B 1 47 ? -5.844 -62.911 25.077 1.00 40.03 27 ILE B O 1
ATOM 2542 N N . HIS B 1 48 ? -7.263 -62.485 23.425 1.00 25.93 28 HIS B N 1
ATOM 2543 C CA . HIS B 1 48 ? -7.472 -63.897 23.017 1.00 29.87 28 HIS B CA 1
ATOM 2544 C C . HIS B 1 48 ? -6.494 -64.310 21.924 1.00 29.08 28 HIS B C 1
ATOM 2545 O O . HIS B 1 48 ? -6.103 -65.467 21.899 1.00 32.20 28 HIS B O 1
ATOM 2552 N N . SER B 1 49 ? -6.193 -63.431 20.985 1.00 25.55 29 SER B N 1
ATOM 2553 C CA . SER B 1 49 ? -5.371 -63.740 19.793 1.00 27.84 29 SER B CA 1
ATOM 2554 C C . SER B 1 49 ? -4.744 -62.468 19.245 1.00 26.87 29 SER B C 1
ATOM 2555 O O . SER B 1 49 ? -5.457 -61.465 19.155 1.00 26.62 29 SER B O 1
ATOM 2558 N N . VAL B 1 50 ? -3.482 -62.558 18.831 1.00 27.15 30 VAL B N 1
ATOM 2559 C CA . VAL B 1 50 ? -2.716 -61.522 18.093 1.00 28.37 30 VAL B CA 1
ATOM 2560 C C . VAL B 1 50 ? -2.036 -62.222 16.931 1.00 33.90 30 VAL B C 1
ATOM 2561 O O . VAL B 1 50 ? -1.330 -63.247 17.125 1.00 39.16 30 VAL B O 1
ATOM 2565 N N . LYS B 1 51 ? -2.254 -61.705 15.744 1.00 25.67 31 LYS B N 1
ATOM 2566 C CA . LYS B 1 51 ? -1.646 -62.293 14.535 1.00 23.83 31 LYS B CA 1
ATOM 2567 C C . LYS B 1 51 ? -1.325 -61.154 13.594 1.00 21.53 31 LYS B C 1
ATOM 2568 O O . LYS B 1 51 ? -2.256 -60.429 13.216 1.00 22.92 31 LYS B O 1
ATOM 2574 N N . LYS B 1 52 ? -0.079 -61.060 13.169 1.00 23.65 32 LYS B N 1
ATOM 2575 C CA . LYS B 1 52 ? 0.305 -60.235 12.009 1.00 24.12 32 LYS B CA 1
ATOM 2576 C C . LYS B 1 52 ? 0.170 -61.099 10.751 1.00 24.41 32 LYS B C 1
ATOM 2577 O O . LYS B 1 52 ? 0.962 -62.010 10.557 1.00 27.18 32 LYS B O 1
ATOM 2583 N N . SER B 1 53 ? -0.908 -60.895 9.998 1.00 24.49 33 SER B N 1
ATOM 2584 C CA . SER B 1 53 ? -1.146 -61.635 8.752 1.00 23.71 33 SER B CA 1
ATOM 2585 C C . SER B 1 53 ? -0.301 -60.986 7.667 1.00 23.96 33 SER B C 1
ATOM 2586 O O . SER B 1 53 ? 0.321 -59.928 7.859 1.00 25.36 33 SER B O 1
ATOM 2589 N N . PRO B 1 54 ? -0.278 -61.561 6.454 1.00 23.76 34 PRO B N 1
ATOM 2590 C CA . PRO B 1 54 ? 0.342 -60.872 5.333 1.00 24.66 34 PRO B CA 1
ATOM 2591 C C . PRO B 1 54 ? -0.257 -59.525 4.955 1.00 22.80 34 PRO B C 1
ATOM 2592 O O . PRO B 1 54 ? 0.332 -58.760 4.185 1.00 27.16 34 PRO B O 1
ATOM 2596 N N . TYR B 1 55 ? -1.473 -59.273 5.447 1.00 22.00 35 TYR B N 1
ATOM 2597 C CA . TYR B 1 55 ? -2.264 -58.114 5.008 1.00 22.92 35 TYR B CA 1
ATOM 2598 C C . TYR B 1 55 ? -2.439 -57.076 6.104 1.00 20.17 35 TYR B C 1
ATOM 2599 O O . TYR B 1 55 ? -2.540 -55.912 5.757 1.00 22.11 35 TYR B O 1
ATOM 2608 N N . GLN B 1 56 ? -2.536 -57.485 7.369 1.00 19.69 36 GLN B N 1
ATOM 2609 C CA . GLN B 1 56 ? -2.926 -56.555 8.464 1.00 20.21 36 GLN B CA 1
ATOM 2610 C C . GLN B 1 56 ? -2.650 -57.187 9.839 1.00 19.25 36 GLN B C 1
ATOM 2611 O O . GLN B 1 56 ? -2.411 -58.405 9.975 1.00 20.54 36 GLN B O 1
ATOM 2617 N N . GLU B 1 57 ? -2.692 -56.348 10.860 1.00 18.22 37 GLU B N 1
ATOM 2618 C CA . GLU B 1 57 ? -2.512 -56.743 12.276 1.00 19.19 37 GLU B CA 1
ATOM 2619 C C . GLU B 1 57 ? -3.880 -57.072 12.860 1.00 18.13 3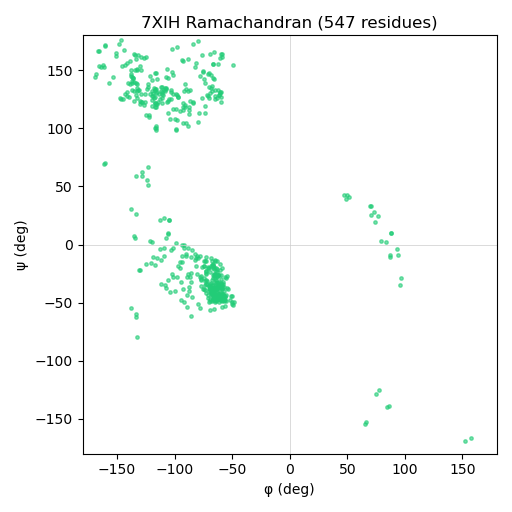7 GLU B C 1
ATOM 2620 O O . GLU B 1 57 ? -4.766 -56.196 12.884 1.00 19.23 37 GLU B O 1
ATOM 2626 N N . ILE B 1 58 ? -4.053 -58.304 13.327 1.00 17.49 38 ILE B N 1
ATOM 2627 C CA . ILE B 1 58 ? -5.337 -58.804 13.849 1.00 17.68 38 ILE B CA 1
ATOM 2628 C C . ILE B 1 58 ? -5.220 -58.965 15.356 1.00 17.26 38 ILE B C 1
ATOM 2629 O O . ILE B 1 58 ? -4.226 -59.562 15.856 1.00 19.78 38 ILE B O 1
ATOM 2634 N N . ILE B 1 59 ? -6.208 -58.478 16.102 1.00 16.83 39 ILE B N 1
ATOM 2635 C CA . ILE B 1 59 ? -6.300 -58.745 17.552 1.00 17.56 39 ILE B CA 1
ATOM 2636 C C . ILE B 1 59 ? -7.739 -59.167 17.783 1.00 15.56 39 ILE B C 1
ATOM 2637 O O . ILE B 1 59 ? -8.684 -58.491 17.326 1.00 16.86 39 ILE B O 1
ATOM 2642 N N . ILE B 1 60 ? -7.931 -60.216 18.550 1.00 17.15 40 ILE B N 1
ATOM 2643 C CA . ILE B 1 60 ? -9.232 -60.559 19.114 1.00 17.11 40 ILE B CA 1
ATOM 2644 C C . ILE B 1 60 ? -9.108 -60.403 20.631 1.00 17.26 40 ILE B C 1
ATOM 2645 O O . ILE B 1 60 ? -8.154 -60.918 21.259 1.00 20.14 40 ILE B O 1
ATOM 2650 N N . ALA B 1 61 ? -9.958 -59.557 21.197 1.00 16.25 41 ALA B N 1
ATOM 2651 C CA . ALA B 1 61 ? -9.838 -59.150 22.612 1.00 17.21 41 ALA B CA 1
ATOM 2652 C C . ALA B 1 61 ? -11.202 -58.981 23.217 1.00 15.77 41 ALA B C 1
ATOM 2653 O O . ALA B 1 61 ? -12.186 -58.942 22.507 1.00 16.95 41 ALA B O 1
ATOM 2655 N N A ASP B 1 62 ? -11.229 -58.906 24.542 0.50 16.44 42 ASP B N 1
ATOM 2656 N N B ASP B 1 62 ? -11.252 -58.926 24.554 0.50 17.20 42 ASP B N 1
ATOM 2657 C CA A ASP B 1 62 ? -12.475 -58.608 25.265 0.50 16.33 42 ASP B CA 1
ATOM 2658 C CA B ASP B 1 62 ? -12.502 -58.623 25.284 0.50 18.08 42 ASP B CA 1
ATOM 2659 C C A ASP B 1 62 ? -12.380 -57.162 25.751 0.50 15.78 42 ASP B C 1
ATOM 2660 C C B ASP B 1 62 ? -12.431 -57.197 25.823 0.50 16.37 42 ASP B C 1
ATOM 2661 O O A ASP B 1 62 ? -11.350 -56.770 26.329 0.50 16.17 42 ASP B O 1
ATOM 2662 O O B ASP B 1 62 ? -11.521 -56.881 26.576 0.50 17.80 42 ASP B O 1
ATOM 2671 N N . THR B 1 63 ? -13.428 -56.391 25.523 1.00 15.31 43 THR B N 1
ATOM 2672 C CA . THR B 1 63 ? -13.557 -55.052 26.088 1.00 14.47 43 THR B CA 1
ATOM 2673 C C . THR B 1 63 ? -14.659 -55.028 27.130 1.00 15.65 43 THR B C 1
ATOM 2674 O O . THR B 1 63 ? -15.645 -55.765 27.048 1.00 16.43 43 THR B O 1
ATOM 2678 N N . GLU B 1 64 ? -14.549 -54.169 28.136 1.00 15.84 44 GLU B N 1
ATOM 2679 C CA . GLU B 1 64 ? -15.592 -54.048 29.164 1.00 16.12 44 GLU B CA 1
ATOM 2680 C C . GLU B 1 64 ? -16.899 -53.493 28.590 1.00 15.26 44 GLU B C 1
ATOM 2681 O O . GLU B 1 64 ? -17.953 -54.067 28.838 1.00 17.50 44 GLU B O 1
ATOM 2687 N N . ASP B 1 65 ? -16.831 -52.423 27.814 1.00 14.37 45 ASP B N 1
ATOM 2688 C CA . ASP B 1 65 ? -18.084 -51.809 27.346 1.00 14.43 45 ASP B CA 1
ATOM 2689 C C . ASP B 1 65 ? -18.716 -52.614 26.190 1.00 14.07 45 ASP B C 1
ATOM 2690 O O . ASP B 1 65 ? -19.937 -52.547 26.074 1.00 15.25 45 ASP B O 1
ATOM 2695 N N . TYR B 1 66 ? -17.937 -53.276 25.359 1.00 13.85 46 TYR B N 1
ATOM 2696 C CA . TYR B 1 66 ? -18.464 -53.783 24.069 1.00 14.04 46 TYR B CA 1
ATOM 2697 C C . TYR B 1 66 ? -18.357 -55.293 23.968 1.00 14.81 46 TYR B C 1
ATOM 2698 O O . TYR B 1 66 ? -18.727 -55.845 22.919 1.00 14.90 46 TYR B O 1
ATOM 2707 N N . GLY B 1 67 ? -17.873 -55.954 25.001 1.00 14.37 47 GLY B N 1
ATOM 2708 C CA . GLY B 1 67 ? -17.609 -57.397 24.896 1.00 15.49 47 GLY B CA 1
ATOM 2709 C C . GLY B 1 67 ? -16.513 -57.731 23.904 1.00 14.96 47 GLY B C 1
ATOM 2710 O O . GLY B 1 67 ? -15.588 -56.927 23.676 1.00 14.15 47 GLY B O 1
ATOM 2711 N N . ARG B 1 68 ? -16.575 -58.947 23.362 1.00 15.10 48 ARG B N 1
ATOM 2712 C CA . ARG B 1 68 ? -15.507 -59.397 22.462 1.00 14.90 48 ARG B CA 1
ATOM 2713 C C . ARG B 1 68 ? -15.480 -58.560 21.175 1.00 14.31 48 ARG B C 1
ATOM 2714 O O . ARG B 1 68 ? -16.530 -58.237 20.619 1.00 15.16 48 ARG B O 1
ATOM 2722 N N . VAL B 1 69 ? -14.272 -58.280 20.690 1.00 14.17 49 VAL B N 1
ATOM 2723 C CA . VAL B 1 69 ? -14.057 -57.477 19.488 1.00 14.16 49 VAL B CA 1
ATOM 2724 C C . VAL B 1 69 ? -13.060 -58.138 18.560 1.00 14.83 49 VAL B C 1
ATOM 2725 O O . VAL B 1 69 ? -12.108 -58.804 19.001 1.00 16.18 49 VAL B O 1
ATOM 2729 N N . LEU B 1 70 ? -13.252 -57.866 17.272 1.00 15.02 50 LEU B N 1
ATOM 2730 C CA . LEU B 1 70 ? -12.214 -57.999 16.247 1.00 14.54 50 LEU B CA 1
ATOM 2731 C C . LEU B 1 70 ? -11.602 -56.621 16.003 1.00 13.92 50 LEU B C 1
ATOM 2732 O O . LEU B 1 70 ? -12.363 -55.681 15.762 1.00 14.11 50 LEU B O 1
ATOM 2737 N N . ILE B 1 71 ? -10.295 -56.543 16.058 1.00 14.49 51 ILE B N 1
ATOM 2738 C CA . ILE B 1 71 ? -9.517 -55.307 15.786 1.00 14.63 51 ILE B CA 1
ATOM 2739 C C . ILE B 1 71 ? -8.601 -55.576 14.591 1.00 15.48 51 ILE B C 1
ATOM 2740 O O . ILE B 1 71 ? -7.858 -56.584 14.623 1.00 16.64 51 ILE B O 1
ATOM 2745 N N . LEU B 1 72 ? -8.621 -54.670 13.617 1.00 14.43 52 LEU B N 1
ATOM 2746 C CA . LEU B 1 72 ? -7.716 -54.761 12.461 1.00 15.20 52 LEU B CA 1
ATOM 2747 C C . LEU B 1 72 ? -6.989 -53.445 12.332 1.00 14.66 52 LEU B C 1
ATOM 2748 O O . LEU B 1 72 ? -7.618 -52.378 12.224 1.00 14.86 52 LEU B O 1
ATOM 2753 N N . ASP B 1 73 ? -5.661 -53.512 12.430 1.00 15.59 53 ASP B N 1
ATOM 2754 C CA . ASP B 1 73 ? -4.820 -52.308 12.362 1.00 16.71 53 ASP B CA 1
ATOM 2755 C C . ASP B 1 73 ? -5.317 -51.238 13.348 1.00 15.21 53 ASP B C 1
ATOM 2756 O O . ASP B 1 73 ? -5.291 -50.039 13.056 1.00 16.43 53 ASP B O 1
ATOM 2761 N N . ASP B 1 74 ? -5.701 -51.710 14.534 1.00 14.71 54 ASP B N 1
ATOM 2762 C CA . ASP B 1 74 ? -6.045 -50.890 15.733 1.00 14.84 54 ASP B CA 1
ATOM 2763 C C . ASP B 1 74 ? -7.508 -50.451 15.757 1.00 14.41 54 ASP B C 1
ATOM 2764 O O . ASP B 1 74 ? -7.940 -49.871 16.752 1.00 14.78 54 ASP B O 1
ATOM 2769 N N . TYR B 1 75 ? -8.237 -50.675 14.661 1.00 13.81 55 TYR B N 1
ATOM 2770 C CA . TYR B 1 75 ? -9.653 -50.262 14.556 1.00 13.00 55 TYR B CA 1
ATOM 2771 C C . TYR B 1 75 ? -10.550 -51.439 14.891 1.00 13.64 55 TYR B C 1
ATOM 2772 O O . TYR B 1 75 ? -10.454 -52.490 14.274 1.00 14.74 55 TYR B O 1
ATOM 2781 N N . ILE B 1 76 ? -11.471 -51.222 15.834 1.00 13.05 56 ILE B N 1
ATOM 2782 C CA . ILE B 1 76 ? -12.540 -52.225 16.083 1.00 13.42 56 ILE B CA 1
ATOM 2783 C C . ILE B 1 76 ? -13.363 -52.362 14.816 1.00 13.17 56 ILE B C 1
ATOM 2784 O O . ILE B 1 76 ? -13.851 -51.356 14.301 1.00 14.59 56 ILE B O 1
ATOM 2789 N N . GLN B 1 77 ? -13.529 -53.604 14.376 1.00 13.16 57 GLN B N 1
ATOM 2790 C CA . GLN B 1 77 ? -14.334 -53.909 13.196 1.00 13.35 57 GLN B CA 1
ATOM 2791 C C . GLN B 1 77 ? -15.732 -54.341 13.579 1.00 13.16 57 GLN B C 1
ATOM 2792 O O . GLN B 1 77 ? -16.677 -54.115 12.824 1.00 15.53 57 GLN B O 1
ATOM 2798 N N . SER B 1 78 ? -15.855 -54.928 14.762 1.00 13.78 58 SER B N 1
ATOM 2799 C CA . SER B 1 78 ? -17.124 -55.470 15.247 1.00 14.19 58 SER B CA 1
ATOM 2800 C C . SER B 1 78 ? -16.988 -55.793 16.715 1.00 13.81 58 SER B C 1
ATOM 2801 O O . SER B 1 78 ? -15.899 -56.232 17.151 1.00 14.76 58 SER B O 1
ATOM 2804 N N . SER B 1 79 ? -18.079 -55.624 17.447 1.00 13.24 59 SER B N 1
ATOM 2805 C CA . SER B 1 79 ? -18.128 -55.976 18.868 1.00 13.25 59 SER B CA 1
ATOM 2806 C C . SER B 1 79 ? -19.353 -56.829 19.117 1.00 12.94 59 SER B C 1
ATOM 2807 O O . SER B 1 79 ? -20.411 -56.662 18.474 1.00 14.33 59 SER B O 1
ATOM 2810 N N . TYR B 1 80 ? -19.283 -57.670 20.152 1.00 14.51 60 TYR B N 1
ATOM 2811 C CA . TYR B 1 80 ? -20.471 -58.468 20.476 1.00 14.19 60 TYR B CA 1
ATOM 2812 C C . TYR B 1 80 ? -21.662 -57.585 20.830 1.00 14.67 60 TYR B C 1
ATOM 2813 O O . TYR B 1 80 ? -22.808 -57.934 20.510 1.00 14.91 60 TYR B O 1
ATOM 2822 N N . VAL B 1 81 ? -21.437 -56.456 21.518 1.00 14.63 61 VAL B N 1
ATOM 2823 C CA . VAL B 1 81 ? -22.554 -55.681 22.069 1.00 15.90 61 VAL B CA 1
ATOM 2824 C C . VAL B 1 81 ? -23.273 -54.859 21.000 1.00 15.14 61 VAL B C 1
ATOM 2825 O O . VAL B 1 81 ? -24.437 -54.524 21.215 1.00 16.60 61 VAL B O 1
ATOM 2829 N N . ASP B 1 82 ? -22.595 -54.465 19.920 1.00 14.44 62 ASP B N 1
ATOM 2830 C CA . ASP B 1 82 ? -23.216 -53.530 18.937 1.00 14.42 62 ASP B CA 1
ATOM 2831 C C . ASP B 1 82 ? -23.012 -53.941 17.477 1.00 13.98 62 ASP B C 1
ATOM 2832 O O . ASP B 1 82 ? -23.563 -53.247 16.605 1.00 14.25 62 ASP B O 1
ATOM 2837 N N . GLU B 1 83 ? -22.413 -55.116 17.187 1.00 13.55 63 GLU B N 1
ATOM 2838 C CA . GLU B 1 83 ? -22.216 -55.458 15.770 1.00 13.45 63 GLU B CA 1
ATOM 2839 C C . GLU B 1 83 ? -23.565 -55.578 15.068 1.00 14.04 63 GLU B C 1
ATOM 2840 O O . GLU B 1 83 ? -23.644 -55.410 13.850 1.00 14.11 63 GLU B O 1
ATOM 2846 N N . GLN B 1 84 ? -24.606 -56.054 15.710 1.00 13.84 64 GLN B N 1
ATOM 2847 C CA . GLN B 1 84 ? -25.880 -56.225 14.992 1.00 15.16 64 GLN B CA 1
ATOM 2848 C C . GLN B 1 84 ? -26.393 -54.899 14.472 1.00 14.66 64 GLN B C 1
ATOM 2849 O O . GLN B 1 84 ? -27.037 -54.898 13.420 1.00 15.19 64 GLN B O 1
ATOM 2855 N N . TYR B 1 85 ? -26.144 -53.783 15.148 1.00 14.11 65 TYR B N 1
ATOM 2856 C CA . TYR B 1 85 ? -26.500 -52.478 14.522 1.00 13.96 65 TYR B CA 1
ATOM 2857 C C . TYR B 1 85 ? -25.815 -52.359 13.190 1.00 14.04 65 TYR B C 1
ATOM 2858 O O . TYR B 1 85 ? -26.434 -51.894 12.206 1.00 16.14 65 TYR B O 1
ATOM 2867 N N . TYR B 1 86 ? -24.531 -52.655 13.165 1.00 13.13 66 TYR B N 1
ATOM 2868 C CA . TYR B 1 86 ? -23.746 -52.483 11.913 1.00 13.58 66 TYR B CA 1
ATOM 2869 C C . TYR B 1 86 ? -24.255 -53.454 10.869 1.00 13.29 66 TYR B C 1
ATOM 2870 O O . TYR B 1 86 ? -24.547 -53.050 9.722 1.00 13.46 66 TYR B O 1
ATOM 2879 N N . HIS B 1 87 ? -24.279 -54.752 11.193 1.00 13.44 67 HIS B N 1
ATOM 2880 C CA . HIS B 1 87 ? -24.522 -55.770 10.157 1.00 13.84 67 HIS B CA 1
ATOM 2881 C C . HIS B 1 87 ? -25.970 -55.712 9.664 1.00 13.81 67 HIS B C 1
ATOM 2882 O O . HIS B 1 87 ? -26.216 -55.890 8.459 1.00 14.58 67 HIS B O 1
ATOM 2889 N N . GLU B 1 88 ? -26.927 -55.477 10.529 1.00 13.75 68 GLU B N 1
ATOM 2890 C CA . GLU B 1 88 ? -28.307 -55.365 10.057 1.00 14.02 68 GLU B CA 1
ATOM 2891 C C . GLU B 1 88 ? -28.484 -54.118 9.189 1.00 13.95 68 GLU B C 1
ATOM 2892 O O . GLU B 1 88 ? -29.259 -54.166 8.223 1.00 14.34 68 GLU B O 1
ATOM 2898 N N . SER B 1 89 ? -27.854 -53.013 9.560 1.00 13.55 69 SER B N 1
ATOM 2899 C CA . SER B 1 89 ? -27.977 -51.770 8.794 1.00 13.75 69 SER B CA 1
ATOM 2900 C C . SER B 1 89 ? -27.268 -51.913 7.474 1.00 14.02 69 SER B C 1
ATOM 2901 O O . SER B 1 89 ? -27.741 -51.298 6.470 1.00 14.45 69 SER B O 1
ATOM 2904 N N . LEU B 1 90 ? -26.151 -52.620 7.386 1.00 13.21 70 LEU B N 1
ATOM 2905 C CA . LEU B 1 90 ? -25.444 -52.818 6.111 1.00 13.52 70 LEU B CA 1
ATOM 2906 C C . LEU B 1 90 ? -26.296 -53.672 5.166 1.00 13.65 70 LEU B C 1
ATOM 2907 O O . LEU B 1 90 ? -26.326 -53.379 3.974 1.00 14.75 70 LEU B O 1
ATOM 2912 N N . VAL B 1 91 ? -26.902 -54.718 5.667 1.00 13.86 71 VAL B N 1
ATOM 2913 C CA . VAL B 1 91 ? -27.464 -55.782 4.825 1.00 15.13 71 VAL B CA 1
ATOM 2914 C C . VAL B 1 91 ? -28.957 -55.585 4.525 1.00 14.99 71 VAL B C 1
ATOM 2915 O O . VAL B 1 91 ? -29.362 -55.697 3.355 1.00 15.81 71 VAL B O 1
ATOM 2919 N N . HIS B 1 92 ? -29.785 -55.297 5.510 1.00 14.31 72 HIS B N 1
ATOM 2920 C CA . HIS B 1 92 ? -31.243 -55.475 5.282 1.00 14.74 72 HIS B CA 1
ATOM 2921 C C . HIS B 1 92 ? -31.868 -54.372 4.446 1.00 15.88 72 HIS B C 1
ATOM 2922 O O . HIS B 1 92 ? -32.799 -54.693 3.701 1.00 16.54 72 HIS B O 1
ATOM 2929 N N . PRO B 1 93 ? -31.476 -53.085 4.516 1.00 14.73 73 PRO B N 1
ATOM 2930 C CA . PRO B 1 93 ? -32.119 -52.141 3.594 1.00 14.86 73 PRO B CA 1
ATOM 2931 C C . PRO B 1 93 ? -31.993 -52.560 2.138 1.00 15.42 73 PRO B C 1
ATOM 2932 O O . PRO B 1 93 ? -33.005 -52.533 1.364 1.00 18.05 73 PRO B O 1
ATOM 2936 N N . ALA B 1 94 ? -30.820 -53.013 1.736 1.00 15.09 74 ALA B N 1
ATOM 2937 C CA . ALA B 1 94 ? -30.606 -53.423 0.333 1.00 15.62 74 ALA B CA 1
ATOM 2938 C C . ALA B 1 94 ? -31.375 -54.733 0.057 1.00 17.22 74 ALA B C 1
ATOM 2939 O O . ALA B 1 94 ? -32.039 -54.861 -0.980 1.00 19.95 74 ALA B O 1
ATOM 2941 N N . MET B 1 95 ? -31.270 -55.698 0.948 1.00 16.86 75 MET B N 1
ATOM 2942 C CA . MET B 1 95 ? -31.948 -57.001 0.710 1.00 17.00 75 MET B CA 1
ATOM 2943 C C . MET B 1 95 ? -33.462 -56.814 0.676 1.00 19.11 75 MET B C 1
ATOM 2944 O O . MET B 1 95 ? -34.142 -57.489 -0.122 1.00 19.25 75 MET B O 1
ATOM 2949 N N . ALA B 1 96 ? -34.008 -55.955 1.526 1.00 18.98 76 ALA B N 1
ATOM 2950 C CA . ALA B 1 96 ? -35.462 -55.742 1.589 1.00 20.38 76 ALA B CA 1
ATOM 2951 C C . ALA B 1 96 ? -35.913 -54.923 0.390 1.00 22.84 76 ALA B C 1
ATOM 2952 O O . ALA B 1 96 ? -37.090 -55.101 -0.014 1.00 25.67 76 ALA B O 1
ATOM 2954 N N . THR B 1 97 ? -35.077 -54.064 -0.162 1.00 20.64 77 THR B N 1
ATOM 2955 C CA . THR B 1 97 ? -35.402 -53.229 -1.336 1.00 22.89 77 THR B CA 1
ATOM 2956 C C . THR B 1 97 ? -35.527 -54.127 -2.564 1.00 24.58 77 THR B C 1
ATOM 2957 O O . THR B 1 97 ? -36.386 -53.872 -3.455 1.00 26.28 77 THR B O 1
ATOM 2961 N N . HIS B 1 98 ? -34.701 -55.133 -2.674 1.00 23.25 78 HIS B N 1
ATOM 29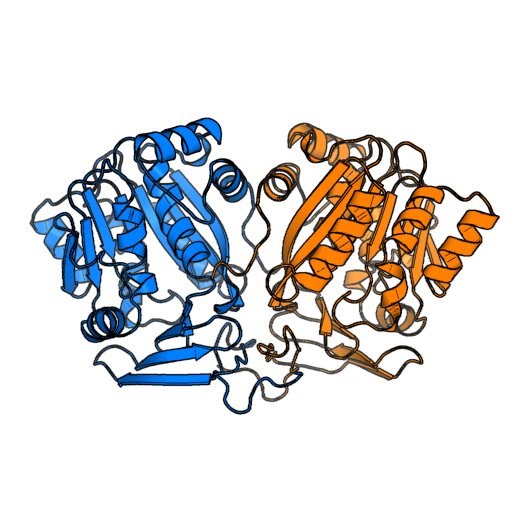62 C CA . HIS B 1 98 ? -34.762 -56.038 -3.836 1.00 21.89 78 HIS B CA 1
ATOM 2963 C C . HIS B 1 98 ? -35.952 -56.959 -3.640 1.00 22.51 78 HIS B C 1
ATOM 2964 O O . HIS B 1 98 ? -36.108 -57.556 -2.595 1.00 21.86 78 HIS B O 1
ATOM 2971 N N . PRO B 1 99 ? -36.893 -57.055 -4.616 1.00 22.13 79 PRO B N 1
ATOM 2972 C CA . PRO B 1 99 ? -38.058 -57.912 -4.420 1.00 22.58 79 PRO B CA 1
ATOM 2973 C C . PRO B 1 99 ? -37.789 -59.423 -4.486 1.00 21.03 79 PRO B C 1
ATOM 2974 O O . PRO B 1 99 ? -38.641 -60.177 -4.086 1.00 22.47 79 PRO B O 1
ATOM 2978 N N . ASN B 1 100 ? -36.600 -59.847 -4.921 1.00 22.80 80 ASN B N 1
ATOM 2979 C CA . ASN B 1 100 ? -36.301 -61.308 -5.030 1.00 23.60 80 ASN B CA 1
ATOM 2980 C C . ASN B 1 100 ? -34.805 -61.522 -5.098 1.00 25.20 80 ASN B C 1
ATOM 2981 O O . ASN B 1 100 ? -34.230 -61.949 -6.075 1.00 25.11 80 ASN B O 1
ATOM 2986 N N . PRO B 1 101 ? -34.073 -61.268 -4.004 1.00 22.33 81 PRO B N 1
ATOM 2987 C CA . PRO B 1 101 ? -32.608 -61.483 -4.001 1.00 22.40 81 PRO B CA 1
ATOM 2988 C C . PRO B 1 101 ? -32.235 -62.967 -3.815 1.00 21.86 81 PRO B C 1
ATOM 2989 O O . PRO B 1 101 ? -32.427 -63.534 -2.719 1.00 24.89 81 PRO B O 1
ATOM 2993 N N . ARG B 1 102 ? -31.798 -63.605 -4.908 1.00 24.84 82 ARG B N 1
ATOM 2994 C CA . ARG B 1 102 ? -31.449 -65.034 -4.929 1.00 24.22 82 ARG B CA 1
ATOM 2995 C C . ARG B 1 102 ? -29.934 -65.232 -4.821 1.00 23.06 82 ARG B C 1
ATOM 2996 O O . ARG B 1 102 ? -29.511 -66.252 -4.217 1.00 24.80 82 ARG B O 1
ATOM 3004 N N . ASP B 1 103 ? -29.193 -64.383 -5.502 1.00 21.73 83 ASP B N 1
ATOM 3005 C CA . ASP B 1 103 ? -27.723 -64.491 -5.604 1.00 21.99 83 ASP B CA 1
ATOM 3006 C C . ASP B 1 103 ? -27.093 -63.265 -4.947 1.00 20.80 83 ASP B C 1
ATOM 3007 O O . ASP B 1 103 ? -27.308 -62.162 -5.414 1.00 21.49 83 ASP B O 1
ATOM 3012 N N . VAL B 1 104 ? -26.280 -63.517 -3.941 1.00 19.57 84 VAL B N 1
ATOM 3013 C CA . VAL B 1 104 ? -25.688 -62.447 -3.098 1.00 19.61 84 VAL B CA 1
ATOM 3014 C C . VAL B 1 104 ? -24.154 -62.610 -3.131 1.00 18.13 84 VAL B C 1
ATOM 3015 O O . VAL B 1 104 ? -23.665 -63.739 -2.939 1.00 19.81 84 VAL B O 1
ATOM 3019 N N . LEU B 1 105 ? -23.447 -61.500 -3.331 1.00 18.28 85 LEU B N 1
ATOM 3020 C CA . LEU B 1 105 ? -21.992 -61.443 -3.191 1.00 18.55 85 LEU B CA 1
ATOM 3021 C C . LEU B 1 105 ? -21.649 -60.503 -2.039 1.00 16.91 85 LEU B C 1
ATOM 3022 O O . LEU B 1 105 ? -22.135 -59.400 -2.032 1.00 18.08 85 LEU B O 1
ATOM 3027 N N . ILE B 1 106 ? -20.745 -60.935 -1.169 1.00 16.76 86 ILE B N 1
ATOM 3028 C CA . ILE B 1 106 ? -20.199 -60.127 -0.081 1.00 15.69 86 ILE B CA 1
ATOM 3029 C C . ILE B 1 106 ? -18.699 -59.981 -0.315 1.00 16.93 86 ILE B C 1
ATOM 3030 O O . ILE B 1 106 ? -18.012 -60.990 -0.493 1.00 17.74 86 ILE B O 1
ATOM 3035 N N . LEU B 1 107 ? -18.204 -58.766 -0.340 1.00 16.17 87 LEU B N 1
ATOM 3036 C CA . LEU B 1 107 ? -16.768 -58.491 -0.377 1.00 16.32 87 LEU B CA 1
ATOM 3037 C C . LEU B 1 107 ? -16.358 -58.028 1.021 1.00 15.75 87 LEU B C 1
ATOM 3038 O O . LEU B 1 107 ? -16.911 -57.070 1.534 1.00 16.68 87 LEU B O 1
ATOM 3043 N N . GLY B 1 108 ? -15.370 -58.708 1.583 1.00 15.61 88 GLY B N 1
ATOM 3044 C CA . GLY B 1 108 ? -15.002 -58.509 2.979 1.00 16.26 88 GLY B CA 1
ATOM 3045 C C . GLY B 1 108 ? -15.850 -59.332 3.902 1.00 16.69 88 GLY B C 1
ATOM 3046 O O . GLY B 1 108 ? -16.103 -60.509 3.627 1.00 18.27 88 GLY B O 1
ATOM 3047 N N . GLY B 1 109 ? -16.240 -58.753 5.041 1.00 16.89 89 GLY B N 1
ATOM 3048 C CA . GLY B 1 109 ? -17.124 -59.494 5.943 1.00 18.28 89 GLY B CA 1
ATOM 3049 C C . GLY B 1 109 ? -16.480 -60.696 6.648 1.00 16.46 89 GLY B C 1
ATOM 3050 O O . GLY B 1 109 ? -17.179 -61.642 6.961 1.00 19.40 89 GLY B O 1
ATOM 3051 N N . GLY B 1 110 ? -15.204 -60.586 6.954 1.00 17.36 90 GLY B N 1
ATOM 3052 C CA . GLY B 1 110 ? -14.414 -61.707 7.450 1.00 18.62 90 GLY B CA 1
ATOM 3053 C C . GLY B 1 110 ? -14.924 -62.395 8.695 1.00 19.18 90 GLY B C 1
ATOM 3054 O O . GLY B 1 110 ? -14.605 -63.550 8.875 1.00 21.18 90 GLY B O 1
ATOM 3055 N N . GLU B 1 111 ? -15.644 -61.692 9.556 1.00 17.79 91 GLU B N 1
ATOM 3056 C CA . GLU B 1 111 ? -16.165 -62.339 10.773 1.00 18.48 91 GLU B CA 1
ATOM 3057 C C . GLU B 1 111 ? -17.416 -63.148 10.516 1.00 18.12 91 GLU B C 1
ATOM 3058 O O . GLU B 1 111 ? -17.819 -63.902 11.387 1.00 19.08 91 GLU B O 1
ATOM 3064 N N . GLY B 1 112 ? -18.010 -63.028 9.339 1.00 16.90 92 GLY B N 1
ATOM 3065 C CA . GLY B 1 112 ? -19.154 -63.887 9.012 1.00 17.39 92 GLY B CA 1
ATOM 3066 C C . GLY B 1 112 ? -20.526 -63.330 9.285 1.00 16.61 92 GLY B C 1
ATOM 3067 O O . GLY B 1 112 ? -21.531 -63.978 8.981 1.00 17.74 92 GLY B O 1
ATOM 3068 N N . ALA B 1 113 ? -20.597 -62.195 9.971 1.00 16.04 93 ALA B N 1
ATOM 3069 C CA . ALA B 1 113 ? -21.894 -61.621 10.390 1.00 15.45 93 ALA B CA 1
ATOM 3070 C C . ALA B 1 113 ? -22.669 -60.993 9.215 1.00 14.84 93 ALA B C 1
ATOM 3071 O O . ALA B 1 113 ? -23.908 -61.029 9.249 1.00 15.44 93 ALA B O 1
ATOM 3073 N N . THR B 1 114 ? -21.978 -60.462 8.242 1.00 14.90 94 THR B N 1
ATOM 3074 C CA . THR B 1 114 ? -22.659 -59.957 7.046 1.00 15.98 94 THR B CA 1
ATOM 3075 C C . THR B 1 114 ? -23.364 -61.131 6.323 1.00 16.78 94 THR B C 1
ATOM 3076 O O . THR B 1 114 ? -24.547 -61.036 5.977 1.00 16.25 94 THR B O 1
ATOM 3080 N N . LEU B 1 115 ? -22.616 -62.220 6.170 1.00 16.28 95 LEU B N 1
ATOM 3081 C CA . LEU B 1 115 ? -23.164 -63.444 5.597 1.00 16.77 95 LEU B CA 1
ATOM 3082 C C . LEU B 1 115 ? -24.349 -63.961 6.409 1.00 17.78 95 LEU B C 1
ATOM 3083 O O . LEU B 1 115 ? -25.391 -64.324 5.857 1.00 18.42 95 LEU B O 1
ATOM 3088 N N . ARG B 1 116 ? -24.170 -64.011 7.721 1.00 17.00 96 ARG B N 1
ATOM 3089 C CA . ARG B 1 116 ? -25.272 -64.395 8.631 1.00 17.69 96 ARG B CA 1
ATOM 3090 C C . ARG B 1 116 ? -26.542 -63.610 8.308 1.00 17.19 96 ARG B C 1
ATOM 3091 O O . ARG B 1 116 ? -27.640 -64.194 8.219 1.00 18.58 96 ARG B O 1
ATOM 3099 N N . GLU B 1 117 ? -26.449 -62.298 8.246 1.00 16.34 97 GLU B N 1
ATOM 3100 C CA . GLU B 1 117 ? -27.667 -61.518 7.986 1.00 15.98 97 GLU B CA 1
ATOM 3101 C C . GLU B 1 117 ? -28.226 -61.801 6.588 1.00 17.26 97 GLU B C 1
ATOM 3102 O O . GLU B 1 117 ? -29.469 -61.872 6.453 1.00 17.69 97 GLU B O 1
ATOM 3108 N N . ALA B 1 118 ? -27.407 -61.870 5.580 1.00 16.49 98 ALA B N 1
ATOM 3109 C CA . ALA B 1 118 ? -27.915 -62.047 4.200 1.00 18.15 98 ALA B CA 1
ATOM 3110 C C . ALA B 1 118 ? -28.620 -63.400 4.066 1.00 19.76 98 ALA B C 1
ATOM 3111 O O . ALA B 1 118 ? -29.664 -63.469 3.371 1.00 20.25 98 ALA B O 1
ATOM 3113 N N . LEU B 1 119 ? -28.090 -64.416 4.715 1.00 19.38 99 LEU B N 1
ATOM 3114 C CA . LEU B 1 119 ? -28.666 -65.786 4.637 1.00 20.83 99 LEU B CA 1
ATOM 3115 C C . LEU B 1 119 ? -30.037 -65.861 5.280 1.00 19.90 99 LEU B C 1
ATOM 3116 O O . LEU B 1 119 ? -30.771 -66.821 5.027 1.00 23.15 99 LEU B O 1
ATOM 3121 N N . LYS B 1 120 ? -30.400 -64.893 6.101 1.00 19.05 100 LYS B N 1
ATOM 3122 C CA . LYS B 1 120 ? -31.746 -64.933 6.727 1.00 20.98 100 LYS B CA 1
ATOM 3123 C C . LYS B 1 120 ? -32.856 -64.798 5.679 1.00 20.42 100 LYS B C 1
ATOM 3124 O O . LYS B 1 120 ? -33.943 -65.213 5.934 1.00 22.08 100 LYS B O 1
ATOM 3130 N N . HIS B 1 121 ? -32.564 -64.172 4.577 1.00 19.13 101 HIS B N 1
ATOM 3131 C CA . HIS B 1 121 ? -33.552 -63.961 3.498 1.00 21.88 101 HIS B CA 1
ATOM 3132 C C . HIS B 1 121 ? -33.804 -65.287 2.769 1.00 21.08 101 HIS B C 1
ATOM 3133 O O . HIS B 1 121 ? -32.897 -65.759 2.075 1.00 22.69 101 HIS B O 1
ATOM 3140 N N . GLY B 1 122 ? -35.023 -65.795 2.906 1.00 24.31 102 GLY B N 1
ATOM 3141 C CA . GLY B 1 122 ? -35.350 -67.130 2.377 1.00 26.14 102 GLY B CA 1
ATOM 3142 C C . GLY B 1 122 ? -35.309 -67.208 0.859 1.00 26.42 102 GLY B C 1
ATOM 3143 O O . GLY B 1 122 ? -35.272 -68.355 0.334 1.00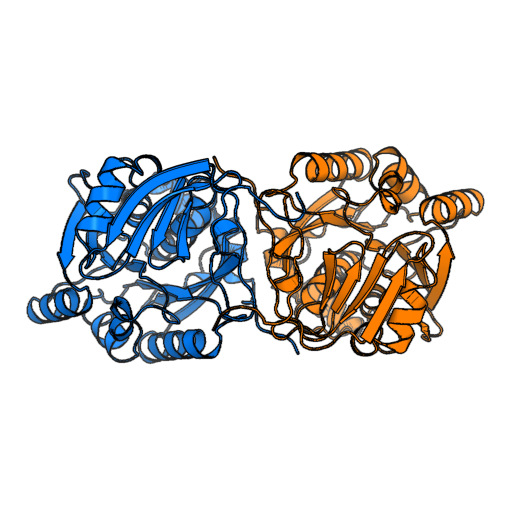 28.48 102 GLY B O 1
ATOM 3144 N N . THR B 1 123 ? -35.325 -66.069 0.166 1.00 21.93 103 THR B N 1
ATOM 3145 C CA . THR B 1 123 ? -35.141 -65.989 -1.307 1.00 22.92 103 THR B CA 1
ATOM 3146 C C . THR B 1 123 ? -33.714 -66.400 -1.719 1.00 23.12 103 THR B C 1
ATOM 3147 O O . THR B 1 123 ? -33.487 -66.725 -2.909 1.00 25.62 103 THR B O 1
ATOM 3151 N N . VAL B 1 124 ? -32.723 -66.248 -0.823 1.00 22.34 104 VAL B N 1
ATOM 3152 C CA . VAL B 1 124 ? -31.309 -66.450 -1.182 1.00 21.28 104 VAL B CA 1
ATOM 3153 C C . VAL B 1 124 ? -31.058 -67.941 -1.425 1.00 22.35 104 VAL B C 1
ATOM 3154 O O . VAL B 1 124 ? -31.344 -68.801 -0.542 1.00 23.92 104 VAL B O 1
ATOM 3158 N N . LYS B 1 125 ? -30.514 -68.214 -2.608 1.00 24.25 105 LYS B N 1
ATOM 3159 C CA . LYS B 1 125 ? -30.091 -69.573 -2.978 1.00 26.37 105 LYS B CA 1
ATOM 3160 C C . LYS B 1 125 ? -28.584 -69.715 -2.957 1.00 25.31 105 LYS B C 1
ATOM 3161 O O . LYS B 1 125 ? -28.131 -70.818 -2.759 1.00 30.43 105 LYS B O 1
ATOM 3167 N N . ARG B 1 126 ? -27.857 -68.658 -3.241 1.00 24.54 106 ARG B N 1
ATOM 3168 C CA . ARG B 1 126 ? -26.391 -68.696 -3.322 1.00 27.76 106 ARG B CA 1
ATOM 3169 C C . ARG B 1 126 ? -25.868 -67.419 -2.674 1.00 24.46 106 ARG B C 1
ATOM 3170 O O . ARG B 1 126 ? -26.277 -66.341 -3.092 1.00 25.17 106 ARG B O 1
ATOM 3178 N N . ALA B 1 127 ? -24.971 -67.545 -1.723 1.00 25.06 107 ALA B N 1
ATOM 3179 C CA . ALA B 1 127 ? -24.301 -66.373 -1.131 1.00 23.11 107 ALA B CA 1
ATOM 3180 C C . ALA B 1 127 ? -22.813 -66.661 -1.157 1.00 23.75 107 ALA B C 1
ATOM 3181 O O . ALA B 1 127 ? -22.426 -67.719 -0.651 1.00 32.69 107 ALA B O 1
ATOM 3183 N N . VAL B 1 128 ? -22.043 -65.780 -1.782 1.00 21.97 108 VAL B N 1
ATOM 3184 C CA . VAL B 1 128 ? -20.568 -65.916 -1.839 1.00 22.74 108 VAL B CA 1
ATOM 3185 C C . VAL B 1 128 ? -19.977 -64.803 -0.983 1.00 21.19 108 VAL B C 1
ATOM 3186 O O . VAL B 1 128 ? -20.402 -63.673 -1.185 1.00 20.66 108 VAL B O 1
ATOM 3190 N N . MET B 1 129 ? -19.035 -65.130 -0.095 1.00 20.58 109 MET B N 1
ATOM 3191 C CA . MET B 1 129 ? -18.278 -64.138 0.683 1.00 20.74 109 MET B CA 1
ATOM 3192 C C . MET B 1 129 ? -16.802 -64.247 0.269 1.00 18.82 109 MET B C 1
ATOM 3193 O O . MET B 1 129 ? -16.263 -65.378 0.196 1.00 21.20 109 MET B O 1
ATOM 3198 N N . VAL B 1 130 ? -16.195 -63.111 -0.049 1.00 19.02 110 VAL B N 1
ATOM 3199 C CA . VAL B 1 130 ? -14.809 -63.036 -0.560 1.00 18.49 110 VAL B CA 1
ATOM 3200 C C . VAL B 1 130 ? -14.028 -62.134 0.386 1.00 17.48 110 VAL B C 1
ATOM 3201 O O . VAL B 1 130 ? -14.255 -60.952 0.376 1.00 19.31 110 VAL B O 1
ATOM 3205 N N . ASP B 1 131 ? -13.092 -62.729 1.114 1.00 18.26 111 ASP B N 1
ATOM 3206 C CA . ASP B 1 131 ? -12.198 -61.946 1.993 1.00 18.57 111 ASP B CA 1
ATOM 3207 C C . ASP B 1 131 ? -10.740 -62.236 1.589 1.00 18.55 111 ASP B C 1
ATOM 3208 O O . ASP B 1 131 ? -10.405 -63.396 1.337 1.00 20.42 111 ASP B O 1
ATOM 3213 N N . ILE B 1 132 ? -9.928 -61.197 1.550 1.00 18.21 112 ILE B N 1
ATOM 3214 C CA . ILE B 1 132 ? -8.497 -61.320 1.180 1.00 20.37 112 ILE B CA 1
ATOM 3215 C C . ILE B 1 132 ? -7.719 -62.130 2.210 1.00 20.89 112 ILE B C 1
ATOM 3216 O O . ILE B 1 132 ? -6.666 -62.664 1.869 1.00 22.13 112 ILE B O 1
ATOM 3221 N N . ASP B 1 133 ? -8.163 -62.132 3.465 1.00 18.36 113 ASP B N 1
ATOM 3222 C CA . ASP B 1 133 ? -7.291 -62.554 4.574 1.00 20.37 113 ASP B CA 1
ATOM 3223 C C . ASP B 1 133 ? -7.825 -63.809 5.270 1.00 20.79 113 ASP B C 1
ATOM 3224 O O . ASP B 1 133 ? -8.716 -63.729 6.128 1.00 19.89 113 ASP B O 1
ATOM 3229 N N A ARG B 1 134 ? -7.251 -64.972 4.919 0.50 22.00 114 ARG B N 1
ATOM 3230 N N B ARG B 1 134 ? -7.241 -64.968 4.955 0.50 21.88 114 ARG B N 1
ATOM 3231 C CA A ARG B 1 134 ? -7.609 -66.285 5.525 0.50 24.69 114 ARG B CA 1
ATOM 3232 C CA B ARG B 1 134 ? -7.681 -66.249 5.555 0.50 25.39 114 ARG B CA 1
ATOM 3233 C C A ARG B 1 134 ? -7.528 -66.191 7.060 0.50 22.57 114 ARG B C 1
ATOM 3234 C C B ARG B 1 134 ? -7.555 -66.177 7.084 0.50 22.08 114 ARG B C 1
ATOM 3235 O O A ARG B 1 134 ? -8.315 -66.841 7.745 0.50 23.08 114 ARG B O 1
ATOM 3236 O O B ARG B 1 134 ? -8.332 -66.836 7.781 0.50 24.72 114 ARG B O 1
ATOM 3251 N N . ASP B 1 135 ? -6.547 -65.426 7.581 1.00 20.40 115 ASP B N 1
ATOM 3252 C CA . ASP B 1 135 ? -6.322 -65.366 9.049 1.00 20.81 115 ASP B CA 1
ATOM 3253 C C . ASP B 1 135 ? -7.497 -64.688 9.738 1.00 19.80 115 ASP B C 1
ATOM 3254 O O . ASP B 1 135 ? -7.872 -65.129 10.802 1.00 20.37 115 ASP B O 1
ATOM 3259 N N . VAL B 1 136 ? -8.105 -63.680 9.082 1.00 19.27 116 VAL B N 1
ATOM 3260 C CA . VAL B 1 136 ? -9.295 -63.064 9.705 1.00 19.19 116 VAL B CA 1
ATOM 3261 C C . VAL B 1 136 ? -10.444 -64.086 9.774 1.00 18.98 116 VAL B C 1
ATOM 3262 O O . VAL B 1 136 ? -11.105 -64.254 10.808 1.00 18.63 116 VAL B O 1
ATOM 3266 N N . VAL B 1 137 ? -10.690 -64.775 8.671 1.00 18.98 117 VAL B N 1
ATOM 3267 C CA . VAL B 1 137 ? -11.787 -65.759 8.653 1.00 19.57 117 VAL B CA 1
ATOM 3268 C C . VAL B 1 137 ? -11.511 -66.900 9.629 1.00 20.69 117 VAL B C 1
ATOM 3269 O O . VAL B 1 137 ? -12.427 -67.268 10.406 1.00 19.91 117 VAL B O 1
ATOM 3273 N N . GLU B 1 138 ? -10.287 -67.427 9.650 1.00 20.80 118 GLU B N 1
ATOM 3274 C CA . GLU B 1 138 ? -10.006 -68.557 10.548 1.00 23.05 118 GLU B CA 1
ATOM 3275 C C . GLU B 1 138 ? -10.051 -68.104 12.019 1.00 21.77 118 GLU B C 1
ATOM 3276 O O . GLU B 1 138 ? -10.603 -68.832 12.847 1.00 22.52 118 GLU B O 1
ATOM 3282 N N . LEU B 1 139 ? -9.511 -66.938 12.346 1.00 21.78 119 LEU B N 1
ATOM 3283 C CA . LEU B 1 139 ? -9.581 -66.486 13.753 1.00 19.80 119 LEU B CA 1
ATOM 3284 C C . LEU B 1 139 ? -11.032 -66.171 14.123 1.00 18.18 119 LEU B C 1
ATOM 3285 O O . LEU B 1 139 ? -11.409 -66.341 15.281 1.00 19.70 119 LEU B O 1
ATOM 3290 N N . SER B 1 140 ? -11.823 -65.644 13.195 1.00 18.51 120 SER B N 1
ATOM 3291 C CA . SER B 1 140 ? -13.234 -65.389 13.489 1.00 20.48 120 SER B CA 1
ATOM 3292 C C . SER B 1 140 ? -13.935 -66.706 13.724 1.00 20.21 120 SER B C 1
ATOM 3293 O O . SER B 1 140 ? -14.744 -66.810 14.616 1.00 21.16 120 SER B O 1
ATOM 3296 N N . ARG B 1 141 ? -13.661 -67.695 12.866 1.00 21.45 121 ARG B N 1
ATOM 3297 C CA . ARG B 1 141 ? -14.292 -69.014 13.076 1.00 23.38 121 ARG B CA 1
ATOM 3298 C C . ARG B 1 141 ? -14.040 -69.455 14.524 1.00 23.89 121 ARG B C 1
ATOM 3299 O O . ARG B 1 141 ? -14.979 -69.888 15.221 1.00 26.91 121 ARG B O 1
ATOM 3307 N N . ALA B 1 142 ? -12.791 -69.352 14.974 1.00 22.43 122 ALA B N 1
ATOM 3308 C CA . ALA B 1 142 ? -12.337 -69.897 16.276 1.00 23.42 122 ALA B CA 1
ATOM 3309 C C . ALA B 1 142 ? -12.818 -69.077 17.461 1.00 22.21 122 ALA B C 1
ATOM 3310 O O . ALA B 1 142 ? -13.133 -69.664 18.483 1.00 26.78 122 ALA B O 1
ATOM 3312 N N . TYR B 1 143 ? -12.853 -67.762 17.353 1.00 19.68 123 TYR B N 1
ATOM 3313 C CA . TYR B 1 143 ? -13.010 -66.884 18.525 1.00 20.42 123 TYR B CA 1
ATOM 3314 C C . TYR B 1 143 ? -14.274 -66.017 18.495 1.00 18.19 123 TYR B C 1
ATOM 3315 O O . TYR B 1 143 ? -14.560 -65.421 19.520 1.00 20.14 123 TYR B O 1
ATOM 3324 N N . LEU B 1 144 ? -14.987 -65.943 17.373 1.00 18.30 124 LEU B N 1
ATOM 3325 C CA . LEU B 1 144 ? -16.133 -65.022 17.276 1.00 18.15 124 LEU B CA 1
ATOM 3326 C C . LEU B 1 144 ? -17.416 -65.776 16.907 1.00 18.29 124 LEU B C 1
ATOM 3327 O O . LEU B 1 144 ? -18.142 -65.382 15.987 1.00 18.89 124 LEU B O 1
ATOM 3332 N N . PRO B 1 145 ? -17.775 -66.860 17.629 1.00 17.79 125 PRO B N 1
ATOM 3333 C CA . PRO B 1 145 ? -18.961 -67.619 17.240 1.00 18.64 125 PRO B CA 1
ATOM 3334 C C . PRO B 1 145 ? -20.273 -66.849 17.287 1.00 18.20 125 PRO B C 1
ATOM 3335 O O . PRO B 1 145 ? -21.179 -67.167 16.512 1.00 19.68 125 PRO B O 1
ATOM 3339 N N . GLN B 1 146 ? -20.389 -65.803 18.128 1.00 18.82 126 GLN B N 1
ATOM 3340 C CA . GLN B 1 146 ? -21.657 -65.016 18.163 1.00 20.18 126 GLN B CA 1
ATOM 3341 C C . GLN B 1 146 ? -21.756 -64.121 16.919 1.00 20.98 126 GLN B C 1
ATOM 3342 O O . GLN B 1 146 ? -22.828 -63.621 16.638 1.00 22.75 126 GLN B O 1
ATOM 3348 N N . MET B 1 147 ? -20.674 -63.932 16.173 1.00 18.24 127 MET B N 1
ATOM 3349 C CA . MET B 1 147 ? -20.701 -63.175 14.921 1.00 17.22 127 MET B CA 1
ATOM 3350 C C . MET B 1 147 ? -21.102 -64.095 13.772 1.00 17.52 127 MET B C 1
ATOM 3351 O O . MET B 1 147 ? -22.137 -63.871 13.152 1.00 19.26 127 MET B O 1
ATOM 3356 N N . HIS B 1 148 ? -20.326 -65.134 13.490 1.00 18.16 128 HIS B N 1
ATOM 3357 C CA . HIS B 1 148 ? -20.619 -65.978 12.317 1.00 18.95 128 HIS B CA 1
ATOM 3358 C C . HIS B 1 148 ? -21.890 -66.800 12.561 1.00 18.75 128 HIS B C 1
ATOM 3359 O O . HIS B 1 148 ? -22.636 -67.055 11.582 1.00 20.85 128 HIS B O 1
ATOM 3366 N N . GLN B 1 149 ? -22.098 -67.322 13.766 1.00 20.45 129 GLN B N 1
ATOM 3367 C CA . GLN B 1 149 ? -23.243 -68.190 14.115 1.00 20.60 129 GLN B CA 1
ATOM 3368 C C . GLN B 1 149 ? -23.444 -69.324 13.116 1.00 22.49 129 GLN B C 1
ATOM 3369 O O . GLN B 1 149 ? -24.580 -69.650 12.800 1.00 28.15 129 GLN B O 1
ATOM 3375 N N . GLY B 1 150 ? -22.347 -69.908 12.649 1.00 22.77 130 GLY B N 1
ATOM 3376 C CA . GLY B 1 150 ? -22.425 -71.053 11.703 1.00 25.69 130 GLY B CA 1
ATOM 3377 C C . GLY B 1 150 ? -22.603 -70.670 10.227 1.00 23.95 130 GLY B C 1
ATOM 3378 O O . GLY B 1 150 ? -22.718 -71.546 9.350 1.00 29.52 130 GLY B O 1
ATOM 3379 N N . ALA B 1 151 ? -22.634 -69.379 9.903 1.00 22.91 131 ALA B N 1
ATOM 3380 C CA . ALA B 1 151 ? -22.989 -68.946 8.554 1.00 22.68 131 ALA B CA 1
ATOM 3381 C C . ALA B 1 151 ? -22.006 -69.558 7.539 1.00 24.71 131 ALA B C 1
ATOM 3382 O O . ALA B 1 151 ? -22.385 -69.831 6.384 1.00 27.55 131 ALA B O 1
ATOM 3384 N N . PHE B 1 152 ? -20.733 -69.684 7.894 1.00 23.85 132 PHE B N 1
ATOM 3385 C CA . PHE B 1 152 ? -19.697 -70.171 6.966 1.00 26.02 132 PHE B CA 1
ATOM 3386 C C . PHE B 1 152 ? -20.040 -71.593 6.515 1.00 28.58 132 PHE B C 1
ATOM 3387 O O . PHE B 1 152 ? -19.522 -71.975 5.463 1.00 32.18 132 PHE B O 1
ATOM 3395 N N . ASP B 1 153 ? -20.859 -72.320 7.288 1.00 30.18 133 ASP B N 1
ATOM 3396 C CA . ASP B 1 153 ? -21.184 -73.741 7.029 1.00 31.25 133 ASP B CA 1
ATOM 3397 C C . ASP B 1 153 ? -22.554 -73.907 6.373 1.00 34.00 133 ASP B C 1
ATOM 3398 O O . ASP B 1 153 ? -22.942 -75.050 6.092 1.00 37.37 133 ASP B O 1
ATOM 3403 N N . ASP B 1 154 ? -23.304 -72.841 6.159 1.00 30.99 134 ASP B N 1
ATOM 3404 C CA . ASP B 1 154 ? -24.610 -72.944 5.457 1.00 32.76 134 ASP B CA 1
ATOM 3405 C C . ASP B 1 154 ? -24.386 -73.515 4.066 1.00 32.60 134 ASP B C 1
ATOM 3406 O O . ASP B 1 154 ? -23.513 -73.076 3.329 1.00 29.44 134 ASP B O 1
ATOM 3411 N N . PRO B 1 155 ? -25.160 -74.547 3.650 1.00 34.72 135 PRO B N 1
ATOM 3412 C CA . PRO B 1 155 ? -24.984 -75.125 2.318 1.00 37.09 135 PRO B CA 1
ATOM 3413 C C . PRO B 1 155 ? -25.176 -74.130 1.158 1.00 31.93 135 PRO B C 1
ATOM 3414 O O . PRO B 1 155 ? -24.569 -74.326 0.127 1.00 34.61 135 PRO B O 1
ATOM 3418 N N . ARG B 1 156 ? -25.861 -72.982 1.387 1.00 30.56 136 ARG B N 1
ATOM 3419 C CA . ARG B 1 156 ? -26.010 -71.916 0.360 1.00 29.00 136 ARG B CA 1
ATOM 3420 C C . ARG B 1 156 ? -24.797 -70.983 0.293 1.00 26.12 136 ARG B C 1
ATOM 3421 O O . ARG B 1 156 ? -24.719 -70.136 -0.633 1.00 27.54 136 ARG B O 1
ATOM 3429 N N . ALA B 1 157 ? -23.867 -71.104 1.223 1.00 26.16 137 ALA B N 1
ATOM 3430 C CA . ALA B 1 157 ? -22.759 -70.142 1.349 1.00 25.66 137 ALA B CA 1
ATOM 3431 C C . ALA B 1 157 ? -21.504 -70.771 0.727 1.00 24.06 137 ALA B C 1
ATOM 3432 O O . ALA B 1 157 ? -21.245 -71.982 0.922 1.00 27.77 137 ALA B O 1
ATOM 3434 N N . LYS B 1 158 ? -20.698 -69.924 0.126 1.00 24.56 138 LYS B N 1
ATOM 3435 C CA . LYS B 1 158 ? -19.328 -70.255 -0.268 1.00 24.75 138 LYS B CA 1
ATOM 3436 C C . LYS B 1 158 ? -18.404 -69.153 0.280 1.00 24.78 138 LYS B C 1
ATOM 3437 O O . LYS B 1 158 ? -18.690 -67.985 0.123 1.00 28.79 138 LYS B O 1
ATOM 3443 N N . VAL B 1 159 ? -17.357 -69.553 0.953 1.00 24.73 139 VAL B N 1
ATOM 3444 C CA . VAL B 1 159 ? -16.310 -68.620 1.417 1.00 24.02 139 VAL B CA 1
ATOM 3445 C C . VAL B 1 159 ? -15.098 -68.758 0.506 1.00 23.69 139 VAL B C 1
ATOM 3446 O O . VAL B 1 159 ? -14.562 -69.898 0.344 1.00 27.22 139 VAL B O 1
ATOM 3450 N N . VAL B 1 160 ? -14.657 -67.641 -0.054 1.00 21.09 140 VAL B N 1
ATOM 3451 C CA . VAL B 1 160 ? -13.519 -67.553 -0.984 1.00 21.74 140 VAL B CA 1
ATOM 3452 C C . VAL B 1 160 ? -12.480 -66.656 -0.374 1.00 26.08 140 VAL B C 1
ATOM 3453 O O . VAL B 1 160 ? -12.837 -65.567 0.087 1.00 23.52 140 VAL B O 1
ATOM 3457 N N . ILE B 1 161 ? -11.232 -67.123 -0.296 1.00 25.31 141 ILE B N 1
ATOM 3458 C CA . ILE B 1 161 ? -10.076 -66.277 0.070 1.00 22.38 141 ILE B CA 1
ATOM 3459 C C . ILE B 1 161 ? -9.408 -65.719 -1.179 1.00 22.09 141 ILE B C 1
ATOM 3460 O O . ILE B 1 161 ? -8.709 -66.451 -1.897 1.00 27.75 141 ILE B O 1
ATOM 3465 N N . GLN B 1 162 ? -9.640 -64.445 -1.435 1.00 22.86 142 GLN B N 1
ATOM 3466 C CA . GLN B 1 162 ? -9.141 -63.780 -2.652 1.00 23.81 142 GLN B CA 1
ATOM 3467 C C . GLN B 1 162 ? -9.244 -62.285 -2.409 1.00 21.79 142 GLN B C 1
ATOM 3468 O O . GLN B 1 162 ? -10.174 -61.840 -1.647 1.00 21.93 142 GLN B O 1
ATOM 3474 N N . ASP B 1 163 ? -8.401 -61.526 -3.056 1.00 21.60 143 ASP B N 1
ATOM 3475 C CA . ASP B 1 163 ? -8.644 -60.072 -3.221 1.00 21.52 143 ASP B CA 1
ATOM 3476 C C . ASP B 1 163 ? -9.982 -59.907 -3.966 1.00 22.03 143 ASP B C 1
ATOM 3477 O O . ASP B 1 163 ? -10.138 -60.449 -5.064 1.00 22.89 143 ASP B O 1
ATOM 3482 N N . GLY B 1 164 ? -10.891 -59.136 -3.426 1.00 19.98 144 GLY B N 1
ATOM 3483 C CA . GLY B 1 164 ? -12.166 -58.895 -4.086 1.00 21.47 144 GLY B CA 1
ATOM 3484 C C . GLY B 1 164 ? -12.001 -58.262 -5.454 1.00 23.18 144 GLY B C 1
ATOM 3485 O O . GLY B 1 164 ? -12.858 -58.460 -6.298 1.00 22.35 144 GLY B O 1
ATOM 3486 N N . PHE B 1 165 ? -10.952 -57.478 -5.659 1.00 21.25 145 PHE B N 1
ATOM 3487 C CA . PHE B 1 165 ? -10.721 -56.857 -6.978 1.00 22.22 145 PHE B CA 1
ATOM 3488 C C . PHE B 1 165 ? -10.549 -57.973 -8.013 1.00 23.10 145 PHE B C 1
ATOM 3489 O O . PHE B 1 165 ? -11.131 -57.932 -9.069 1.00 24.70 145 PHE B O 1
ATOM 3497 N N . VAL B 1 166 ? -9.715 -58.959 -7.694 1.00 25.48 146 VAL B N 1
ATOM 3498 C CA . VAL B 1 166 ? -9.447 -60.078 -8.618 1.00 24.01 146 VAL B CA 1
ATOM 3499 C C . VAL B 1 166 ? -10.706 -60.901 -8.753 1.00 25.30 146 VAL B C 1
ATOM 3500 O O . VAL B 1 166 ? -11.036 -61.309 -9.892 1.00 27.80 146 VAL B O 1
ATOM 3504 N N . TYR B 1 167 ? -11.420 -61.181 -7.666 1.00 24.70 147 TYR B N 1
ATOM 3505 C CA . TYR B 1 167 ? -12.661 -61.982 -7.804 1.00 22.51 147 TYR B CA 1
ATOM 3506 C C . TYR B 1 167 ? -13.620 -61.311 -8.801 1.00 25.62 147 TYR B C 1
ATOM 3507 O O . TYR B 1 167 ? -14.236 -62.003 -9.644 1.00 24.32 147 TYR B O 1
ATOM 3516 N N . VAL B 1 168 ? -13.786 -59.998 -8.687 1.00 22.57 148 VAL B N 1
ATOM 3517 C CA . VAL B 1 168 ? -14.751 -59.293 -9.537 1.00 22.47 148 VAL B CA 1
ATOM 3518 C C . VAL B 1 168 ? -14.246 -59.343 -10.984 1.00 24.84 148 VAL B C 1
ATOM 3519 O O . VAL B 1 168 ? -15.066 -59.607 -11.873 1.00 25.93 148 VAL B O 1
ATOM 3523 N N . GLU B 1 169 ? -12.944 -59.158 -11.231 1.00 25.93 149 GLU B N 1
ATOM 3524 C CA . GLU B 1 169 ? -12.414 -59.273 -12.622 1.00 27.76 149 GLU B CA 1
ATOM 3525 C C . GLU B 1 169 ? -12.701 -60.689 -13.136 1.00 26.85 149 GLU B C 1
ATOM 3526 O O . GLU B 1 169 ? -13.135 -60.792 -14.343 1.00 28.92 149 GLU B O 1
ATOM 3532 N N . GLU B 1 170 ? -12.533 -61.760 -12.360 1.00 29.66 150 GLU B N 1
ATOM 3533 C CA . GLU B 1 170 ? -12.809 -63.160 -12.837 1.00 36.76 150 GLU B CA 1
ATOM 3534 C C . GLU B 1 170 ? -14.317 -63.342 -13.061 1.00 37.42 150 GLU B C 1
ATOM 3535 O O . GLU B 1 170 ? -14.728 -63.979 -14.018 1.00 32.31 150 GLU B O 1
ATOM 3541 N N . ALA B 1 171 ? -15.143 -62.677 -12.256 1.00 34.03 151 ALA B N 1
ATOM 3542 C CA . ALA B 1 171 ? -16.593 -62.822 -12.386 1.00 31.65 151 ALA B CA 1
ATOM 3543 C C . ALA B 1 171 ? -17.028 -62.224 -13.730 1.00 27.01 151 ALA B C 1
ATOM 3544 O O . ALA B 1 171 ? -18.011 -62.745 -14.350 1.00 28.00 151 ALA B O 1
ATOM 3546 N N . ILE B 1 172 ? -16.424 -61.106 -14.119 1.00 25.44 152 ILE B N 1
ATOM 3547 C CA . ILE B 1 172 ? -16.728 -60.408 -15.386 1.00 30.86 152 ILE B CA 1
ATOM 3548 C C . ILE B 1 172 ? -16.332 -61.372 -16.517 1.00 35.36 152 ILE B C 1
ATOM 3549 O O . ILE B 1 172 ? -17.225 -61.521 -17.407 1.00 35.77 152 ILE B O 1
ATOM 3554 N N . LYS B 1 173 ? -15.145 -61.978 -16.473 1.00 39.43 153 LYS B N 1
ATOM 3555 C CA . LYS B 1 173 ? -14.679 -62.886 -17.548 1.00 46.93 153 LYS B CA 1
ATOM 3556 C C . LYS B 1 173 ? -15.706 -64.019 -17.655 1.00 55.76 153 LYS B C 1
ATOM 3557 O O . LYS B 1 173 ? -15.979 -64.401 -18.781 1.00 40.82 153 LYS B O 1
ATOM 3563 N N . ALA B 1 174 ? -16.268 -64.474 -16.521 1.00 40.63 154 ALA B N 1
ATOM 3564 C CA . ALA B 1 174 ? -17.197 -65.644 -16.475 1.00 43.31 154 ALA B CA 1
ATOM 3565 C C . ALA B 1 174 ? -18.635 -65.239 -16.844 1.00 44.03 154 ALA B C 1
ATOM 3566 O O . ALA B 1 174 ? -19.474 -66.142 -16.991 1.00 37.10 154 ALA B O 1
ATOM 3568 N N . GLY B 1 175 ? -18.943 -63.926 -16.884 1.00 34.08 155 GLY B N 1
ATOM 3569 C CA . GLY B 1 175 ? -20.324 -63.455 -17.102 1.00 32.12 155 GLY B CA 1
ATOM 3570 C C . GLY B 1 175 ? -21.220 -63.724 -15.891 1.00 29.41 155 GLY B C 1
ATOM 3571 O O . GLY B 1 175 ? -22.448 -63.795 -16.019 1.00 33.17 155 GLY B O 1
ATOM 3572 N N . ASP B 1 176 ? -20.603 -63.824 -14.708 1.00 30.23 156 ASP B N 1
ATOM 3573 C CA A ASP B 1 176 ? -21.263 -64.053 -13.391 0.50 32.16 156 ASP B CA 1
ATOM 3574 C CA B ASP B 1 176 ? -21.361 -64.095 -13.465 0.50 29.06 156 ASP B CA 1
ATOM 3575 C C . ASP B 1 176 ? -22.136 -62.824 -13.084 1.00 29.94 156 ASP B C 1
ATOM 3576 O O . ASP B 1 176 ? -21.706 -61.699 -13.424 1.00 31.40 156 ASP B O 1
ATOM 3585 N N . LYS B 1 177 ? -23.319 -63.044 -12.540 1.00 28.67 157 LYS B N 1
ATOM 3586 C CA . LYS B 1 177 ? -24.234 -61.931 -12.179 1.00 28.43 157 LYS B CA 1
ATOM 3587 C C . LYS B 1 177 ? -24.848 -62.205 -10.804 1.00 26.12 157 LYS B C 1
ATOM 3588 O O . LYS B 1 177 ? -25.124 -63.351 -10.456 1.00 26.36 157 LYS B O 1
ATOM 3594 N N . TYR B 1 178 ? -25.042 -61.144 -10.024 1.00 22.18 158 TYR B N 1
ATOM 3595 C CA . TYR B 1 178 ? -25.666 -61.204 -8.695 1.00 19.75 158 TYR B CA 1
ATOM 3596 C C . TYR B 1 178 ? -26.843 -60.241 -8.641 1.00 19.09 158 TYR B C 1
ATOM 3597 O O . TYR B 1 178 ? -26.907 -59.295 -9.395 1.00 20.71 158 TYR B O 1
ATOM 3606 N N . ASP B 1 179 ? -27.697 -60.490 -7.651 1.00 20.20 159 ASP B N 1
ATOM 3607 C CA . ASP B 1 179 ? -28.868 -59.616 -7.369 1.00 19.14 159 ASP B CA 1
ATOM 3608 C C . ASP B 1 179 ? -28.454 -58.502 -6.386 1.00 18.03 159 ASP B C 1
ATOM 3609 O O . ASP B 1 179 ? -28.883 -57.350 -6.583 1.00 19.45 159 ASP B O 1
ATOM 3614 N N . VAL B 1 180 ? -27.689 -58.831 -5.344 1.00 18.82 160 VAL B N 1
ATOM 3615 C CA . VAL B 1 180 ? -27.293 -57.874 -4.279 1.00 18.02 160 VAL B CA 1
ATOM 3616 C C . VAL B 1 180 ? -25.806 -58.089 -4.071 1.00 16.70 160 VAL B C 1
ATOM 3617 O O . VAL B 1 180 ? -25.385 -59.262 -3.860 1.00 18.01 160 VAL B O 1
ATOM 3621 N N . ILE B 1 181 ? -25.053 -57.007 -4.112 1.00 15.78 161 ILE B N 1
ATOM 3622 C CA . ILE B 1 181 ? -23.610 -57.036 -3.766 1.00 16.81 161 ILE B CA 1
ATOM 3623 C C . ILE B 1 181 ? -23.420 -56.139 -2.545 1.00 16.12 161 ILE B C 1
ATOM 3624 O O . ILE B 1 181 ? -23.787 -54.975 -2.575 1.00 16.51 161 ILE B O 1
ATOM 3629 N N . ILE B 1 182 ? -22.782 -56.704 -1.507 1.00 16.09 162 ILE B N 1
ATOM 3630 C CA . ILE B 1 182 ? -22.565 -56.045 -0.207 1.00 14.99 162 ILE B CA 1
ATOM 3631 C C . ILE B 1 182 ? -21.078 -55.899 -0.012 1.00 14.40 162 ILE B C 1
ATOM 3632 O O . ILE B 1 182 ? -20.372 -56.915 0.046 1.00 17.50 162 ILE B O 1
ATOM 3637 N N . MET B 1 183 ? -20.642 -54.661 0.095 1.00 14.55 163 MET B N 1
ATOM 3638 C CA . MET B 1 183 ? -19.229 -54.394 0.352 1.00 14.96 163 MET B CA 1
ATOM 3639 C C . MET B 1 183 ? -19.080 -54.054 1.842 1.00 15.08 163 MET B C 1
ATOM 3640 O O . MET B 1 183 ? -19.573 -53.007 2.319 1.00 15.86 163 MET B O 1
ATOM 3645 N N . ASP B 1 184 ? -18.334 -54.901 2.533 1.00 15.00 164 ASP B N 1
ATOM 3646 C CA . ASP B 1 184 ? -18.115 -54.853 3.980 1.00 14.92 164 ASP B CA 1
ATOM 3647 C C . ASP B 1 184 ? -16.596 -54.893 4.199 1.00 15.07 164 ASP B C 1
ATOM 3648 O O . ASP B 1 184 ? -16.062 -55.853 4.799 1.00 15.74 164 ASP B O 1
ATOM 3653 N N . LEU B 1 185 ? -15.919 -53.886 3.695 1.00 14.93 165 LEU B N 1
ATOM 3654 C CA . LEU B 1 185 ? -14.457 -53.837 3.668 1.00 15.06 165 LEU B CA 1
ATOM 3655 C C . LEU B 1 185 ? -13.947 -53.006 4.860 1.00 16.29 165 LEU B C 1
ATOM 3656 O O . LEU B 1 185 ? -14.684 -52.336 5.592 1.00 17.64 165 LEU B O 1
ATOM 3661 N N . THR B 1 186 ? -12.641 -53.054 5.073 1.00 16.86 166 THR B N 1
ATOM 3662 C CA . THR B 1 186 ? -11.939 -52.083 5.909 1.00 17.18 166 THR B CA 1
ATOM 3663 C C . THR B 1 186 ? -12.146 -50.694 5.332 1.00 16.41 166 THR B C 1
ATOM 3664 O O . THR B 1 186 ? -12.596 -50.527 4.222 1.00 17.43 166 THR B O 1
ATOM 3668 N N . ASP B 1 187 ? -11.864 -49.689 6.141 1.00 16.78 167 ASP B N 1
ATOM 3669 C CA . ASP B 1 187 ? -12.318 -48.300 5.856 1.00 16.64 167 ASP B CA 1
ATOM 3670 C C . ASP B 1 187 ? -11.645 -47.653 4.661 1.00 17.39 167 ASP B C 1
ATOM 3671 O O . ASP B 1 187 ? -10.431 -47.792 4.450 1.00 19.64 167 ASP B O 1
ATOM 3676 N N . PRO B 1 188 ? -12.400 -46.795 3.908 1.00 16.77 168 PRO B N 1
ATOM 3677 C CA . PRO B 1 188 ? -11.821 -46.151 2.713 1.00 19.52 168 PRO B CA 1
ATOM 3678 C C . PRO B 1 188 ? -10.757 -45.120 3.120 1.00 20.14 168 PRO B C 1
ATOM 3679 O O . PRO B 1 188 ? -9.888 -44.802 2.368 1.00 25.28 168 PRO B O 1
ATOM 3683 N N . TYR B 1 189 ? -10.825 -44.604 4.347 1.00 18.90 169 TYR B N 1
ATOM 3684 C CA . TYR B 1 189 ? -9.933 -43.514 4.798 1.00 18.86 169 TYR B CA 1
ATOM 3685 C C . TYR B 1 189 ? -8.654 -44.052 5.431 1.00 20.79 169 TYR B C 1
ATOM 3686 O O . TYR B 1 189 ? -7.735 -43.208 5.641 1.00 24.08 169 TYR B O 1
ATOM 3695 N N . SER B 1 190 ? -8.537 -45.354 5.699 1.00 18.87 170 SER B N 1
ATOM 3696 C CA . SER B 1 190 ? -7.354 -45.882 6.398 1.00 20.01 170 SER B CA 1
ATOM 3697 C C . SER B 1 190 ? -6.712 -47.095 5.718 1.00 22.69 170 SER B C 1
ATOM 3698 O O . SER B 1 190 ? -5.609 -47.445 6.087 1.00 24.27 170 SER B O 1
ATOM 3701 N N . SER B 1 191 ? -7.444 -47.827 4.885 1.00 22.21 171 SER B N 1
ATOM 3702 C CA . SER B 1 191 ? -7.052 -49.203 4.494 1.00 22.77 171 SER B CA 1
ATOM 3703 C C . SER B 1 191 ? -6.378 -49.256 3.129 1.00 24.79 171 SER B C 1
ATOM 3704 O O . SER B 1 191 ? -7.080 -49.159 2.087 1.00 30.74 171 SER B O 1
ATOM 3707 N N . ASP B 1 192 ? -5.081 -49.492 3.059 1.00 21.70 172 ASP B N 1
ATOM 3708 C CA . ASP B 1 192 ? -4.455 -49.685 1.749 1.00 21.69 172 ASP B CA 1
ATOM 3709 C C . ASP B 1 192 ? -5.028 -50.905 1.030 1.00 20.04 172 ASP B C 1
ATOM 3710 O O . ASP B 1 192 ? -5.199 -50.858 -0.204 1.00 23.79 172 ASP B O 1
ATOM 3715 N N . ILE B 1 193 ? -5.249 -52.000 1.743 1.00 20.65 173 ILE B N 1
ATOM 3716 C CA . ILE B 1 193 ? -5.650 -53.269 1.085 1.00 21.37 173 ILE B CA 1
ATOM 3717 C C . ILE B 1 193 ? -7.014 -53.147 0.405 1.00 19.53 173 ILE B C 1
ATOM 3718 O O . ILE B 1 193 ? -7.218 -53.871 -0.541 1.00 21.92 173 ILE B O 1
ATOM 3723 N N . ALA B 1 194 ? -7.871 -52.222 0.808 1.00 17.56 174 ALA B N 1
ATOM 3724 C CA . ALA B 1 194 ? -9.242 -52.095 0.252 1.00 18.86 174 ALA B CA 1
ATOM 3725 C C . ALA B 1 194 ? -9.314 -50.935 -0.725 1.00 18.36 174 ALA B C 1
ATOM 3726 O O . ALA B 1 194 ? -10.355 -50.774 -1.375 1.00 20.59 174 ALA B O 1
ATOM 3728 N N . LYS B 1 195 ? -8.250 -50.160 -0.888 1.00 20.99 175 LYS B N 1
ATOM 3729 C CA . LYS B 1 195 ? -8.372 -48.841 -1.589 1.00 23.47 175 LYS B CA 1
ATOM 3730 C C . LYS B 1 195 ? -8.850 -48.988 -3.038 1.00 22.16 175 LYS B C 1
ATOM 3731 O O . LYS B 1 195 ? -9.620 -48.189 -3.464 1.00 23.42 175 LYS B O 1
ATOM 3737 N N . GLN B 1 196 ? -8.418 -50.008 -3.749 1.00 22.59 176 GLN B N 1
ATOM 3738 C CA . GLN B 1 196 ? -8.801 -50.200 -5.163 1.00 22.69 176 GLN B CA 1
ATOM 3739 C C . GLN B 1 196 ? -10.303 -50.506 -5.301 1.00 21.92 176 GLN B C 1
ATOM 3740 O O . GLN B 1 196 ? -10.807 -50.391 -6.440 1.00 24.79 176 GLN B O 1
ATOM 3746 N N . LEU B 1 197 ? -10.978 -50.953 -4.257 1.00 20.35 177 LEU B N 1
ATOM 3747 C CA . LEU B 1 197 ? -12.384 -51.359 -4.318 1.00 19.59 177 LEU B CA 1
ATOM 3748 C C . LEU B 1 197 ? -13.319 -50.180 -4.058 1.00 18.78 177 LEU B C 1
ATOM 3749 O O . LEU B 1 197 ? -14.525 -50.374 -4.118 1.00 21.02 177 LEU B O 1
ATOM 3754 N N . TYR B 1 198 ? -12.800 -48.995 -3.765 1.00 19.03 178 TYR B N 1
ATOM 3755 C CA . TYR B 1 198 ? -13.637 -47.810 -3.498 1.00 18.59 178 TYR B CA 1
ATOM 3756 C C . TYR B 1 198 ? -13.656 -46.800 -4.626 1.00 21.50 178 TYR B C 1
ATOM 3757 O O . TYR B 1 198 ? -14.213 -45.723 -4.463 1.00 23.64 178 TYR B O 1
ATOM 3766 N N . THR B 1 199 ? -13.115 -47.150 -5.782 1.00 22.80 179 THR B N 1
ATOM 3767 C CA . THR B 1 199 ? -12.977 -46.206 -6.908 1.00 24.94 179 THR B CA 1
ATOM 3768 C C . THR B 1 199 ? -14.177 -46.261 -7.872 1.00 22.88 179 THR B C 1
ATOM 3769 O O . THR B 1 199 ? -14.905 -47.253 -7.898 1.00 22.43 179 THR B O 1
ATOM 3773 N N . ARG B 1 200 ? -14.358 -45.176 -8.621 1.00 24.21 180 ARG B N 1
ATOM 3774 C CA . ARG B 1 200 ? -15.374 -45.099 -9.716 1.00 23.81 180 ARG B CA 1
ATOM 3775 C C . ARG B 1 200 ? -15.228 -46.317 -10.636 1.00 22.90 180 ARG B C 1
ATOM 3776 O O . ARG B 1 200 ? -16.239 -46.904 -11.042 1.00 23.22 180 ARG B O 1
ATOM 3784 N N . GLU B 1 201 ? -13.994 -46.663 -10.992 1.00 26.37 181 GLU B N 1
ATOM 3785 C CA . GLU B 1 201 ? -13.742 -47.772 -11.926 1.00 26.46 181 GLU B CA 1
ATOM 3786 C C . GLU B 1 201 ? -14.222 -49.082 -11.287 1.00 24.26 181 GLU B C 1
ATOM 3787 O O . GLU B 1 201 ? -14.842 -49.928 -11.980 1.00 24.66 181 GLU B O 1
ATOM 3793 N N . PHE B 1 202 ? -14.032 -49.269 -9.985 1.00 21.69 182 PHE B N 1
ATOM 3794 C CA . PHE B 1 202 ? -14.520 -50.490 -9.323 1.00 21.36 182 PHE B CA 1
ATOM 3795 C C . PHE B 1 202 ? -16.041 -50.550 -9.365 1.00 20.55 182 PHE B C 1
ATOM 3796 O O . PHE B 1 202 ? -16.586 -51.665 -9.555 1.00 20.63 182 PHE B O 1
ATOM 3804 N N . PHE B 1 203 ? -16.728 -49.449 -9.075 1.00 19.71 183 PHE B N 1
ATOM 3805 C CA . PHE B 1 203 ? -18.206 -49.486 -9.057 1.00 19.05 183 PHE B CA 1
ATOM 3806 C C . PHE B 1 203 ? -18.719 -49.782 -10.488 1.00 18.69 183 PHE B C 1
ATOM 3807 O O . PHE B 1 203 ? -19.799 -50.402 -10.583 1.00 20.90 183 PHE B O 1
ATOM 3815 N N . ALA B 1 204 ? -17.991 -49.391 -11.540 1.00 21.30 184 ALA B N 1
ATOM 3816 C CA . ALA B 1 204 ? -18.384 -49.715 -12.928 1.00 21.70 184 ALA B CA 1
ATOM 3817 C C . ALA B 1 204 ? -18.266 -51.244 -13.121 1.00 23.84 184 ALA B C 1
ATOM 3818 O O . ALA B 1 204 ? -19.180 -51.887 -13.756 1.00 25.72 184 ALA B O 1
ATOM 3820 N N . LYS B 1 205 ? -17.233 -51.870 -12.504 1.00 23.06 185 LYS B N 1
ATOM 3821 C CA . LYS B 1 205 ? -17.086 -53.326 -12.544 1.00 21.50 185 LYS B CA 1
ATOM 3822 C C . LYS B 1 205 ? -18.207 -54.021 -11.783 1.00 21.67 185 LYS B C 1
ATOM 3823 O O . LYS B 1 205 ? -18.741 -55.043 -12.234 1.00 22.26 185 LYS B O 1
ATOM 3829 N N . ILE B 1 206 ? -18.495 -53.527 -10.579 1.00 20.05 186 ILE B N 1
ATOM 3830 C CA . ILE B 1 206 ? -19.661 -54.034 -9.834 1.00 20.22 186 ILE B CA 1
ATOM 3831 C C . ILE B 1 206 ? -20.913 -54.030 -10.728 1.00 18.00 186 ILE B C 1
ATOM 3832 O O . ILE B 1 206 ? -21.673 -55.014 -10.683 1.00 20.06 186 ILE B O 1
ATOM 3837 N N . ARG B 1 207 ? -21.183 -52.898 -11.356 1.00 22.66 187 ARG B N 1
ATOM 3838 C CA . ARG B 1 207 ? -22.413 -52.813 -12.204 1.00 20.91 187 ARG B CA 1
ATOM 3839 C C . ARG B 1 207 ? -22.405 -53.961 -13.231 1.00 23.30 187 ARG B C 1
ATOM 3840 O O . ARG B 1 207 ? -23.468 -54.571 -13.464 1.00 23.79 187 ARG B O 1
ATOM 3848 N N . ARG B 1 208 ? -21.236 -54.292 -13.752 1.00 20.45 188 ARG B N 1
ATOM 3849 C CA . ARG B 1 208 ? -21.134 -55.358 -14.792 1.00 23.29 188 ARG B CA 1
ATOM 3850 C C . ARG B 1 208 ? -21.446 -56.757 -14.238 1.00 24.06 188 ARG B C 1
ATOM 3851 O O . ARG B 1 208 ? -21.667 -57.649 -15.052 1.00 28.10 188 ARG B O 1
ATOM 3859 N N . ILE B 1 209 ? -21.401 -56.982 -12.914 1.00 21.29 189 ILE B N 1
ATOM 3860 C CA . ILE B 1 209 ? -21.705 -58.301 -12.318 1.00 21.83 189 ILE B CA 1
ATOM 3861 C C . ILE B 1 209 ? -22.989 -58.202 -11.508 1.00 21.57 189 ILE B C 1
ATOM 3862 O O . ILE B 1 209 ? -23.280 -59.126 -10.793 1.00 22.45 189 ILE B O 1
ATOM 3867 N N . LEU B 1 210 ? -23.803 -57.183 -11.823 1.00 21.51 190 LEU B N 1
ATOM 3868 C CA . LEU B 1 210 ? -25.198 -57.127 -11.319 1.00 21.78 190 LEU B CA 1
ATOM 3869 C C . LEU B 1 210 ? -26.183 -57.455 -12.445 1.00 21.90 190 LEU B C 1
ATOM 3870 O O . LEU B 1 210 ? -26.023 -56.989 -13.579 1.00 23.41 190 LEU B O 1
ATOM 3875 N N . ASN B 1 211 ? -27.241 -58.150 -12.101 1.00 23.68 191 ASN B N 1
ATOM 3876 C CA . ASN B 1 211 ? -28.470 -58.232 -12.936 1.00 23.10 191 ASN B CA 1
ATOM 3877 C C . ASN B 1 211 ? -29.033 -56.829 -13.149 1.00 25.28 191 ASN B C 1
ATOM 3878 O O . ASN B 1 211 ? -28.676 -55.897 -12.330 1.00 24.90 191 ASN B O 1
ATOM 3883 N N . ASP B 1 212 ? -29.897 -56.640 -14.177 1.00 31.67 192 ASP B N 1
ATOM 3884 C CA . ASP B 1 212 ? -30.271 -55.280 -14.554 1.00 58.24 192 ASP B CA 1
ATOM 3885 C C . ASP B 1 212 ? -31.097 -54.674 -13.432 1.00 31.44 192 ASP B C 1
ATOM 3886 O O . ASP B 1 212 ? -31.299 -53.472 -13.506 1.00 24.86 192 ASP B O 1
ATOM 3891 N N . ASP B 1 213 ? -31.664 -55.453 -12.515 1.00 22.12 193 ASP B N 1
ATOM 3892 C CA . ASP B 1 213 ? -32.391 -54.866 -11.353 1.00 20.57 193 ASP B CA 1
ATOM 3893 C C . ASP B 1 213 ? -31.605 -54.956 -10.029 1.00 18.04 193 ASP B C 1
ATOM 3894 O O . ASP B 1 213 ? -32.207 -54.924 -8.936 1.00 20.86 193 ASP B O 1
ATOM 3899 N N . GLY B 1 214 ? -30.300 -55.116 -10.160 1.00 20.93 194 GLY B N 1
ATOM 3900 C CA . GLY B 1 214 ? -29.408 -55.291 -9.014 1.00 19.67 194 GLY B CA 1
ATOM 3901 C C . GLY B 1 214 ? -29.289 -54.098 -8.076 1.00 19.29 194 GLY B C 1
ATOM 3902 O O . GLY B 1 214 ? -29.560 -52.950 -8.431 1.00 19.15 194 GLY B O 1
ATOM 3903 N N . VAL B 1 215 ? -28.718 -54.387 -6.912 1.00 19.09 195 VAL B N 1
ATOM 3904 C CA . VAL B 1 215 ? -28.413 -53.388 -5.854 1.00 18.20 195 VAL B CA 1
ATOM 3905 C C . VAL B 1 215 ? -27.020 -53.633 -5.309 1.00 16.96 195 VAL B C 1
ATOM 3906 O O . VAL B 1 215 ? -26.662 -54.793 -5.094 1.00 18.19 195 VAL B O 1
ATOM 3910 N N . VAL B 1 216 ? -26.309 -52.561 -5.060 1.00 16.72 196 VAL B N 1
ATOM 3911 C CA . VAL B 1 216 ? -25.032 -52.615 -4.319 1.00 16.44 196 VAL B CA 1
ATOM 3912 C C . VAL B 1 216 ? -25.222 -51.833 -3.028 1.00 16.24 196 VAL B C 1
ATOM 3913 O O . VAL B 1 216 ? -25.922 -50.809 -2.998 1.00 16.35 196 VAL B O 1
ATOM 3917 N N . VAL B 1 217 ? -24.572 -52.222 -1.966 1.00 15.55 197 VAL B N 1
ATOM 3918 C CA . VAL B 1 217 ? -24.444 -51.396 -0.764 1.00 14.61 197 VAL B CA 1
ATOM 3919 C C . VAL B 1 217 ? -23.029 -51.494 -0.264 1.00 13.75 197 VAL B C 1
ATOM 3920 O O . VAL B 1 217 ? -22.431 -52.574 -0.321 1.00 14.79 197 VAL B O 1
ATOM 3924 N N . THR B 1 218 ? -22.486 -50.375 0.166 1.00 14.41 198 THR B N 1
ATOM 3925 C CA . THR B 1 218 ? -21.158 -50.373 0.798 1.00 14.89 198 THR B CA 1
ATOM 3926 C C . THR B 1 218 ? -21.206 -49.528 2.053 1.00 14.08 198 THR B C 1
ATOM 3927 O O . THR B 1 218 ? -21.890 -48.501 2.110 1.00 14.23 198 THR B O 1
ATOM 3931 N N . GLN B 1 219 ? -20.368 -49.880 3.028 1.00 14.31 199 GLN B N 1
ATOM 3932 C CA . GLN B 1 219 ? -19.993 -48.888 4.059 1.00 14.40 199 GLN B CA 1
ATOM 3933 C C . GLN B 1 219 ? -18.995 -47.908 3.432 1.00 14.19 199 GLN B C 1
ATOM 3934 O O . GLN B 1 219 ? -18.252 -48.260 2.518 1.00 16.60 199 GLN B O 1
ATOM 3940 N N . ALA B 1 220 ? -19.017 -46.666 3.887 1.00 14.80 200 ALA B N 1
ATOM 3941 C CA . ALA B 1 220 ? -18.232 -45.591 3.257 1.00 15.42 200 ALA B CA 1
ATOM 3942 C C . ALA B 1 220 ? -17.469 -44.749 4.269 1.00 14.39 200 ALA B C 1
ATOM 3943 O O . ALA B 1 220 ? -17.194 -43.553 4.009 1.00 16.14 200 ALA B O 1
ATOM 3945 N N . GLY B 1 221 ? -17.150 -45.331 5.412 1.00 14.63 201 GLY B N 1
ATOM 3946 C CA . GLY B 1 221 ? -16.408 -44.613 6.461 1.00 14.76 201 GLY B CA 1
ATOM 3947 C C . GLY B 1 221 ? -17.330 -43.665 7.230 1.00 13.09 201 GLY B C 1
ATOM 3948 O O . GLY B 1 221 ? -18.345 -44.141 7.771 1.00 14.30 201 GLY B O 1
ATOM 3949 N N . ASN B 1 222 ? -16.955 -42.396 7.283 1.00 13.32 202 ASN B N 1
ATOM 3950 C CA . ASN B 1 222 ? -17.720 -41.405 8.055 1.00 12.95 202 ASN B CA 1
ATOM 3951 C C . ASN B 1 222 ? -17.635 -40.045 7.394 1.00 13.51 202 ASN B C 1
ATOM 3952 O O . ASN B 1 222 ? -16.520 -39.539 7.186 1.00 14.36 202 ASN B O 1
ATOM 3957 N N . SER B 1 223 ? -18.781 -39.452 7.134 1.00 13.23 203 SER B N 1
ATOM 3958 C CA . SER B 1 223 ? -18.893 -38.181 6.437 1.00 14.16 203 SER B CA 1
ATOM 3959 C C . SER B 1 223 ? -18.551 -36.978 7.291 1.00 12.95 203 SER B C 1
ATOM 3960 O O . SER B 1 223 ? -18.265 -35.925 6.750 1.00 16.19 203 SER B O 1
ATOM 3963 N N . PHE B 1 224 ? -18.585 -37.128 8.613 1.00 12.33 204 PHE B N 1
ATOM 3964 C CA . PHE B 1 224 ? -18.254 -36.030 9.562 1.00 12.57 204 PHE B CA 1
ATOM 3965 C C . PHE B 1 224 ? -16.738 -35.865 9.647 1.00 11.95 204 PHE B C 1
ATOM 3966 O O . PHE B 1 224 ? -16.220 -34.751 9.479 1.00 13.59 204 PHE B O 1
ATOM 3974 N N . TYR B 1 225 ? -16.040 -36.965 9.958 1.00 12.22 205 TYR B N 1
ATOM 3975 C CA . TYR B 1 225 ? -14.572 -36.897 10.172 1.00 12.64 205 TYR B CA 1
ATOM 3976 C C . TYR B 1 225 ? -13.818 -37.020 8.853 1.00 13.53 205 TYR B C 1
ATOM 3977 O O . TYR B 1 225 ? -12.696 -36.530 8.794 1.00 14.87 205 TYR B O 1
ATOM 3986 N N . PHE B 1 226 ? -14.321 -37.763 7.870 1.00 13.65 206 PHE B N 1
ATOM 3987 C CA . PHE B 1 226 ? -13.630 -38.096 6.605 1.00 13.98 206 PHE B CA 1
ATOM 3988 C C . PHE B 1 226 ? -14.520 -37.766 5.427 1.00 15.41 206 PHE B C 1
ATOM 3989 O O . PHE B 1 226 ? -14.812 -38.606 4.586 1.00 15.40 206 PHE B O 1
ATOM 3997 N N . PRO B 1 227 ? -14.912 -36.482 5.308 1.00 14.46 207 PRO B N 1
ATOM 3998 C CA . PRO B 1 227 ? -15.804 -36.114 4.192 1.00 15.50 207 PRO B CA 1
ATOM 3999 C C . PRO B 1 227 ? -15.233 -36.307 2.810 1.00 16.85 207 PRO B C 1
ATOM 4000 O O . PRO B 1 227 ? -15.959 -36.633 1.885 1.00 17.32 207 PRO B O 1
ATOM 4004 N N . ALA B 1 228 ? -13.925 -36.045 2.650 1.00 17.11 208 ALA B N 1
ATOM 4005 C CA . ALA B 1 228 ? -13.340 -36.167 1.300 1.00 18.36 208 ALA B CA 1
ATOM 4006 C C . ALA B 1 228 ? -13.429 -37.626 0.844 1.00 18.00 208 ALA B C 1
ATOM 4007 O O . ALA B 1 228 ? -13.761 -37.904 -0.337 1.00 19.12 208 ALA B O 1
ATOM 4009 N N . GLU B 1 229 ? -13.023 -38.539 1.680 1.00 17.95 209 GLU B N 1
ATOM 4010 C CA . GLU B 1 229 ? -13.073 -39.977 1.342 1.00 17.76 209 GLU B CA 1
ATOM 4011 C C . GLU B 1 229 ? -14.520 -40.462 1.162 1.00 17.34 209 GLU B C 1
ATOM 4012 O O . GLU B 1 229 ? -14.801 -41.187 0.206 1.00 18.18 209 GLU B O 1
ATOM 4018 N N . TYR B 1 230 ? -15.410 -39.973 1.982 1.00 15.95 210 TYR B N 1
ATOM 4019 C CA . TYR B 1 230 ? -16.844 -40.278 1.836 1.00 15.71 210 TYR B CA 1
ATOM 4020 C C . TYR B 1 230 ? -17.331 -39.833 0.470 1.00 17.35 210 TYR B C 1
ATOM 4021 O O . TYR B 1 230 ? -18.027 -40.613 -0.225 1.00 17.10 210 TYR B O 1
ATOM 4030 N N . ASP B 1 231 ? -17.079 -38.562 0.185 1.00 15.84 211 ASP B N 1
ATOM 4031 C CA . ASP B 1 231 ? -17.578 -37.985 -1.075 1.00 18.16 211 ASP B CA 1
ATOM 4032 C C . ASP B 1 231 ? -17.002 -38.679 -2.298 1.00 19.05 211 ASP B C 1
ATOM 4033 O O . ASP B 1 231 ? -17.708 -38.815 -3.331 1.00 19.46 211 ASP B O 1
ATOM 4038 N N . MET B 1 232 ? -15.747 -39.120 -2.202 1.00 17.70 212 MET B N 1
ATOM 4039 C CA . MET B 1 232 ? -15.155 -39.899 -3.307 1.00 19.98 212 MET B CA 1
ATOM 4040 C C . MET B 1 232 ? -15.946 -41.215 -3.545 1.00 19.77 212 MET B C 1
ATOM 4041 O O . MET B 1 232 ? -16.218 -41.557 -4.712 1.00 20.16 212 MET B O 1
ATOM 4046 N N . VAL B 1 233 ? -16.294 -41.935 -2.508 1.00 17.35 213 VAL B N 1
ATOM 4047 C CA . VAL B 1 233 ? -17.073 -43.184 -2.640 1.00 17.42 213 VAL B CA 1
ATOM 4048 C C . VAL B 1 233 ? -18.455 -42.814 -3.182 1.00 17.68 213 VAL B C 1
ATOM 4049 O O . VAL B 1 233 ? -18.902 -43.449 -4.175 1.00 18.74 213 VAL B O 1
ATOM 4053 N N . LEU B 1 234 ? -19.071 -41.768 -2.656 1.00 17.42 214 LEU B N 1
ATOM 4054 C CA . LEU B 1 234 ? -20.430 -41.383 -3.089 1.00 16.91 214 LEU B CA 1
ATOM 4055 C C . LEU B 1 234 ? -20.421 -41.068 -4.574 1.00 18.29 214 LEU B C 1
ATOM 4056 O O . LEU B 1 234 ? -21.343 -41.534 -5.280 1.00 19.38 214 LEU B O 1
ATOM 4061 N N . GLU B 1 235 ? -19.463 -40.265 -5.023 1.00 18.61 215 GLU B N 1
ATOM 4062 C CA . GLU B 1 235 ? -19.470 -39.859 -6.433 1.00 21.42 215 GLU B CA 1
ATOM 4063 C C . GLU B 1 235 ? -19.179 -41.096 -7.269 1.00 22.02 215 GLU B C 1
ATOM 4064 O O . GLU B 1 235 ? -19.667 -41.174 -8.451 1.00 21.05 215 GLU B O 1
ATOM 4070 N N . GLY B 1 236 ? -18.432 -42.064 -6.805 1.00 21.06 216 GLY B N 1
ATOM 4071 C CA . GLY B 1 236 ? -18.168 -43.277 -7.620 1.00 19.66 216 GLY B CA 1
ATOM 4072 C C . GLY B 1 236 ? -19.413 -44.136 -7.721 1.00 20.45 216 GLY B C 1
ATOM 4073 O O . GLY B 1 236 ? -19.652 -44.698 -8.795 1.00 21.54 216 GLY B O 1
ATOM 4074 N N . VAL B 1 237 ? -20.246 -44.189 -6.713 1.00 18.45 217 VAL B N 1
ATOM 4075 C CA . VAL B 1 237 ? -21.545 -44.899 -6.794 1.00 18.77 217 VAL B CA 1
ATOM 4076 C C . VAL B 1 237 ? -22.456 -44.128 -7.743 1.00 19.96 217 VAL B C 1
ATOM 4077 O O . VAL B 1 237 ? -23.045 -44.720 -8.651 1.00 20.90 217 VAL B O 1
ATOM 4081 N N . LYS B 1 238 ? -22.566 -42.822 -7.558 1.00 18.95 218 LYS B N 1
ATOM 4082 C CA . LYS B 1 238 ? -23.503 -42.018 -8.380 1.00 20.46 218 LYS B CA 1
ATOM 4083 C C . LYS B 1 238 ? -23.114 -42.080 -9.877 1.00 23.29 218 LYS B C 1
ATOM 4084 O O . LYS B 1 238 ? -24.047 -41.958 -10.721 1.00 24.96 218 LYS B O 1
ATOM 4090 N N . ALA B 1 239 ? -21.796 -42.171 -10.204 1.00 21.24 219 ALA B N 1
ATOM 4091 C CA . ALA B 1 239 ? -21.360 -42.242 -11.619 1.00 23.30 219 ALA B CA 1
ATOM 4092 C C . ALA B 1 239 ? -21.843 -43.534 -12.293 1.00 24.16 219 ALA B C 1
ATOM 4093 O O . ALA B 1 239 ? -21.841 -43.544 -13.512 1.00 29.16 219 ALA B O 1
ATOM 4095 N N . ASN B 1 240 ? -22.317 -44.512 -11.554 1.00 21.26 220 ASN B N 1
ATOM 4096 C CA . ASN B 1 240 ? -22.621 -45.894 -12.001 1.00 19.87 220 ASN B CA 1
ATOM 4097 C C . ASN B 1 240 ? -24.047 -46.369 -11.718 1.00 21.31 220 ASN B C 1
ATOM 4098 O O . ASN B 1 240 ? -24.457 -47.409 -12.344 1.00 22.12 220 ASN B O 1
ATOM 4103 N N . PHE B 1 241 ? -24.778 -45.692 -10.830 1.00 19.42 221 PHE B N 1
ATOM 4104 C CA . PHE B 1 241 ? -26.107 -46.156 -10.367 1.00 20.85 221 PHE B CA 1
ATOM 4105 C C . PHE B 1 241 ? -27.028 -44.956 -10.389 1.00 24.51 221 PHE B C 1
ATOM 4106 O O . PHE B 1 241 ? -26.720 -43.924 -9.810 1.00 24.46 221 PHE B O 1
ATOM 4114 N N . PRO B 1 242 ? -28.235 -45.092 -10.965 1.00 22.00 222 PRO B N 1
ATOM 4115 C CA . PRO B 1 242 ? -29.149 -43.946 -11.060 1.00 22.74 222 PRO B CA 1
ATOM 4116 C C . PRO B 1 242 ? -29.953 -43.666 -9.789 1.00 23.96 222 PRO B C 1
ATOM 4117 O O . PRO B 1 242 ? -30.491 -42.586 -9.677 1.00 26.08 222 PRO B O 1
ATOM 4121 N N . ILE B 1 243 ? -30.057 -44.642 -8.883 1.00 20.96 223 ILE B N 1
ATOM 4122 C CA . ILE B 1 243 ? -30.771 -44.467 -7.596 1.00 19.72 223 ILE B CA 1
ATOM 4123 C C . ILE B 1 243 ? -29.721 -44.640 -6.493 1.00 23.16 223 ILE B C 1
ATOM 4124 O O . ILE B 1 243 ? -29.027 -45.645 -6.493 1.00 19.83 223 ILE B O 1
ATOM 4129 N N . VAL B 1 244 ? -29.568 -43.624 -5.679 1.00 22.51 224 VAL B N 1
ATOM 4130 C CA . VAL B 1 244 ? -28.574 -43.746 -4.578 1.00 22.86 224 VAL B CA 1
ATOM 4131 C C . VAL B 1 244 ? -29.211 -43.272 -3.270 1.00 25.35 224 VAL B C 1
ATOM 4132 O O . VAL B 1 244 ? -29.923 -42.271 -3.251 1.00 29.14 224 VAL B O 1
ATOM 4136 N N . ALA B 1 245 ? -29.049 -44.071 -2.252 1.00 18.34 225 ALA B N 1
ATOM 4137 C CA . ALA B 1 245 ? -29.497 -43.725 -0.899 1.00 16.54 225 ALA B CA 1
ATOM 4138 C C . ALA B 1 245 ? -28.284 -43.661 0.051 1.00 15.06 225 ALA B C 1
ATOM 4139 O O . ALA B 1 245 ? -27.439 -44.510 -0.004 1.00 18.59 225 ALA B O 1
ATOM 4141 N N . GLU B 1 246 ? -28.258 -42.623 0.844 1.00 14.15 226 GLU B N 1
ATOM 4142 C CA . GLU B 1 246 ? -27.229 -42.424 1.881 1.00 13.41 226 GLU B CA 1
ATOM 4143 C C . GLU B 1 246 ? -27.891 -42.553 3.245 1.00 13.77 226 GLU B C 1
ATOM 4144 O O . GLU B 1 246 ? -28.884 -41.862 3.478 1.00 16.09 226 GLU B O 1
ATOM 4150 N N . TYR B 1 247 ? -27.333 -43.316 4.148 1.00 12.44 227 TYR B N 1
ATOM 4151 C CA . TYR B 1 247 ? -27.859 -43.401 5.518 1.00 12.65 227 TYR B CA 1
ATOM 4152 C C . TYR B 1 247 ? -26.720 -43.717 6.465 1.00 12.38 227 TYR B C 1
ATOM 4153 O O . TYR B 1 247 ? -25.663 -44.161 6.070 1.00 13.58 227 TYR B O 1
ATOM 4162 N N . GLU B 1 248 ? -26.956 -43.527 7.763 1.00 13.37 228 GLU B N 1
ATOM 4163 C CA . GLU B 1 248 ? -25.906 -43.734 8.775 1.00 14.13 228 GLU B CA 1
ATOM 4164 C C . GLU B 1 248 ? -26.478 -44.272 10.072 1.00 13.67 228 GLU B C 1
ATOM 4165 O O . GLU B 1 248 ? -27.669 -44.100 10.323 1.00 15.50 228 GLU B O 1
ATOM 4171 N N . VAL B 1 249 ? -25.636 -44.991 10.814 1.00 12.73 229 VAL B N 1
ATOM 4172 C CA . VAL B 1 249 ? -26.085 -45.561 12.101 1.00 12.74 229 VAL B CA 1
ATOM 4173 C C . VAL B 1 249 ? -24.910 -45.430 13.049 1.00 12.23 229 VAL B C 1
ATOM 4174 O O . VAL B 1 249 ? -23.783 -45.882 12.765 1.00 13.11 229 VAL B O 1
ATOM 4178 N N . TRP B 1 250 ? -25.174 -44.914 14.213 1.00 12.02 230 TRP B N 1
ATOM 4179 C CA . TRP B 1 250 ? -24.163 -44.848 15.294 1.00 12.32 230 TRP B CA 1
ATOM 4180 C C . TRP B 1 250 ? -23.759 -46.263 15.758 1.00 11.25 230 TRP B C 1
ATOM 4181 O O . TRP B 1 250 ? -24.598 -47.053 16.137 1.00 12.90 230 TRP B O 1
ATOM 4192 N N . ILE B 1 251 ? -22.445 -46.512 15.722 1.00 11.95 231 ILE B N 1
ATOM 4193 C CA . ILE B 1 251 ? -21.862 -47.762 16.216 1.00 13.45 231 ILE B CA 1
ATOM 4194 C C . ILE B 1 251 ? -20.963 -47.368 17.386 1.00 11.89 231 ILE B C 1
ATOM 4195 O O . ILE B 1 251 ? -19.837 -46.855 17.186 1.00 13.05 231 ILE B O 1
ATOM 4200 N N . PRO B 1 252 ? -21.417 -47.535 18.655 1.00 12.15 232 PRO B N 1
ATOM 4201 C CA . PRO B 1 252 ? -20.694 -47.039 19.812 1.00 12.61 232 PRO B CA 1
ATOM 4202 C C . PRO B 1 252 ? -19.218 -47.457 19.838 1.00 12.03 232 PRO B C 1
ATOM 4203 O O . PRO B 1 252 ? -18.325 -46.626 20.104 1.00 14.06 232 PRO B O 1
ATOM 4207 N N . SER B 1 253 ? -18.954 -48.736 19.541 1.00 13.31 233 SER B N 1
ATOM 4208 C CA . SER B 1 253 ? -17.579 -49.247 19.635 1.00 14.39 233 SER B CA 1
ATOM 4209 C C . SER B 1 253 ? -16.615 -48.579 18.666 1.00 13.35 233 SER B C 1
ATOM 4210 O O . SER B 1 253 ? -15.378 -48.590 18.896 1.00 14.69 233 SER B O 1
ATOM 4213 N N . PHE B 1 254 ? -17.104 -48.016 17.557 1.00 13.84 234 PHE B N 1
ATOM 4214 C CA . PHE B 1 254 ? -16.272 -47.335 16.554 1.00 14.16 234 PHE B CA 1
ATOM 4215 C C . PHE B 1 254 ? -16.024 -45.869 16.889 1.00 13.95 234 PHE B C 1
ATOM 4216 O O . PHE B 1 254 ? -15.047 -45.281 16.405 1.00 14.61 234 PHE B O 1
ATOM 4224 N N . GLY B 1 255 ? -16.936 -45.278 17.680 1.00 13.64 235 GLY B N 1
ATOM 4225 C CA . GLY B 1 255 ? -16.868 -43.850 17.945 1.00 13.81 235 GLY B CA 1
ATOM 4226 C C . GLY B 1 255 ? -17.557 -42.968 16.974 1.00 14.67 235 GLY B C 1
ATOM 4227 O O . GLY B 1 255 ? -17.432 -41.727 17.073 1.00 16.00 235 GLY B O 1
ATOM 4228 N N . TYR B 1 256 ? -18.352 -43.520 16.053 1.00 13.52 236 TYR B N 1
ATOM 4229 C CA . TYR B 1 256 ? -19.022 -42.653 15.063 1.00 13.45 236 TYR B CA 1
ATOM 4230 C C . TYR B 1 256 ? -20.195 -43.400 14.460 1.00 13.06 236 TYR B C 1
ATOM 4231 O O . TYR B 1 256 ? -20.390 -44.595 14.653 1.00 13.56 236 TYR B O 1
ATOM 4240 N N . ALA B 1 257 ? -20.968 -42.652 13.681 1.00 13.68 237 ALA B N 1
ATOM 4241 C CA . ALA B 1 257 ? -22.058 -43.189 12.870 1.00 14.19 237 ALA B CA 1
ATOM 4242 C C . ALA B 1 257 ? -21.505 -43.640 11.507 1.00 14.54 237 ALA B C 1
ATOM 4243 O O . ALA B 1 257 ? -21.025 -42.821 10.745 1.00 15.35 237 ALA B O 1
ATOM 4245 N N . VAL B 1 258 ? -21.519 -44.930 11.269 1.00 12.55 238 VAL B N 1
ATOM 4246 C CA . VAL B 1 258 ? -20.996 -45.438 9.993 1.00 13.32 238 VAL B CA 1
ATOM 4247 C C . VAL B 1 258 ? -21.944 -44.962 8.910 1.00 12.57 238 VAL B C 1
ATOM 4248 O O . VAL B 1 258 ? -23.148 -45.071 9.041 1.00 13.46 238 VAL B O 1
ATOM 4252 N N . ASN B 1 259 ? -21.372 -44.491 7.816 1.00 12.68 239 ASN B N 1
ATOM 4253 C CA . ASN B 1 259 ? -22.101 -44.113 6.602 1.00 13.11 239 ASN B CA 1
ATOM 4254 C C . ASN B 1 259 ? -22.221 -45.302 5.652 1.00 13.88 239 ASN B C 1
ATOM 4255 O O . ASN B 1 259 ? -21.231 -46.001 5.424 1.00 16.78 239 ASN B O 1
ATOM 4260 N N . PHE B 1 260 ? -23.417 -45.496 5.132 1.00 12.31 240 PHE B N 1
ATOM 4261 C CA . PHE B 1 260 ? -23.694 -46.499 4.085 1.00 12.62 240 PHE B CA 1
ATOM 4262 C C . PHE B 1 260 ? -24.173 -45.801 2.834 1.00 12.81 240 PHE B C 1
ATOM 4263 O O . PHE B 1 260 ? -24.885 -44.768 2.927 1.00 13.96 240 PHE B O 1
ATOM 4271 N N . ILE B 1 261 ? -23.830 -46.385 1.706 1.00 13.55 241 ILE B N 1
ATOM 4272 C CA . ILE B 1 261 ? -24.299 -45.906 0.406 1.00 14.88 241 ILE B CA 1
ATOM 4273 C C . ILE B 1 261 ? -24.868 -47.091 -0.336 1.00 15.47 241 ILE B C 1
ATOM 4274 O O . ILE B 1 261 ? -24.162 -48.086 -0.526 1.00 15.91 241 ILE B O 1
ATOM 4279 N N . LEU B 1 262 ? -26.145 -46.950 -0.722 1.00 15.72 242 LEU B N 1
ATOM 4280 C CA . LEU B 1 262 ? -26.877 -48.001 -1.455 1.00 16.73 242 LEU B CA 1
ATOM 4281 C C . LEU B 1 262 ? -27.123 -47.508 -2.875 1.00 16.05 242 LEU B C 1
ATOM 4282 O O . LEU B 1 262 ? -27.623 -46.405 -3.050 1.00 17.08 242 LEU B O 1
ATOM 4287 N N . GLY B 1 263 ? -26.644 -48.230 -3.871 1.00 16.61 243 GLY B N 1
ATOM 4288 C CA . GLY B 1 263 ? -26.834 -47.929 -5.293 1.00 17.37 243 GLY B CA 1
ATOM 4289 C C . GLY B 1 263 ? -27.789 -48.933 -5.888 1.00 16.32 243 GLY B C 1
ATOM 4290 O O . GLY B 1 263 ? -27.650 -50.138 -5.694 1.00 18.44 243 GLY B O 1
ATOM 4291 N N . SER B 1 264 ? -28.740 -48.465 -6.668 1.00 17.31 244 SER B N 1
ATOM 4292 C CA . SER B 1 264 ? -29.779 -49.375 -7.169 1.00 19.86 244 SER B CA 1
ATOM 4293 C C . SER B 1 264 ? -30.037 -49.067 -8.644 1.00 20.08 244 SER B C 1
ATOM 4294 O O . SER B 1 264 ? -29.977 -47.880 -9.070 1.00 19.85 244 SER B O 1
ATOM 4297 N N . LEU B 1 265 ? -30.244 -50.123 -9.430 1.00 21.26 245 LEU B N 1
ATOM 4298 C CA . LEU B 1 265 ? -30.483 -49.996 -10.862 1.00 20.82 245 LEU B CA 1
ATOM 4299 C C . LEU B 1 265 ? -31.964 -49.775 -11.172 1.00 22.97 245 LEU B C 1
ATOM 4300 O O . LEU B 1 265 ? -32.290 -49.301 -12.267 1.00 27.92 245 LEU B O 1
ATOM 4305 N N . ARG B 1 266 ? -32.872 -50.252 -10.336 1.00 21.50 246 ARG B N 1
ATOM 4306 C CA . ARG B 1 266 ? -34.329 -50.308 -10.619 1.00 22.06 246 ARG B CA 1
ATOM 4307 C C . ARG B 1 266 ? -35.175 -49.894 -9.412 1.00 22.93 246 ARG B C 1
ATOM 4308 O O . ARG B 1 266 ? -36.060 -49.057 -9.589 1.00 26.01 246 ARG B O 1
ATOM 4316 N N . TYR B 1 267 ? -34.984 -50.534 -8.259 1.00 21.05 247 TYR B N 1
ATOM 4317 C CA . TYR B 1 267 ? -35.849 -50.400 -7.059 1.00 25.58 247 TYR B CA 1
ATOM 4318 C C . TYR B 1 267 ? -35.394 -49.265 -6.170 1.00 23.84 247 TYR B C 1
ATOM 4319 O O . TYR B 1 267 ? -34.211 -49.172 -5.912 1.00 24.87 247 TYR B O 1
ATOM 4328 N N . ASP B 1 268 ? -36.333 -48.437 -5.774 1.00 23.46 248 ASP B N 1
ATOM 4329 C CA . ASP B 1 268 ? -36.048 -47.260 -4.934 1.00 25.44 248 ASP B CA 1
ATOM 4330 C C . ASP B 1 268 ? -36.280 -47.612 -3.481 1.00 21.70 248 ASP B C 1
ATOM 4331 O O . ASP B 1 268 ? -37.412 -47.902 -3.077 1.00 21.81 248 ASP B O 1
ATOM 4336 N N . PRO B 1 269 ? -35.242 -47.615 -2.610 1.00 21.23 249 PRO B N 1
ATOM 4337 C CA . PRO B 1 269 ? -35.445 -47.931 -1.197 1.00 20.71 249 PRO B CA 1
ATOM 4338 C C . PRO B 1 269 ? -36.292 -46.850 -0.531 1.00 22.18 249 PRO B C 1
ATOM 4339 O O . PRO B 1 269 ? -36.854 -47.172 0.506 1.00 23.08 249 PRO B O 1
ATOM 4343 N N . HIS B 1 270 ? -36.338 -45.648 -1.122 1.00 24.15 250 HIS B N 1
ATOM 4344 C CA . HIS B 1 270 ? -37.064 -44.515 -0.516 1.00 26.30 250 HIS B CA 1
ATOM 4345 C C . HIS B 1 270 ? -38.563 -44.756 -0.699 1.00 26.82 250 HIS B C 1
ATOM 4346 O O . HIS B 1 270 ? -39.334 -44.060 -0.101 1.00 31.10 250 HIS B O 1
ATOM 4353 N N . ALA B 1 271 ? -38.957 -45.639 -1.636 1.00 27.31 251 ALA B N 1
ATOM 4354 C CA . ALA B 1 271 ? -40.371 -45.918 -1.924 1.00 27.97 251 ALA B CA 1
ATOM 4355 C C . ALA B 1 271 ? -40.942 -47.057 -1.079 1.00 33.05 251 ALA B C 1
ATOM 4356 O O . ALA B 1 271 ? -42.167 -47.236 -1.169 1.00 38.81 251 ALA B O 1
ATOM 4358 N N . LEU B 1 272 ? -40.142 -47.792 -0.304 1.00 28.20 252 LEU B N 1
ATOM 4359 C CA . LEU B 1 272 ? -40.736 -48.817 0.592 1.00 33.34 252 LEU B CA 1
ATOM 4360 C C . LEU B 1 272 ? -41.424 -48.131 1.788 1.00 36.55 252 LEU B C 1
ATOM 4361 O O . LEU B 1 272 ? -40.852 -47.233 2.386 1.00 37.59 252 LEU B O 1
ATOM 4366 N N . THR B 1 273 ? -42.581 -48.631 2.170 1.00 27.83 253 THR B N 1
ATOM 4367 C CA . THR B 1 273 ? -43.340 -48.258 3.382 1.00 31.95 253 THR B CA 1
ATOM 4368 C C . THR B 1 273 ? -42.957 -49.227 4.497 1.00 26.49 253 THR B C 1
ATOM 4369 O O . THR B 1 273 ? -42.473 -50.341 4.211 1.00 27.97 253 THR B O 1
ATOM 4373 N N . PRO B 1 274 ? -43.157 -48.847 5.781 1.00 23.98 254 PRO B N 1
ATOM 4374 C CA . PRO B 1 274 ? -42.799 -49.728 6.874 1.00 23.14 254 PRO B CA 1
ATOM 4375 C C . PRO B 1 274 ? -43.539 -51.065 6.771 1.00 29.66 254 PRO B C 1
ATOM 4376 O O . PRO B 1 274 ? -42.954 -52.088 7.035 1.00 26.56 254 PRO B O 1
ATOM 4380 N N . SER B 1 275 ? -44.768 -51.028 6.240 1.00 31.01 255 SER B N 1
ATOM 4381 C CA . SER B 1 275 ? -45.597 -52.240 5.958 1.00 31.05 255 SER B CA 1
ATOM 4382 C C . SER B 1 275 ? -44.961 -53.121 4.891 1.00 25.47 255 SER B C 1
ATOM 4383 O O . SER B 1 275 ? -44.976 -54.337 5.106 1.00 30.73 255 SER B O 1
ATOM 4386 N N . GLU B 1 276 ? -44.515 -52.577 3.762 1.00 26.24 256 GLU B N 1
ATOM 4387 C CA . GLU B 1 276 ? -43.920 -53.415 2.694 1.00 26.25 256 GLU B CA 1
ATOM 4388 C C . GLU B 1 276 ? -42.658 -54.070 3.246 1.00 28.04 256 GLU B C 1
ATOM 4389 O O . GLU B 1 276 ? -42.429 -55.283 2.997 1.00 27.65 256 GLU B O 1
ATOM 4395 N N . VAL B 1 277 ? -41.843 -53.315 3.968 1.00 28.06 257 VAL B N 1
ATOM 4396 C CA . VAL B 1 277 ? -40.615 -53.929 4.557 1.00 23.01 257 VAL B CA 1
ATOM 4397 C C . VAL B 1 277 ? -40.991 -55.047 5.542 1.00 24.35 257 VAL B C 1
ATOM 4398 O O . VAL B 1 277 ? -40.451 -56.155 5.468 1.00 23.15 257 VAL B O 1
ATOM 4402 N N . ASP B 1 278 ? -41.895 -54.773 6.459 1.00 23.51 258 ASP B N 1
ATOM 4403 C CA . ASP B 1 278 ? -42.211 -55.790 7.494 1.00 25.29 258 ASP B CA 1
ATOM 4404 C C . ASP B 1 278 ? -42.843 -57.017 6.838 1.00 26.73 258 ASP B C 1
ATOM 4405 O O . ASP B 1 278 ? -42.514 -58.105 7.329 1.00 26.85 258 ASP B O 1
ATOM 4410 N N . GLU B 1 279 ? -43.614 -56.863 5.731 1.00 27.55 259 GLU B N 1
ATOM 4411 C CA . GLU B 1 279 ? -44.166 -58.073 5.060 1.00 32.17 259 GLU B CA 1
ATOM 4412 C C . GLU B 1 279 ? -43.053 -58.859 4.342 1.00 30.26 259 GLU B C 1
ATOM 4413 O O . GLU B 1 279 ? -43.114 -60.097 4.431 1.00 28.95 259 GLU B O 1
ATOM 4419 N N . ARG B 1 280 ? -42.121 -58.211 3.627 1.00 23.98 260 ARG B N 1
ATOM 4420 C CA . ARG B 1 280 ? -41.007 -58.912 2.970 1.00 24.72 260 ARG B CA 1
ATOM 4421 C C . ARG B 1 280 ? -40.229 -59.631 4.056 1.00 23.78 260 ARG B C 1
ATOM 4422 O O . ARG B 1 280 ? -39.881 -60.796 3.851 1.00 23.70 260 ARG B O 1
ATOM 4430 N N . LEU B 1 281 ? -39.934 -58.972 5.188 1.00 21.83 261 LEU B N 1
ATOM 4431 C CA . LEU B 1 281 ? -39.195 -59.660 6.279 1.00 20.44 261 LEU B CA 1
ATOM 4432 C C . LEU B 1 281 ? -39.951 -60.888 6.777 1.00 20.73 261 LEU B C 1
ATOM 4433 O O . LEU B 1 281 ? -39.308 -61.964 6.931 1.00 21.52 261 LEU B O 1
ATOM 4438 N N . ARG B 1 282 ? -41.241 -60.766 7.015 1.00 22.86 262 ARG B N 1
ATOM 4439 C CA . ARG B 1 282 ? -42.007 -61.898 7.561 1.00 23.89 262 ARG B CA 1
ATOM 4440 C C . ARG B 1 282 ? -42.057 -63.006 6.507 1.00 20.99 262 ARG B C 1
ATOM 4441 O O . ARG B 1 282 ? -41.829 -64.175 6.860 1.00 25.51 262 ARG B O 1
ATOM 4449 N N . ALA B 1 283 ? -42.375 -62.671 5.251 1.00 22.18 263 ALA B N 1
ATOM 4450 C CA . ALA B 1 283 ? -42.516 -63.679 4.183 1.00 23.79 263 ALA B CA 1
ATOM 4451 C C . ALA B 1 283 ? -41.201 -64.434 4.009 1.00 24.72 263 ALA B C 1
ATOM 4452 O O . ALA B 1 283 ? -41.208 -65.646 3.721 1.00 28.18 263 ALA B O 1
ATOM 4454 N N . ARG B 1 284 ? -40.067 -63.764 4.199 1.00 23.66 264 ARG B N 1
ATOM 4455 C CA . ARG B 1 284 ? -38.755 -64.380 3.954 1.00 22.45 264 ARG B CA 1
ATOM 4456 C C . ARG B 1 284 ? -38.175 -64.994 5.222 1.00 20.37 264 ARG B C 1
ATOM 4457 O O . ARG B 1 284 ? -37.064 -65.543 5.133 1.00 23.97 264 ARG B O 1
ATOM 4465 N N . GLY B 1 285 ? -38.852 -64.911 6.357 1.00 24.00 265 GLY B N 1
ATOM 4466 C CA . GLY B 1 285 ? -38.411 -65.570 7.598 1.00 23.40 265 GLY B CA 1
ATOM 4467 C C . GLY B 1 285 ? -37.256 -64.829 8.294 1.00 23.43 265 GLY B C 1
ATOM 4468 O O . GLY B 1 285 ? -36.526 -65.451 9.084 1.00 26.39 265 GLY B O 1
ATOM 4469 N N . VAL B 1 286 ? -37.115 -63.529 8.059 1.00 21.76 266 VAL B N 1
ATOM 4470 C CA . VAL B 1 286 ? -35.968 -62.747 8.595 1.00 22.00 266 VAL B CA 1
ATOM 4471 C C . VAL B 1 286 ? -36.328 -62.257 9.999 1.00 23.36 266 VAL B C 1
ATOM 4472 O O . VAL B 1 286 ? -37.268 -61.449 10.155 1.00 25.59 266 VAL B O 1
ATOM 4476 N N . LYS B 1 287 ? -35.490 -62.615 10.947 1.00 21.84 267 LYS B N 1
ATOM 4477 C CA . LYS B 1 287 ? -35.552 -62.183 12.352 1.00 21.74 267 LYS B CA 1
ATOM 4478 C C . LYS B 1 287 ? -34.382 -61.256 12.637 1.00 20.63 267 LYS B C 1
ATOM 4479 O O . LYS B 1 287 ? -33.281 -61.582 12.266 1.00 23.04 267 LYS B O 1
ATOM 4485 N N . THR B 1 288 ? -34.692 -60.113 13.211 1.00 20.34 268 THR B N 1
ATOM 4486 C CA . THR B 1 288 ? -33.669 -59.084 13.482 1.00 20.95 268 THR B CA 1
ATOM 4487 C C . THR B 1 288 ? -33.733 -58.599 14.940 1.00 19.91 268 THR B C 1
ATOM 4488 O O . THR B 1 288 ? -34.778 -58.745 15.579 1.00 23.19 268 THR B O 1
ATOM 4492 N N . ALA B 1 289 ? -32.640 -57.969 15.407 1.00 19.49 269 ALA B N 1
ATOM 4493 C CA . ALA B 1 289 ? -32.562 -57.287 16.716 1.00 19.63 269 ALA B CA 1
ATOM 4494 C C . ALA B 1 289 ? -32.853 -55.789 16.601 1.00 20.74 269 ALA B C 1
ATOM 4495 O O . ALA B 1 289 ? -33.212 -55.178 17.623 1.00 25.68 269 ALA B O 1
ATOM 4497 N N . PHE B 1 290 ? -32.719 -55.220 15.419 1.00 19.09 270 PHE B N 1
ATOM 4498 C CA . PHE B 1 290 ? -32.788 -53.764 15.168 1.00 19.72 270 PHE B CA 1
ATOM 4499 C C . PHE B 1 290 ? -33.686 -53.435 13.966 1.00 18.32 270 PHE B C 1
ATOM 4500 O O . PHE B 1 290 ? -34.653 -52.652 14.085 1.00 19.07 270 PHE B O 1
ATOM 4508 N N . TYR B 1 291 ? -33.313 -53.963 12.821 1.00 17.95 271 TYR B N 1
ATOM 4509 C CA . TYR B 1 291 ? -33.937 -53.500 11.574 1.00 16.89 271 TYR B CA 1
ATOM 4510 C C . TYR B 1 291 ? -35.434 -53.903 11.519 1.00 17.57 271 TYR B C 1
ATOM 4511 O O . TYR B 1 291 ? -35.800 -55.054 11.732 1.00 20.12 271 TYR B O 1
ATOM 4520 N N . THR B 1 292 ? -36.271 -52.932 11.166 1.00 17.90 272 THR B N 1
ATOM 4521 C CA . THR B 1 292 ? -37.723 -53.033 10.969 1.00 17.30 272 THR B CA 1
ATOM 4522 C C . THR B 1 292 ? -38.112 -52.058 9.855 1.00 18.85 272 THR B C 1
ATOM 4523 O O . THR B 1 292 ? -37.324 -51.205 9.450 1.00 16.88 272 THR B O 1
ATOM 4527 N N . GLY B 1 293 ? -39.379 -52.072 9.486 1.00 19.27 273 GLY B N 1
ATOM 4528 C CA . GLY B 1 293 ? -39.843 -51.107 8.497 1.00 19.05 273 GLY B CA 1
ATOM 4529 C C . GLY B 1 293 ? -39.767 -49.663 9.011 1.00 16.98 273 GLY B C 1
ATOM 4530 O O . GLY B 1 293 ? -39.492 -48.788 8.230 1.00 18.44 273 GLY B O 1
ATOM 4531 N N . ARG B 1 294 ? -40.017 -49.420 10.309 1.00 18.41 274 ARG B N 1
ATOM 4532 C CA A ARG B 1 294 ? -39.906 -48.039 10.850 0.50 20.31 274 ARG B CA 1
ATOM 4533 C CA B ARG B 1 294 ? -39.898 -48.048 10.847 0.50 19.63 274 ARG B CA 1
ATOM 4534 C C . ARG B 1 294 ? -38.438 -47.601 10.889 1.00 17.03 274 ARG B C 1
ATOM 4535 O O . ARG B 1 294 ? -38.184 -46.435 10.643 1.00 17.74 274 ARG B O 1
ATOM 4550 N N . VAL B 1 295 ? -37.532 -48.527 11.211 1.00 17.08 275 VAL B N 1
ATOM 4551 C CA . VAL B 1 295 ? -36.105 -48.179 11.152 1.00 16.28 275 VAL B CA 1
ATOM 4552 C C . VAL B 1 295 ? -35.761 -47.841 9.694 1.00 15.34 275 VAL B C 1
ATOM 4553 O O . VAL B 1 295 ? -35.073 -46.837 9.454 1.00 15.56 275 VAL B O 1
ATOM 4557 N N . HIS B 1 296 ? -36.260 -48.601 8.715 1.00 15.84 276 HIS B N 1
ATOM 4558 C CA . HIS B 1 296 ? -35.998 -48.290 7.296 1.00 15.23 276 HIS B CA 1
ATOM 4559 C C . HIS B 1 296 ? -36.465 -46.871 6.984 1.00 16.10 276 HIS B C 1
ATOM 4560 O O . HIS B 1 296 ? -35.700 -46.089 6.368 1.00 16.03 276 HIS B O 1
ATOM 4567 N N . LEU B 1 297 ? -37.683 -46.539 7.400 1.00 15.81 277 LEU B N 1
ATOM 4568 C CA . LEU B 1 297 ? -38.199 -45.184 7.149 1.00 15.97 277 LEU B CA 1
ATOM 4569 C C . LEU B 1 297 ? -37.259 -44.125 7.744 1.00 15.65 277 LEU B C 1
ATOM 4570 O O . LEU B 1 297 ? -36.977 -43.113 7.139 1.00 16.56 277 LEU B O 1
ATOM 4575 N N . ALA B 1 298 ? -36.834 -44.344 8.999 1.00 15.59 278 ALA B N 1
ATOM 4576 C CA . ALA B 1 298 ? -35.914 -43.376 9.635 1.00 15.31 278 ALA B CA 1
ATOM 4577 C C . ALA B 1 298 ? -34.588 -43.273 8.881 1.00 14.85 2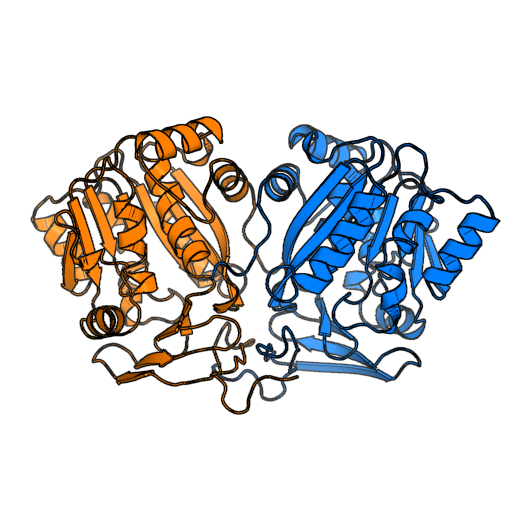78 ALA B C 1
ATOM 4578 O O . ALA B 1 298 ? -34.126 -42.154 8.616 1.00 15.86 278 ALA B O 1
ATOM 4580 N N . LEU B 1 299 ? -34.041 -44.398 8.454 1.00 15.44 279 LEU B N 1
ATOM 4581 C CA . LEU B 1 299 ? -32.760 -44.359 7.712 1.00 15.79 279 LEU B CA 1
ATOM 4582 C C . LEU B 1 299 ? -32.907 -43.619 6.384 1.00 16.91 279 LEU B C 1
ATOM 4583 O O . LEU B 1 299 ? -31.983 -42.877 6.001 1.00 18.90 279 LEU B O 1
ATOM 4588 N N . MET B 1 300 ? -34.055 -43.717 5.769 1.00 17.12 280 MET B N 1
ATOM 4589 C CA . MET B 1 300 ? -34.300 -43.054 4.469 1.00 17.83 280 MET B CA 1
ATOM 4590 C C . MET B 1 300 ? -34.570 -41.547 4.630 1.00 20.52 280 MET B C 1
ATOM 4591 O O . MET B 1 300 ? -34.701 -40.885 3.640 1.00 27.11 280 MET B O 1
ATOM 4596 N N . ASN B 1 301 ? -34.755 -41.072 5.838 1.00 16.13 281 ASN B N 1
ATOM 4597 C CA . ASN B 1 301 ? -35.145 -39.666 6.036 1.00 16.83 281 ASN B CA 1
ATOM 4598 C C . ASN B 1 301 ? -34.135 -38.883 6.869 1.00 16.55 281 ASN B C 1
ATOM 4599 O O . ASN B 1 301 ? -34.183 -37.665 6.830 1.00 18.10 281 ASN B O 1
ATOM 4604 N N . MET B 1 302 ? -33.222 -39.546 7.588 1.00 15.81 282 MET B N 1
ATOM 4605 C CA . MET B 1 302 ? -32.261 -38.801 8.434 1.00 15.99 282 MET B CA 1
ATOM 4606 C C . MET B 1 302 ? -31.090 -38.346 7.587 1.00 14.68 282 MET B C 1
ATOM 4607 O O . MET B 1 302 ? -30.376 -39.170 7.025 1.00 16.02 282 MET B O 1
ATOM 4612 N N . PRO B 1 303 ? -30.790 -37.058 7.523 1.00 15.28 283 PRO B N 1
ATOM 4613 C CA . PRO B 1 303 ? -29.627 -36.594 6.762 1.00 15.61 283 PRO B CA 1
ATOM 4614 C C . PRO B 1 303 ? -28.363 -37.111 7.460 1.00 14.07 283 PRO B C 1
ATOM 4615 O O . PRO B 1 303 ? -28.308 -37.254 8.681 1.00 16.59 283 PRO B O 1
ATOM 4619 N N . ILE B 1 304 ? -27.305 -37.237 6.732 1.00 14.32 284 ILE B N 1
ATOM 4620 C CA . ILE B 1 304 ? -26.025 -37.677 7.278 1.00 13.95 284 ILE B CA 1
ATOM 4621 C C . ILE B 1 304 ? -25.311 -36.481 7.919 1.00 12.68 284 ILE B C 1
ATOM 4622 O O . ILE B 1 304 ? -25.520 -35.305 7.599 1.00 14.19 284 ILE B O 1
ATOM 4627 N N . HIS B 1 305 ? -24.473 -36.785 8.912 1.00 13.13 285 HIS B N 1
ATOM 4628 C CA . HIS B 1 305 ? -23.744 -35.755 9.636 1.00 13.16 285 HIS B CA 1
ATOM 4629 C C . HIS B 1 305 ? -22.588 -35.167 8.839 1.00 12.78 285 HIS B C 1
ATOM 4630 O O . HIS B 1 305 ? -21.841 -35.877 8.120 1.00 15.87 285 HIS B O 1
ATOM 4637 N N . ARG B 1 306 ? -22.410 -33.887 8.996 1.00 13.05 286 ARG B N 1
ATOM 4638 C CA . ARG B 1 306 ? -21.279 -33.125 8.470 1.00 14.16 286 ARG B CA 1
ATOM 4639 C C . ARG B 1 306 ? -20.832 -32.137 9.537 1.00 13.97 286 ARG B C 1
ATOM 4640 O O . ARG B 1 306 ? -21.637 -31.730 10.382 1.00 15.02 286 ARG B O 1
ATOM 4648 N N . LYS B 1 307 ? -19.572 -31.675 9.451 1.00 13.58 287 LYS B N 1
ATOM 4649 C CA . LYS B 1 307 ? -19.136 -30.574 10.279 1.00 14.14 287 LYS B CA 1
ATOM 4650 C C . LYS B 1 307 ? -19.908 -29.338 9.876 1.00 15.25 287 LYS B C 1
ATOM 4651 O O . LYS B 1 307 ? -19.948 -28.994 8.691 1.00 17.88 287 LYS B O 1
ATOM 4657 N N . LEU B 1 308 ? -20.526 -28.672 10.834 1.00 14.75 288 LEU B N 1
ATOM 4658 C CA . LEU B 1 308 ? -21.459 -27.563 10.528 1.00 16.88 288 LEU B CA 1
ATOM 4659 C C . LEU B 1 308 ? -20.755 -26.218 10.556 1.00 18.63 288 LEU B C 1
ATOM 4660 O O . LEU B 1 308 ? -21.310 -25.269 10.031 1.00 20.77 288 LEU B O 1
ATOM 4665 N N . ARG B 1 309 ? -19.576 -26.132 11.116 1.00 18.13 289 ARG B N 1
ATOM 4666 C CA . ARG B 1 309 ? -18.719 -24.925 11.098 1.00 20.14 289 ARG B CA 1
ATOM 4667 C C . ARG B 1 309 ? -17.271 -25.378 10.878 1.00 21.98 289 ARG B C 1
ATOM 4668 O O . ARG B 1 309 ? -17.022 -26.606 10.952 1.00 21.97 289 ARG B O 1
#

Radius of gyration: 24.45 Å; Cα contacts (8 Å, |Δi|>4): 1423; chains: 2; bounding box: 54×67×62 Å

Organism: Pyrobaculum calidifontis (strain DSM 21063 / JCM 11548 / VA1) (NCBI:txid410359)

Sequence (575 aa):
RKVPGPITTLIEPLLSGNTSLLLIKINAIHSVKKSPYQEIIIADTEDYGRVLILDDYIQSSYVDEQYYHESLVHPAMATHPNPRDVLILGGGEGATLREALKHGTVKRRAVMVDIDRDVVELSRAYLPQMHQGAFDDPRAKVVIQDGFVYVEEAIKAGDKYDVIIMDLTDPYSSDIAKQLYTRREFFAKIRRRILNDDGVVVTQAGNSFYFPAEYDMVLEGVKANFPIVAEYEVWIPSFGYAVNFILGSLRRYDPHALTPSEVDERLRARGVKTAFYTGRVHLALMNMPIHRKLRKVPGPITLIEPLSGNTSLLLIKINAIHSVKKSPYQEIIIADDTEDYGRVLILDDYIQSSYVDEQYYHESLVHPAMATHPNPRDVLILGGGEGATLREALKHGTVKRAVMVDIDRRDVVELSRAYLPQMHQGAFDDPRAKVVIQDGFVYVEEAIKAGDDKYDVIIMDLTDPYSSDIAKQLYTREFFAKIRRILNDDGVVVTQAGNSFYFPAEYDMVLEGVKANFPIVAEYEVWIPSFGYAVNFILGSLRYDPHALTPSEVDERLRARGVKTAFYTGRRVHLALMNMPIHRKLR

Secondary structure (DSSP, 8-state):
--S--SSEEEEESSSSEEEEEEEEEEEEEEE-SS-EEEEEEETTTEEEEEETTEEEEETTTHHHHHHHHHHHHHHHSSS--EEEEEE-TTSHHHHHHHTSTT--EEEEEES-HHHHHHHHHH-HHHHTTGGG-TTEEEEES-HHHHHHHHHHHT--EEEEEEEPSPTTT-TTTGGGGSHHHHHHHHHTEEEEEEEEEE---TTT-HHHHHHHHHHHHTT-SEEEEEEEEEGGGTEEEEEEEEESS--GGG--HHHHHHHHHHTT---SS--HHHHHHHHHPPPP----/--S-SSEEEEESSSSEEEEEEEEEEEEEEE-SS-EEEEEEETTTEEEEEETTEEEEETTTHHHHHHHHHHHHHHHSS---EEEEEE-TTSHHHHHHHTSTT-SEEEEEES-HHHHHHHHHH-HHHHTTGGG-TTEEEEES-HHHHHHHHHHHT--EEEEEEEPSPTTT-GGGGGGGSHHHHHHHHHTEEEEEEEEEE---TTT-HHHHHHHHHHHHTT-SEEEEEEEEEGGGTEEEEEEEEESS--GGG--HHHHHHHHHHTT---SS--HHHHHHHTTSPPP----

Solvent-accessible surface area: 20325 Å² total; per-residue (Å²): 167,96,93,5,21,128,100,44,20,96,3,33,3,19,12,29,0,2,2,14,0,46,13,76,36,108,60,23,105,92,159,6,121,95,13,81,1,46,0,0,31,4,88,6,0,22,59,0,2,2,13,67,65,42,6,36,1,0,25,11,1,1,26,6,12,1,0,0,0,0,0,0,0,0,0,3,5,56,73,0,99,28,0,0,0,0,6,3,6,9,0,0,0,0,17,0,0,15,56,0,50,30,2,124,91,0,4,0,2,15,34,2,144,36,3,1,81,30,0,84,71,75,0,69,83,0,24,104,39,6,14,113,35,135,72,18,129,37,29,48,46,38,6,37,61,30,0,57,90,3,32,170,74,54,56,91,1,13,0,0,0,0,16,26,25,18,24,31,53,16,122,47,3,139,97,4,13,52,146,116,1,0,39,43,0,102,152,0,5,46,130,36,0,0,1,0,1,7,1,0,0,0,0,17,33,54,67,61,0,48,131,2,9,99,2,0,98,48,12,8,92,41,35,2,58,0,17,6,8,0,0,0,17,3,11,1,1,0,0,1,0,0,0,34,157,57,57,0,99,73,19,69,35,87,73,0,66,89,64,14,159,67,20,48,11,163,47,57,13,1,58,0,123,0,0,43,0,3,20,20,33,63,26,8,75,78,51,96,150,97,14,14,127,101,43,20,65,3,4,3,19,18,41,0,0,2,25,0,36,14,78,38,109,54,20,104,93,165,6,121,93,14,91,1,47,0,0,33,4,86,5,0,23,61,0,2,2,12,62,36,27,7,36,1,0,26,12,0,1,28,7,10,1,0,0,0,0,0,0,0,0,0,1,4,57,69,0,124,26,0,0,0,0,6,3,4,9,0,0,0,0,17,0,0,13,59,0,47,32,1,139,84,0,2,0,2,15,35,1,144,33,3,1,78,30,0,94,70,74,0,68,82,0,20,100,36,7,17,112,35,137,71,18,130,42,27,52,46,45,6,44,61,26,0,68,97,6,26,163,86,52,32,90,0,12,0,0,0,0,15,26,27,18,24,32,42,16,110,56,4,110,91,5,4,44,152,115,0,0,36,45,0,107,138,0,4,49,105,28,0,0,1,0,1,8,1,0,0,0,1,17,34,56,74,59,0,51,94,0,10,99,2,0,99,43,25,5,100,40,35,0,59,0,17,6,8,0,1,0,17,4,10,2,1,0,0,0,0,0,0,25,143,52,58,0,84,74,24,75,23,87,73,0,63,85,48,13,157,67,21,48,9,158,46,57,14,1,57,1,130,0,1,36,0,3,10,22,34,60,26,6,74,79,50,96